Protein AF-0000000075645658 (afdb_homodimer)

Secondary structure (DSSP, 8-state):
-----------------------S--SEE-HHHHHHHHHHHTT--HHHHHHHHHTTS-S-HHHHHHHHHHHHHTT-EETTTEE-HHHHGGGEE--TT-TTHHHHHHHHHHHHTTTS-TT-HHHHHHHHHHHHHHHT-EEP---EEPPPPHHHHHHHHHHHHHHTT--HHHHHHHHTT--TTSTTHHHHHHHHHHHTTSEETTTEE-HHHHHHHH--GGGGSHHHHHHHHHHHHH--SHHHHHHHHIIIIITTTS--HHHHHHHHHHHHHHS----------------------------S--------BTTB--/--------------------------SEE-HHHHHHHHHHHTT--HHHHHHHHHTTS-S-HHHHHHHHHHHHHTT-EETTTEE-HHHHGGGEE--TT-TTHHHHHHHHHHHHTTTS-TT-HHHHHHHHHHHHHHHT-EEP---EEPPPPHHHHHHHHHHHHHHTT--HHHHHHHHTT--TTSTTHHHHHHHHHHHTTSEETTTEE-HHHHHHHH--GGGGSHHHHHHHHHHHHH--SHHHHHHHHIIIIITTTS--HHHHHHHHHHHHHHS--------------------------TTS--------BTTB--

Organism: Culex quinquefasciatus (NCBI:txid7176)

Radius of gyration: 29.57 Å; Cα contacts (8 Å, |Δi|>4): 732; chains: 2; bounding box: 82×88×100 Å

Nearest PDB structures (foldseek):
  8by4-assembly1_A  TM=7.109E-01  e=4.201E-02  Aedes albopictus
  6opb-assembly3_B  TM=7.121E-01  e=6.069E-02  Aedes aegypti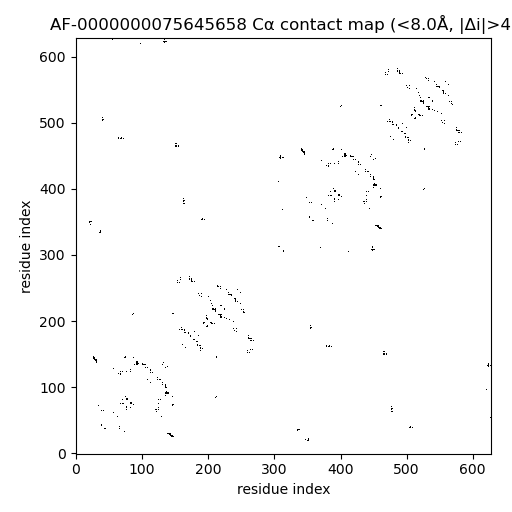
  6oii-assembly1_A  TM=6.880E-01  e=4.606E-02  Aedes aegypti
  6qq4-assembly2_B  TM=6.105E-01  e=4.805E-01  Drosophila melanogaster
  6jpm-assembly2_B  TM=6.062E-01  e=2.757E+00  Chrysopa pallens

Solvent-accessible surface area (backbone atoms only — not comparable to full-atom values): 35623 Å² total; per-residue (Å²): 134,84,78,77,77,76,77,75,76,75,74,75,74,70,75,75,75,70,72,69,70,77,50,69,73,45,57,61,47,25,61,66,54,35,47,50,44,34,30,59,58,67,69,53,51,70,68,57,50,50,51,33,61,75,62,67,56,52,100,42,72,70,46,17,43,45,44,33,25,28,32,52,71,50,59,18,55,36,82,83,79,38,70,38,58,69,49,51,54,75,47,40,46,48,55,91,84,51,85,52,21,67,59,51,23,52,52,41,36,55,72,68,30,66,78,53,59,68,88,45,51,40,60,42,37,33,48,45,48,47,26,41,47,59,40,38,18,26,74,46,85,57,73,39,82,37,53,71,53,70,69,56,49,27,50,45,45,45,50,22,37,56,50,63,62,61,48,71,70,54,34,51,36,21,45,73,66,55,44,84,85,40,87,62,35,26,55,30,50,36,29,33,33,44,61,58,52,38,34,38,93,90,75,40,66,37,43,68,57,48,25,43,58,61,62,37,69,70,48,70,33,69,66,31,50,51,44,42,53,52,40,55,73,71,33,83,55,59,34,57,27,49,41,47,32,36,67,74,53,35,51,93,67,46,86,50,62,67,43,51,23,51,31,27,44,53,53,58,70,66,48,79,69,71,73,72,85,67,82,76,69,77,72,69,76,75,63,76,67,70,54,67,66,69,68,76,58,81,57,64,70,60,75,62,75,70,68,61,19,75,91,40,74,126,134,85,79,77,78,77,77,76,75,75,75,76,74,69,75,75,75,69,71,67,71,76,51,71,74,40,58,62,48,26,62,66,54,36,47,49,43,34,31,59,60,68,68,53,51,70,67,57,50,52,51,35,59,75,61,67,56,53,99,40,73,70,46,16,44,46,46,32,24,27,33,51,71,50,59,17,55,36,82,84,80,36,69,37,59,69,50,51,53,75,47,40,46,48,55,89,85,54,86,51,22,65,59,52,24,51,51,39,34,56,73,69,30,64,78,53,59,67,87,45,50,39,59,42,38,34,49,45,48,49,27,40,46,59,39,39,19,25,75,45,84,57,72,39,82,38,54,71,52,69,69,55,48,29,49,46,45,44,50,23,38,57,49,63,61,61,48,70,70,56,34,52,37,20,46,72,64,56,44,85,84,40,85,61,35,26,55,31,50,35,29,33,33,45,62,58,52,39,33,39,95,90,75,40,67,38,43,69,56,48,24,42,58,62,61,37,70,70,48,70,32,70,66,32,50,51,44,43,52,50,38,55,74,72,33,82,54,61,34,58,26,49,41,48,32,36,67,74,52,34,51,92,66,46,86,51,64,66,43,51,22,50,32,27,44,52,53,58,70,67,47,79,69,72,74,70,85,65,82,78,70,76,72,69,74,76,65,75,65,70,54,66,68,68,73,71,58,83,64,57,74,59,75,62,74,71,67,62,18,76,93,38,75,125

Sequence (628 aa):
MKVLSTSMVVALVLPALTLAVHWEDPFIKSFADAQKECVGYLRLTDETLERYIKSGYPDEHSTRKLIHCILVNLHAWDQVNGITDYVFSQFFDPAPSDSCNKNRTEECLYENVARIPLHEQLKRAHRSFLCYYRNFGNINEGNHFIPYSNATQKQHYKESFEIQDVTRTVLQQWADGDIVDTPQFSEVFFTFVTRTGFYNPDWGFDLDRVYVQTGNSAIITEETRSCEASVRKQYCEEPKRVAQTFKQCLKDNVPSLPLIQEAAKEILESIPVPPCPSSAPSSPPCYSCGAPSPCKSCNQRFNADRPCYNGQCFMKVLSTSMVVALVLPALTLAVHWEDPFIKSFADAQKECVGYLRLTDETLERYIKSGYPDEHSTRKLIHCILVNLHAWDQVNGITDYVFSQFFDPAPSDSCNKNRTEECLYENVARIPLHEQLKRAHRSFLCYYRNFGNINEGNHFIPYSNATQKQHYKESFEIQDVTRTVLQQWADGDIVDTPQFSEVFFTFVTRTGFYNPDWGFDLDRVYVQTGNSAIITEETRSCEASVRKQYCEEPKRVAQTFKQCLKDNVPSLPLIQEAAKEILESIPVPPCPSSAPSSPPCYSCGAPSPCKSCNQRFNADRPCYNGQCF

InterPro domains:
  IPR006170 Pheromone/general odorant binding protein [PF01395] (22-135)
  IPR036728 Pheromone/general odorant binding protein superfamily [G3DSA:1.10.238.20] (30-158)
  IPR036728 Pheromone/general odorant binding protein superfamily [G3DSA:1.10.238.20] (159-270)
  IPR036728 Pheromone/general odorant binding protein superfamily [SSF47565] (29-140)
  IPR036728 Pheromone/general odorant binding protein superfamily [SSF47565] (164-254)

Foldseek 3Di:
DPPPPPPPPPPPPPPPPPPPPPQPDFPKDALVRQLVVLCVVLVHDPVVVVVCVVVVQDPDPVSLSSLLSSCVSLVQQDLAPGGNCLRPLVQFDADPVDPCLVVQLVVQCVVLQVPDDSVPSSRNRSSNVSSCCPRNHDGDGDMDHRADDLVVLLVLLLVLCVVLVPDLVLLVCLLVQNALPDPCNLSSQLSSCSNNVQADPVPGGPLSNQCSRQVFPLSVDPVLVVLLVVLCVVDDDRSVSSSVSCVPRNVVRHPCSVSNNVSSVVVSVVPPPPPDPDPPPPDPPVPPCVVVPPPPPVVPVPCVQPDDDPPGGD/DPPPPPPPPPPPPPPPPPPPPPQPDAPKDALVRQLVVLCVVLVHDPVVVVVCVVVVQDPDPVSLSSLLSSCVSLVQQDLAPGGNCLRPLVQFDADPVDPCLVVQLVVQCVVLQVPDDSVPSSRNRSSSVSSCCPRNHDGDGDMDHRADDLVVLLVLLLVLCVVLVPDLVLLVCLLVQNALPDPCNLSSQLSSCSNNVQADPVPGGPLSNQCNRQVFPLSVDPVLVVLLVVLCVVDDDRSVSSSVSCVPRNVVRHPVSVSNNVSSVVVSVPPPPPPDPDDPPDDPPPPPCVVVPPPDPVVPVCCPQPDADPPGGD

Structure (mmCIF, N/CA/C/O backbone):
data_AF-0000000075645658-model_v1
#
loop_
_entity.id
_entity.type
_entity.pdbx_description
1 polymer 'Uncharacterized protein'
#
loop_
_atom_site.group_PDB
_atom_site.id
_atom_site.type_symbol
_atom_site.label_atom_id
_atom_site.label_alt_id
_atom_site.label_comp_id
_atom_site.label_asym_id
_atom_site.label_entity_id
_atom_site.label_seq_id
_atom_site.pdbx_PDB_ins_code
_atom_site.Cartn_x
_atom_site.Cartn_y
_atom_site.Cartn_z
_atom_site.occupancy
_atom_site.B_iso_or_equiv
_atom_site.auth_seq_id
_atom_site.auth_comp_id
_atom_site.auth_asym_id
_atom_site.auth_atom_id
_atom_site.pdbx_PDB_model_num
ATOM 1 N N . MET A 1 1 ? -35.156 -43.719 47.312 1 25.94 1 MET A N 1
ATOM 2 C CA . MET A 1 1 ? -34.438 -42.469 47.031 1 25.94 1 MET A CA 1
ATOM 3 C C . MET A 1 1 ? -33.438 -42.656 45.906 1 25.94 1 MET A C 1
ATOM 5 O O . MET A 1 1 ? -32.375 -43.219 46.094 1 25.94 1 MET A O 1
ATOM 9 N N . LYS A 1 2 ? -33.938 -43.031 44.688 1 35.75 2 LYS A N 1
ATOM 10 C CA . LYS A 1 2 ? -33.219 -43.25 43.438 1 35.75 2 LYS A CA 1
ATOM 11 C C . LYS A 1 2 ? -32.438 -42 43.031 1 35.75 2 LYS A C 1
ATOM 13 O O . LYS A 1 2 ? -33 -40.906 42.938 1 35.75 2 LYS A O 1
ATOM 18 N N . VAL A 1 3 ? -31.125 -41.938 43.375 1 34.22 3 VAL A N 1
ATOM 19 C CA . VAL A 1 3 ? -30.109 -40.938 43.031 1 34.22 3 VAL A CA 1
ATOM 20 C C . VAL A 1 3 ? -30 -40.812 41.5 1 34.22 3 VAL A C 1
ATOM 22 O O . VAL A 1 3 ? -29.672 -41.781 40.812 1 34.22 3 VAL A O 1
ATOM 25 N N . LEU A 1 4 ? -30.922 -40.094 40.906 1 36.72 4 LEU A N 1
ATOM 26 C CA . LEU A 1 4 ? -30.766 -39.656 39.5 1 36.72 4 LEU A CA 1
ATOM 27 C C . LEU A 1 4 ? -29.422 -38.938 39.312 1 36.72 4 LEU A C 1
ATOM 29 O O . LEU A 1 4 ? -29.156 -37.938 39.969 1 36.72 4 LEU A O 1
ATOM 33 N N . SER A 1 5 ? -28.344 -39.719 39.125 1 36.62 5 SER A N 1
ATOM 34 C CA . SER A 1 5 ? -27.047 -39.188 38.688 1 36.62 5 SER A CA 1
ATOM 35 C C . SER A 1 5 ? -27.219 -38.281 37.438 1 36.62 5 SER A C 1
ATOM 37 O O . SER A 1 5 ? -27.641 -38.75 36.406 1 36.62 5 SER A O 1
ATOM 39 N N . THR A 1 6 ? -27.609 -37.062 37.625 1 37.88 6 THR A N 1
ATOM 40 C CA . THR A 1 6 ? -27.578 -36.031 36.562 1 37.88 6 THR A CA 1
ATOM 41 C C . THR A 1 6 ? -26.172 -35.906 36 1 37.88 6 THR A C 1
ATOM 43 O O . THR A 1 6 ? -25.234 -35.562 36.719 1 37.88 6 THR A O 1
ATOM 46 N N . SER A 1 7 ? -25.781 -36.781 35.094 1 36.59 7 SER A N 1
ATOM 47 C CA . SER A 1 7 ? -24.578 -36.594 34.281 1 36.59 7 SER A CA 1
ATOM 48 C C . SER A 1 7 ? -24.531 -35.188 33.656 1 36.59 7 SER A C 1
ATOM 50 O O . SER A 1 7 ? -25.406 -34.812 32.875 1 36.59 7 SER A O 1
ATOM 52 N N . MET A 1 8 ? -23.984 -34.25 34.375 1 33.5 8 MET A N 1
ATOM 53 C CA . MET A 1 8 ? -23.625 -32.938 33.844 1 33.5 8 MET A CA 1
ATOM 54 C C . MET A 1 8 ? -22.75 -33.062 32.594 1 33.5 8 MET A C 1
ATOM 56 O O . MET A 1 8 ? -21.625 -33.531 32.656 1 33.5 8 MET A O 1
ATOM 60 N N . VAL A 1 9 ? -23.344 -33.344 31.438 1 35.09 9 VAL A N 1
ATOM 61 C CA . VAL A 1 9 ? -22.609 -33.188 30.188 1 35.09 9 VAL A CA 1
ATOM 62 C C . VAL A 1 9 ? -22.078 -31.781 30.062 1 35.09 9 VAL A C 1
ATOM 64 O O . VAL A 1 9 ? -22.844 -30.812 29.984 1 35.09 9 VAL A O 1
ATOM 67 N N . VAL A 1 10 ? -20.938 -31.5 30.688 1 34.28 10 VAL A N 1
ATOM 68 C CA . VAL A 1 10 ? -20.188 -30.281 30.391 1 34.28 10 VAL A CA 1
ATOM 69 C C . VAL A 1 10 ? -19.875 -30.219 28.891 1 34.28 10 VAL A C 1
ATOM 71 O O . VAL A 1 10 ? -19.125 -31.031 28.375 1 34.28 10 VAL A O 1
ATOM 74 N N . ALA A 1 11 ? -20.828 -29.781 28.094 1 33.41 11 ALA A N 1
ATOM 75 C CA . ALA A 1 11 ? -20.516 -29.406 26.719 1 33.41 11 ALA A CA 1
ATOM 76 C C . ALA A 1 11 ? -19.344 -28.422 26.672 1 33.41 11 ALA A C 1
ATOM 78 O O . ALA A 1 11 ? -19.438 -27.297 27.156 1 33.41 11 ALA A O 1
ATOM 79 N N . LEU A 1 12 ? -18.109 -28.953 26.703 1 32.25 12 LEU A N 1
ATOM 80 C CA . LEU A 1 12 ? -16.953 -28.156 26.344 1 32.25 12 LEU A CA 1
ATOM 81 C C . LEU A 1 12 ? -17.219 -27.359 25.062 1 32.25 12 LEU A C 1
ATOM 83 O O . LEU A 1 12 ? -17.312 -27.922 23.984 1 32.25 12 LEU A O 1
ATOM 87 N N . VAL A 1 13 ? -17.969 -26.266 25.172 1 32.59 13 VAL A N 1
ATOM 88 C CA . VAL A 1 13 ? -18 -25.297 24.078 1 32.59 13 VAL A CA 1
ATOM 89 C C . VAL A 1 13 ? -16.578 -24.953 23.656 1 32.59 13 VAL A C 1
ATOM 91 O O . VAL A 1 13 ? -15.812 -24.375 24.438 1 32.59 13 VAL A O 1
ATOM 94 N N . LEU A 1 14 ? -15.883 -25.828 22.859 1 31.23 14 LEU A N 1
ATOM 95 C CA . LEU A 1 14 ? -14.656 -25.391 22.203 1 31.23 14 LEU A CA 1
ATOM 96 C C . LEU A 1 14 ? -14.828 -24 21.609 1 31.23 14 LEU A C 1
ATOM 98 O O . LEU A 1 14 ? -15.766 -23.75 20.844 1 31.23 14 LEU A O 1
ATOM 102 N N . PRO A 1 15 ? -14.359 -22.922 22.266 1 33.47 15 PRO A N 1
ATOM 103 C CA . PRO A 1 15 ? -14.344 -21.656 21.547 1 33.47 15 PRO A CA 1
ATOM 104 C C . PRO A 1 15 ? -13.852 -21.812 20.109 1 33.47 15 PRO A C 1
ATOM 106 O O . PRO A 1 15 ? -12.812 -22.438 19.859 1 33.47 15 PRO A O 1
ATOM 109 N N . ALA A 1 16 ? -14.734 -21.906 19.188 1 32.81 16 ALA A N 1
ATOM 110 C CA . ALA A 1 16 ? -14.32 -21.672 17.797 1 32.81 16 ALA A CA 1
ATOM 111 C C . ALA A 1 16 ? -13.32 -20.516 17.719 1 32.81 16 ALA A C 1
ATOM 113 O O . ALA A 1 16 ? -13.664 -19.359 18 1 32.81 16 ALA A O 1
ATOM 114 N N . LEU A 1 17 ? -12.039 -20.734 18.078 1 31.55 17 LEU A N 1
ATOM 115 C CA . LEU A 1 17 ? -11.023 -19.797 17.625 1 31.55 17 LEU A CA 1
ATOM 116 C C . LEU A 1 17 ? -11.336 -19.297 16.219 1 31.55 17 LEU A C 1
ATOM 118 O O . LEU A 1 17 ? -11.133 -20.016 15.242 1 31.55 17 LEU A O 1
ATOM 122 N N . THR A 1 18 ? -12.391 -18.516 16.047 1 34.25 18 THR A N 1
ATOM 123 C CA . THR A 1 18 ? -12.445 -17.766 14.797 1 34.25 18 THR A CA 1
ATOM 124 C C . THR A 1 18 ? -11.07 -17.203 14.438 1 34.25 18 THR A C 1
ATOM 126 O O . THR A 1 18 ? -10.531 -16.359 15.148 1 34.25 18 THR A O 1
ATOM 129 N N . LEU A 1 19 ? -10.203 -18.047 13.93 1 33.34 19 LEU A N 1
ATOM 130 C CA . LEU A 1 19 ? -9.07 -17.484 13.211 1 33.34 19 LEU A CA 1
ATOM 131 C C . LEU A 1 19 ? -9.484 -16.219 12.453 1 33.34 19 LEU A C 1
ATOM 133 O O . LEU A 1 19 ? -10.258 -16.297 11.492 1 33.34 19 LEU A O 1
ATOM 137 N N . ALA A 1 20 ? -9.672 -15.195 13.195 1 35.22 20 ALA A N 1
ATOM 138 C CA . ALA A 1 20 ? -9.766 -13.898 12.531 1 35.22 20 ALA A CA 1
ATOM 139 C C . ALA A 1 20 ? -8.766 -13.805 11.383 1 35.22 20 ALA A C 1
ATOM 141 O O . ALA A 1 20 ? -7.555 -13.922 11.586 1 35.22 20 ALA A O 1
ATOM 142 N N . VAL A 1 21 ? -9.109 -14.336 10.273 1 37.25 21 VAL A N 1
ATOM 143 C CA . VAL A 1 21 ? -8.375 -14.031 9.055 1 37.25 21 VAL A CA 1
ATOM 144 C C . VAL A 1 21 ? -7.887 -12.586 9.086 1 37.25 21 VAL A C 1
ATOM 146 O O . VAL A 1 21 ? -8.688 -11.656 9.156 1 37.25 21 VAL A O 1
ATOM 149 N N . HIS A 1 22 ? -6.766 -12.359 9.75 1 36.25 22 HIS A N 1
ATOM 150 C CA . HIS A 1 22 ? -6.094 -11.062 9.672 1 36.25 22 HIS A CA 1
ATOM 151 C C . HIS A 1 22 ? -5.918 -10.625 8.219 1 36.25 22 HIS A C 1
ATOM 153 O O . HIS A 1 22 ? -5.051 -11.141 7.512 1 36.25 22 HIS A O 1
ATOM 159 N N . TRP A 1 23 ? -7.035 -10.344 7.547 1 39.16 23 TRP A N 1
ATOM 160 C CA . TRP A 1 23 ? -7 -9.641 6.27 1 39.16 23 TRP A CA 1
ATOM 161 C C . TRP A 1 23 ? -5.871 -8.609 6.25 1 39.16 23 TRP A C 1
ATOM 163 O O . TRP A 1 23 ? -5.398 -8.18 7.301 1 39.16 23 TRP A O 1
ATOM 173 N N . GLU A 1 24 ? -5.129 -8.578 5.176 1 48 24 GLU A N 1
ATOM 174 C CA . GLU A 1 24 ? -4.152 -7.508 5.016 1 48 24 GLU A CA 1
ATOM 175 C C . GLU A 1 24 ? -4.602 -6.234 5.727 1 48 24 GLU A C 1
ATOM 177 O O . GLU A 1 24 ? -5.75 -5.805 5.574 1 48 24 GLU A O 1
ATOM 182 N N . ASP A 1 25 ? -4.008 -5.938 6.75 1 59.09 25 ASP A N 1
ATOM 183 C CA . ASP A 1 25 ? -4.434 -4.805 7.566 1 59.09 25 ASP A CA 1
ATOM 184 C C . ASP A 1 25 ? -4.508 -3.527 6.734 1 59.09 25 ASP A C 1
ATOM 186 O O . ASP A 1 25 ? -3.605 -3.24 5.945 1 59.09 25 ASP A O 1
ATOM 190 N N . PRO A 1 26 ? -5.77 -3.029 6.426 1 66.06 26 PRO A N 1
ATOM 191 C CA . PRO A 1 26 ? -5.887 -1.643 5.965 1 66.06 26 PRO A CA 1
ATOM 192 C C . PRO A 1 26 ? -4.746 -0.757 6.465 1 66.06 26 PRO A C 1
ATOM 194 O O . PRO A 1 26 ? -3.975 -1.169 7.336 1 66.06 26 PRO A O 1
ATOM 197 N N . PHE A 1 27 ? -4.523 0.089 5.59 1 81.44 27 PHE A N 1
ATOM 198 C CA . PHE A 1 27 ? -3.537 1.089 5.98 1 81.44 27 PHE A CA 1
ATOM 199 C C . PHE A 1 27 ? -3.959 1.796 7.262 1 81.44 27 PHE A C 1
ATOM 201 O O . PHE A 1 27 ? -4.898 2.596 7.258 1 81.44 27 PHE A O 1
ATOM 208 N N . ILE A 1 28 ? -3.486 1.342 8.461 1 90.81 28 ILE A N 1
ATOM 209 C CA . ILE A 1 28 ? -3.814 1.854 9.789 1 90.81 28 ILE A CA 1
ATOM 210 C C . ILE A 1 28 ? -2.547 2.357 10.477 1 90.81 28 ILE A C 1
ATOM 212 O O . ILE A 1 28 ? -1.487 1.736 10.367 1 90.81 28 ILE A O 1
ATOM 216 N N . LYS A 1 29 ? -2.717 3.492 11.117 1 92.75 29 LYS A N 1
ATOM 217 C CA . LYS A 1 29 ? -1.575 4.117 11.781 1 92.75 29 LYS A CA 1
ATOM 218 C C . LYS A 1 29 ? -2.027 4.992 12.945 1 92.75 29 LYS A C 1
ATOM 220 O O . LYS A 1 29 ? -3.111 5.578 12.906 1 92.75 29 LYS A O 1
ATOM 225 N N . SER A 1 30 ? -1.201 5.07 13.969 1 96.25 30 SER A N 1
ATOM 226 C CA . SER A 1 30 ? -1.394 6.074 15.008 1 96.25 30 SER A CA 1
ATOM 227 C C . SER A 1 30 ? -0.603 7.344 14.703 1 96.25 30 SER A C 1
ATOM 229 O O . SER A 1 30 ? 0.283 7.34 13.844 1 96.25 30 SER A O 1
ATOM 231 N N . PHE A 1 31 ? -0.958 8.367 15.43 1 97.44 31 PHE A N 1
ATOM 232 C CA . PHE A 1 31 ? -0.18 9.594 15.305 1 97.44 31 PHE A CA 1
ATOM 233 C C . PHE A 1 31 ? 1.266 9.359 15.727 1 97.44 31 PHE A C 1
ATOM 235 O O . PHE A 1 31 ? 2.195 9.828 15.062 1 97.44 31 PHE A O 1
ATOM 242 N N . ALA A 1 32 ? 1.44 8.648 16.781 1 95.81 32 ALA A N 1
ATOM 243 C CA . ALA A 1 32 ? 2.77 8.352 17.297 1 95.81 32 ALA A CA 1
ATOM 244 C C . ALA A 1 32 ? 3.602 7.566 16.297 1 95.81 32 ALA A C 1
ATOM 246 O O . ALA A 1 32 ? 4.801 7.809 16.141 1 95.81 32 ALA A O 1
ATOM 247 N N . ASP A 1 33 ? 2.984 6.645 15.617 1 93.69 33 ASP A N 1
ATOM 248 C CA . ASP A 1 33 ? 3.678 5.883 14.578 1 93.69 33 ASP A CA 1
ATOM 249 C C . ASP A 1 33 ? 4.18 6.797 13.469 1 93.69 33 ASP A C 1
ATOM 251 O O . ASP A 1 33 ? 5.328 6.688 13.031 1 93.69 33 ASP A O 1
ATOM 255 N N . ALA A 1 34 ? 3.271 7.645 13.008 1 95.56 34 ALA A N 1
ATOM 256 C CA . ALA A 1 34 ? 3.631 8.57 11.938 1 95.56 34 ALA A CA 1
ATOM 257 C C . ALA A 1 34 ? 4.777 9.484 12.359 1 95.56 34 ALA A C 1
ATOM 259 O O . ALA A 1 34 ? 5.691 9.75 11.57 1 95.56 34 ALA A O 1
ATOM 260 N N . GLN A 1 35 ? 4.699 9.945 13.562 1 96.69 35 GLN A N 1
ATOM 261 C CA . GLN A 1 35 ? 5.754 10.789 14.117 1 96.69 35 GLN A CA 1
ATOM 262 C C . GLN A 1 35 ? 7.09 10.055 14.148 1 96.69 35 GLN A C 1
ATOM 264 O O . GLN A 1 35 ? 8.117 10.602 13.734 1 96.69 35 GLN A O 1
ATOM 269 N N . LYS A 1 36 ? 7.078 8.914 14.594 1 94.38 36 LYS A N 1
ATOM 270 C CA . LYS A 1 36 ? 8.297 8.117 14.688 1 94.38 36 LYS A CA 1
ATOM 271 C C . LYS A 1 36 ? 8.898 7.867 13.312 1 94.38 36 LYS A C 1
ATOM 273 O O . LYS A 1 36 ? 10.117 7.961 13.133 1 94.38 36 LYS A O 1
ATOM 278 N N . GLU A 1 37 ? 8.102 7.523 12.406 1 93.88 37 GLU A N 1
ATOM 279 C CA . GLU A 1 37 ? 8.57 7.312 11.039 1 93.88 37 GLU A CA 1
ATOM 280 C C . GLU A 1 37 ? 9.219 8.57 10.477 1 93.88 37 GLU A C 1
ATOM 282 O O . GLU A 1 37 ? 10.305 8.508 9.891 1 93.88 37 GLU A O 1
ATOM 287 N N . CYS A 1 38 ? 8.57 9.648 10.703 1 96.94 38 CYS A N 1
ATOM 288 C CA . CYS A 1 38 ? 9.07 10.906 10.156 1 96.94 38 CYS A CA 1
ATOM 289 C C . CYS A 1 38 ? 10.375 11.312 10.828 1 96.94 38 CYS A C 1
ATOM 291 O O . CYS A 1 38 ? 11.242 11.922 10.203 1 96.94 38 CYS A O 1
ATOM 293 N N . VAL A 1 39 ? 10.508 10.961 12.094 1 96.44 39 VAL A N 1
ATOM 294 C CA . VAL A 1 39 ? 11.781 11.172 12.773 1 96.44 39 VAL A CA 1
ATOM 295 C C . VAL A 1 39 ? 12.898 10.445 12.016 1 96.44 39 VAL A C 1
ATOM 297 O O . VAL A 1 39 ? 13.984 10.992 11.82 1 96.44 39 VAL A O 1
ATOM 300 N N . GLY A 1 40 ? 12.609 9.281 11.57 1 93.44 40 GLY A N 1
ATOM 301 C CA . GLY A 1 40 ? 13.562 8.508 10.781 1 93.44 40 GLY A CA 1
ATOM 302 C C . GLY A 1 40 ? 13.836 9.117 9.422 1 93.44 40 GLY A C 1
ATOM 303 O O . GLY A 1 40 ? 15 9.281 9.031 1 93.44 40 GLY A O 1
ATOM 304 N N . TYR A 1 41 ? 12.789 9.508 8.734 1 94.5 41 TYR A N 1
ATOM 305 C CA . TYR A 1 41 ? 12.93 10.07 7.395 1 94.5 41 TYR A CA 1
ATOM 306 C C . TYR A 1 41 ? 13.758 11.344 7.422 1 94.5 41 TYR A C 1
ATOM 308 O O . TYR A 1 41 ? 14.531 11.617 6.496 1 94.5 41 TYR A O 1
ATOM 316 N N . LEU A 1 42 ? 13.539 12.086 8.469 1 95.88 42 LEU A N 1
ATOM 317 C CA . LEU A 1 42 ? 14.148 13.406 8.547 1 95.88 42 LEU A CA 1
ATOM 318 C C . LEU A 1 42 ? 15.43 13.359 9.375 1 95.88 42 LEU A C 1
ATOM 320 O O . LEU A 1 42 ? 16.062 14.391 9.594 1 95.88 42 LEU A O 1
ATOM 324 N N . ARG A 1 43 ? 15.805 12.18 9.891 1 92.56 43 ARG A N 1
ATOM 325 C CA . ARG A 1 43 ? 17.031 11.945 10.648 1 92.56 43 ARG A CA 1
ATOM 326 C C . ARG A 1 43 ? 17.078 12.805 11.898 1 92.56 43 ARG A C 1
ATOM 328 O O . ARG A 1 43 ? 18.094 13.445 12.188 1 92.56 43 ARG A O 1
ATOM 335 N N . LEU A 1 44 ? 15.953 12.898 12.492 1 95.44 44 LEU A N 1
ATOM 336 C CA . LEU A 1 44 ? 15.883 13.516 13.812 1 95.44 44 LEU A CA 1
ATOM 337 C C . LEU A 1 44 ? 16.203 12.508 14.906 1 95.44 44 LEU A C 1
ATOM 339 O O . LEU A 1 44 ? 16.219 11.297 14.648 1 95.44 44 LEU A O 1
ATOM 343 N N . THR A 1 45 ? 16.484 13.008 16.094 1 94.38 45 THR A N 1
ATOM 344 C CA . THR A 1 45 ? 16.719 12.117 17.234 1 94.38 45 THR A CA 1
ATOM 345 C C . THR A 1 45 ? 15.477 12.039 18.109 1 94.38 45 THR A C 1
ATOM 347 O O . THR A 1 45 ? 14.625 12.93 18.094 1 94.38 45 THR A O 1
ATOM 350 N N . ASP A 1 46 ? 15.5 11.055 18.891 1 93.56 46 ASP A N 1
ATOM 351 C CA . ASP A 1 46 ? 14.406 10.914 19.844 1 93.56 46 ASP A CA 1
ATOM 352 C C . ASP A 1 46 ? 14.398 12.07 20.844 1 93.56 46 ASP A C 1
ATOM 354 O O . ASP A 1 46 ? 13.336 12.508 21.281 1 93.56 46 ASP A O 1
ATOM 358 N N . GLU A 1 47 ? 15.523 12.5 21.172 1 94.88 47 GLU A N 1
ATOM 359 C CA . GLU A 1 47 ? 15.633 13.625 22.094 1 94.88 47 GLU A CA 1
ATOM 360 C C . GLU A 1 47 ? 15.016 14.891 21.5 1 94.88 47 GLU A C 1
ATOM 362 O O . GLU A 1 47 ? 14.336 15.641 22.203 1 94.88 47 GLU A O 1
ATOM 367 N N . THR A 1 48 ? 15.273 15.078 20.25 1 96.38 48 THR A N 1
ATOM 368 C CA . THR A 1 48 ? 14.711 16.234 19.562 1 96.38 48 THR A CA 1
ATOM 369 C C . THR A 1 48 ? 13.188 16.156 19.531 1 96.38 48 THR A C 1
ATOM 371 O O . THR A 1 48 ? 12.5 17.156 19.766 1 96.38 48 THR A O 1
ATOM 374 N N . LEU A 1 49 ? 12.695 15.031 19.25 1 96.75 49 LEU A N 1
ATOM 375 C CA . LEU A 1 49 ? 11.25 14.836 19.219 1 96.75 49 LEU A CA 1
ATOM 376 C C . LEU A 1 49 ? 10.625 15.125 20.594 1 96.75 49 LEU A C 1
ATOM 378 O O . LEU A 1 49 ? 9.602 15.805 20.672 1 96.75 49 LEU A O 1
ATOM 382 N N . GLU A 1 50 ? 11.25 14.578 21.609 1 95.94 50 GLU A N 1
ATOM 383 C CA . GLU A 1 50 ? 10.758 14.805 22.969 1 95.94 50 GLU A CA 1
ATOM 384 C C . GLU A 1 50 ? 10.703 16.297 23.297 1 95.94 50 GLU A C 1
ATOM 386 O O . GLU A 1 50 ? 9.758 16.75 23.938 1 95.94 50 GLU A O 1
ATOM 391 N N . ARG A 1 51 ? 11.68 16.969 22.906 1 96.31 51 ARG A N 1
ATOM 392 C CA . ARG A 1 51 ? 11.703 18.406 23.125 1 96.31 51 ARG A CA 1
ATOM 393 C C . ARG A 1 51 ? 10.539 19.094 22.406 1 96.31 51 ARG A C 1
ATOM 395 O O . ARG A 1 51 ? 9.883 19.969 22.969 1 96.31 51 ARG A O 1
ATOM 402 N N . TYR A 1 52 ? 10.328 18.719 21.094 1 96.5 52 TYR A N 1
ATOM 403 C CA . TYR A 1 52 ? 9.234 19.297 20.328 1 96.5 52 TYR A CA 1
ATOM 404 C C . TYR A 1 52 ? 7.898 19.047 21.016 1 96.5 52 TYR A C 1
ATOM 406 O O . TYR A 1 52 ? 7.078 19.969 21.125 1 96.5 52 TYR A O 1
ATOM 414 N N . ILE A 1 53 ? 7.688 17.828 21.531 1 95.06 53 ILE A N 1
ATOM 415 C CA . ILE A 1 53 ? 6.438 17.453 22.172 1 95.06 53 ILE A CA 1
ATOM 416 C C . ILE A 1 53 ? 6.254 18.266 23.453 1 95.06 53 ILE A C 1
ATOM 418 O O . ILE A 1 53 ? 5.195 18.844 23.688 1 95.06 53 ILE A O 1
ATOM 422 N N . LYS A 1 54 ? 7.234 18.344 24.266 1 93.5 54 LYS A N 1
ATOM 423 C CA . LYS A 1 54 ? 7.176 19.031 25.547 1 93.5 54 LYS A CA 1
ATOM 424 C C . LYS A 1 54 ? 6.91 20.516 25.375 1 93.5 54 LYS A C 1
ATOM 426 O O . LYS A 1 54 ? 6.246 21.141 26.203 1 93.5 54 LYS A O 1
ATOM 431 N N . SER A 1 55 ? 7.43 21.062 24.297 1 94 55 SER A N 1
ATOM 432 C CA . SER A 1 55 ? 7.301 22.5 24.062 1 94 55 SER A CA 1
ATOM 433 C C . SER A 1 55 ? 6.062 22.812 23.234 1 94 55 SER A C 1
ATOM 435 O O . SER A 1 55 ? 5.848 23.969 22.828 1 94 55 SER A O 1
ATOM 437 N N . GLY A 1 56 ? 5.32 21.859 22.938 1 94.88 56 GLY A N 1
ATOM 438 C CA . GLY A 1 56 ? 4.102 22.062 22.172 1 94.88 56 GLY A CA 1
ATOM 439 C C . GLY A 1 56 ? 4.355 22.359 20.703 1 94.88 56 GLY A C 1
ATOM 440 O O . GLY A 1 56 ? 3.693 23.219 20.109 1 94.88 56 GLY A O 1
ATOM 441 N N . TYR A 1 57 ? 5.387 21.812 20.125 1 97.19 57 TYR A N 1
ATOM 442 C CA . TYR A 1 57 ? 5.754 21.906 18.719 1 97.19 57 TYR A CA 1
ATOM 443 C C . TYR A 1 57 ? 6.035 23.359 18.312 1 97.19 57 TYR A C 1
ATOM 445 O O . TYR A 1 57 ? 5.234 23.984 17.625 1 97.19 57 TYR A O 1
ATOM 453 N N . PRO A 1 58 ? 7.184 23.875 18.656 1 96.81 58 PRO A N 1
ATOM 454 C CA . PRO A 1 58 ? 7.531 25.266 18.422 1 96.81 58 PRO A CA 1
ATOM 455 C C . PRO A 1 58 ? 7.66 25.609 16.938 1 96.81 58 PRO A C 1
ATOM 457 O O . PRO A 1 58 ? 7.836 24.703 16.109 1 96.81 58 PRO A O 1
ATOM 460 N N . ASP A 1 59 ? 7.586 26.859 16.641 1 96.31 59 ASP A N 1
ATOM 461 C CA . ASP A 1 59 ? 7.66 27.328 15.266 1 96.31 59 ASP A CA 1
ATOM 462 C C . ASP A 1 59 ? 9.109 27.438 14.797 1 96.31 59 ASP A C 1
ATOM 464 O O . ASP A 1 59 ? 9.633 28.531 14.594 1 96.31 59 ASP A O 1
ATOM 468 N N . GLU A 1 60 ? 9.656 26.344 14.516 1 96.06 60 GLU A N 1
ATOM 469 C CA . GLU A 1 60 ? 10.992 26.219 13.953 1 96.06 60 GLU A CA 1
ATOM 470 C C . GLU A 1 60 ? 10.977 25.391 12.672 1 96.06 60 GLU A C 1
ATOM 472 O O . GLU A 1 60 ? 10.062 24.578 12.461 1 96.06 60 GLU A O 1
ATOM 477 N N . HIS A 1 61 ? 11.984 25.641 11.906 1 96.5 61 HIS A N 1
ATOM 478 C CA . HIS A 1 61 ? 12.031 25.016 10.594 1 96.5 61 HIS A CA 1
ATOM 479 C C . HIS A 1 61 ? 11.953 23.484 10.711 1 96.5 61 HIS A C 1
ATOM 481 O O . HIS A 1 61 ? 11.18 22.844 10.008 1 96.5 61 HIS A O 1
ATOM 487 N N . SER A 1 62 ? 12.719 22.906 11.609 1 96.19 62 SER A N 1
ATOM 488 C CA . SER A 1 62 ? 12.75 21.453 11.766 1 96.19 62 SER A CA 1
ATOM 489 C C . SER A 1 62 ? 11.414 20.922 12.266 1 96.19 62 SER A C 1
ATOM 491 O O . SER A 1 62 ? 10.984 19.828 11.867 1 96.19 62 SER A O 1
ATOM 493 N N . THR A 1 63 ? 10.758 21.641 13.141 1 98.25 63 THR A N 1
ATOM 494 C CA . THR A 1 63 ? 9.438 21.234 13.609 1 98.25 63 THR A CA 1
ATOM 495 C C . THR A 1 63 ? 8.414 21.312 12.484 1 98.25 63 THR A C 1
ATOM 497 O O . THR A 1 63 ? 7.562 20.422 12.359 1 98.25 63 THR A O 1
ATOM 500 N N . ARG A 1 64 ? 8.531 22.406 11.711 1 98.5 64 ARG A N 1
ATOM 501 C CA . ARG A 1 64 ? 7.629 22.531 10.57 1 98.5 64 ARG A CA 1
ATOM 502 C C . ARG A 1 64 ? 7.773 21.344 9.625 1 98.5 64 ARG A C 1
ATOM 504 O O . ARG A 1 64 ? 6.777 20.797 9.148 1 98.5 64 ARG A O 1
ATOM 511 N N . LYS A 1 65 ? 8.977 20.953 9.375 1 98.06 65 LYS A N 1
ATOM 512 C CA . LYS A 1 65 ? 9.25 19.812 8.508 1 98.06 65 LYS A CA 1
ATOM 513 C C . LYS A 1 65 ? 8.672 18.531 9.086 1 98.06 65 LYS A C 1
ATOM 515 O O . LYS A 1 65 ? 8.094 17.719 8.359 1 98.06 65 LYS A O 1
ATOM 520 N N . LEU A 1 66 ? 8.836 18.359 10.328 1 98.62 66 LEU A N 1
ATOM 521 C CA . LEU A 1 66 ? 8.312 17.172 10.992 1 98.62 66 LEU A CA 1
ATOM 522 C C . LEU A 1 66 ? 6.789 17.109 10.867 1 98.62 66 LEU A C 1
ATOM 524 O O . LEU A 1 66 ? 6.242 16.078 10.477 1 98.62 66 LEU A O 1
ATOM 528 N N . ILE A 1 67 ? 6.145 18.203 11.164 1 98.81 67 ILE A N 1
ATOM 529 C CA . ILE A 1 67 ? 4.688 18.234 11.141 1 98.81 67 ILE A CA 1
ATOM 530 C C . ILE A 1 67 ? 4.188 18 9.719 1 98.81 67 ILE A C 1
ATOM 532 O O . ILE A 1 67 ? 3.244 17.234 9.5 1 98.81 67 ILE A O 1
ATOM 536 N N . HIS A 1 68 ? 4.844 18.688 8.789 1 98.75 68 HIS A N 1
ATOM 537 C CA . HIS A 1 68 ? 4.477 18.469 7.398 1 98.75 68 HIS A CA 1
ATOM 538 C C . HIS A 1 68 ? 4.625 17 7.008 1 98.75 68 HIS A C 1
ATOM 540 O O . HIS A 1 68 ? 3.734 16.438 6.371 1 98.75 68 HIS A O 1
ATOM 546 N N . CYS A 1 69 ? 5.719 16.391 7.379 1 98.5 69 CYS A N 1
ATOM 547 C CA . CYS A 1 69 ? 5.961 14.977 7.133 1 98.5 69 CYS A CA 1
ATOM 548 C C . CYS A 1 69 ? 4.848 14.117 7.727 1 98.5 69 CYS A C 1
ATOM 550 O O . CYS A 1 69 ? 4.34 13.211 7.066 1 98.5 69 CYS A O 1
ATOM 552 N N . ILE A 1 70 ? 4.465 14.391 8.938 1 98.44 70 ILE A N 1
ATOM 553 C CA . ILE A 1 70 ? 3.434 13.617 9.625 1 98.44 70 ILE A CA 1
ATOM 554 C C . ILE A 1 70 ? 2.115 13.727 8.859 1 98.44 70 ILE A C 1
ATOM 556 O O . ILE A 1 70 ? 1.451 12.711 8.617 1 98.44 70 ILE A O 1
ATOM 560 N N . LEU A 1 71 ? 1.762 14.914 8.484 1 98.62 71 LEU A N 1
ATOM 561 C CA . LEU A 1 71 ? 0.497 15.141 7.793 1 98.62 71 LEU A CA 1
ATOM 562 C C . LEU A 1 71 ? 0.481 14.43 6.445 1 98.62 71 LEU A C 1
ATOM 564 O O . LEU A 1 71 ? -0.54 13.859 6.051 1 98.62 71 LEU A O 1
ATOM 568 N N . VAL A 1 72 ? 1.59 14.438 5.746 1 97.06 72 VAL A N 1
ATOM 569 C CA . VAL A 1 72 ? 1.7 13.734 4.473 1 97.06 72 VAL A CA 1
ATOM 570 C C . VAL A 1 72 ? 1.615 12.227 4.707 1 97.06 72 VAL A C 1
ATOM 572 O O . VAL A 1 72 ? 0.891 11.523 3.998 1 97.06 72 VAL A O 1
ATOM 575 N N . ASN A 1 73 ? 2.303 11.758 5.723 1 95.69 73 ASN A N 1
ATOM 576 C CA . ASN A 1 73 ? 2.359 10.336 6.047 1 95.69 73 ASN A CA 1
ATOM 577 C C . ASN A 1 73 ? 0.99 9.797 6.449 1 95.69 73 ASN A C 1
ATOM 579 O O . ASN A 1 73 ? 0.699 8.617 6.246 1 95.69 73 ASN A O 1
ATOM 583 N N . LEU A 1 74 ? 0.177 10.633 6.969 1 97.06 74 LEU A N 1
ATOM 584 C CA . LEU A 1 74 ? -1.166 10.242 7.387 1 97.06 74 LEU A CA 1
ATOM 585 C C . LEU A 1 74 ? -2.176 10.492 6.27 1 97.06 74 LEU A C 1
ATOM 587 O O . LEU A 1 74 ? -3.377 10.297 6.461 1 97.06 74 LEU A O 1
ATOM 591 N N . HIS A 1 75 ? -1.746 10.977 5.215 1 96.56 75 HIS A N 1
ATOM 592 C CA . HIS A 1 75 ? -2.582 11.359 4.082 1 96.56 75 HIS A CA 1
ATOM 593 C C . HIS A 1 75 ? -3.621 12.398 4.488 1 96.56 75 HIS A C 1
ATOM 595 O O . HIS A 1 75 ? -4.777 12.32 4.059 1 96.56 75 HIS A O 1
ATOM 601 N N . ALA A 1 76 ? -3.182 13.344 5.309 1 98.19 76 ALA A N 1
ATOM 602 C CA . ALA A 1 76 ? -4.078 14.367 5.836 1 98.19 76 ALA A CA 1
ATOM 603 C C . ALA A 1 76 ? -3.725 15.742 5.273 1 98.19 76 ALA A C 1
ATOM 605 O O . ALA A 1 76 ? -4.223 16.766 5.75 1 98.19 76 ALA A O 1
ATOM 606 N N . TRP A 1 77 ? -2.859 15.742 4.25 1 97.44 77 TRP A N 1
ATOM 607 C CA . TRP A 1 77 ? -2.393 17.016 3.719 1 97.44 77 TRP A CA 1
ATOM 608 C C . TRP A 1 77 ? -2.658 17.125 2.221 1 97.44 77 TRP A C 1
ATOM 610 O O . TRP A 1 77 ? -2.404 16.172 1.476 1 97.44 77 TRP A O 1
ATOM 620 N N . ASP A 1 78 ? -3.156 18.219 1.875 1 92.75 78 ASP A N 1
ATOM 621 C CA . ASP A 1 78 ? -3.324 18.609 0.48 1 92.75 78 ASP A CA 1
ATOM 622 C C . ASP A 1 78 ? -2.621 19.938 0.198 1 92.75 78 ASP A C 1
ATOM 624 O O . ASP A 1 78 ? -2.854 20.938 0.894 1 92.75 78 ASP A O 1
ATOM 628 N N . GLN A 1 79 ? -1.82 20 -0.778 1 89.38 79 GLN A N 1
ATOM 629 C CA . GLN A 1 79 ? -0.959 21.156 -1.042 1 89.38 79 GLN A CA 1
ATOM 630 C C . GLN A 1 79 ? -1.783 22.406 -1.304 1 89.38 79 GLN A C 1
ATOM 632 O O . GLN A 1 79 ? -1.324 23.531 -1.045 1 89.38 79 GLN A O 1
ATOM 637 N N . VAL A 1 80 ? -2.953 22.188 -1.772 1 88.12 80 VAL A N 1
ATOM 638 C CA . VAL A 1 80 ? -3.773 23.344 -2.127 1 88.12 80 VAL A CA 1
ATOM 639 C C . VAL A 1 80 ? -4.754 23.641 -0.998 1 88.12 80 VAL A C 1
ATOM 641 O O . VAL A 1 80 ? -4.789 24.766 -0.485 1 88.12 80 VAL A O 1
ATOM 644 N N . ASN A 1 81 ? -5.391 22.656 -0.49 1 91.44 81 ASN A N 1
ATOM 645 C CA . ASN A 1 81 ? -6.5 22.859 0.437 1 91.44 81 ASN A CA 1
ATOM 646 C C . ASN A 1 81 ? -6.043 22.766 1.889 1 91.44 81 ASN A C 1
ATOM 648 O O . ASN A 1 81 ? -6.766 23.172 2.801 1 91.44 81 ASN A O 1
ATOM 652 N N . GLY A 1 82 ? -4.812 22.297 2.09 1 95.12 82 GLY A N 1
ATOM 653 C CA . GLY A 1 82 ? -4.312 22.156 3.449 1 95.12 82 GLY A CA 1
ATOM 654 C C . GLY A 1 82 ? -4.773 20.875 4.129 1 95.12 82 GLY A C 1
ATOM 655 O O . GLY A 1 82 ? -4.852 19.828 3.492 1 95.12 82 GLY A O 1
ATOM 656 N N . ILE A 1 83 ? -5.008 20.922 5.398 1 97.38 83 ILE A N 1
ATOM 657 C CA . ILE A 1 83 ? -5.359 19.75 6.188 1 97.38 83 ILE A CA 1
ATOM 658 C C . ILE A 1 83 ? -6.742 19.234 5.777 1 97.38 83 ILE A C 1
ATOM 660 O O . ILE A 1 83 ? -7.676 20.031 5.625 1 97.38 83 ILE A O 1
ATOM 664 N N . THR A 1 84 ? -6.797 18 5.617 1 96.94 84 THR A N 1
ATOM 665 C CA . THR A 1 84 ? -8.07 17.312 5.398 1 96.94 84 THR A CA 1
ATOM 666 C C . THR A 1 84 ? -8.719 16.953 6.73 1 96.94 84 THR A C 1
ATOM 668 O O . THR A 1 84 ? -8.367 15.945 7.348 1 96.94 84 THR A O 1
ATOM 671 N N . ASP A 1 85 ? -9.75 17.625 7.051 1 96.88 85 ASP A N 1
ATOM 672 C CA . ASP A 1 85 ? -10.336 17.547 8.383 1 96.88 85 ASP A CA 1
ATOM 673 C C . ASP A 1 85 ? -10.852 16.141 8.68 1 96.88 85 ASP A C 1
ATOM 675 O O . ASP A 1 85 ? -10.578 15.578 9.742 1 96.88 85 ASP A O 1
ATOM 679 N N . TYR A 1 86 ? -11.594 15.57 7.758 1 96.5 86 TYR A N 1
ATOM 680 C CA . TYR A 1 86 ? -12.25 14.289 8 1 96.5 86 TYR A CA 1
ATOM 681 C C . TYR A 1 86 ? -11.219 13.164 8.133 1 96.5 86 TYR A C 1
ATOM 683 O O . TYR A 1 86 ? -11.555 12.062 8.57 1 96.5 86 TYR A O 1
ATOM 691 N N . VAL A 1 87 ? -9.992 13.422 7.781 1 98 87 VAL A N 1
ATOM 692 C CA . VAL A 1 87 ? -8.914 12.461 7.984 1 98 87 VAL A CA 1
ATOM 693 C C . VAL A 1 87 ? -8.188 12.766 9.289 1 98 87 VAL A C 1
ATOM 695 O O . VAL A 1 87 ? -7.996 11.875 10.125 1 98 87 VAL A O 1
ATOM 698 N N . PHE A 1 88 ? -7.836 13.984 9.484 1 98.44 88 PHE A N 1
ATOM 699 C CA . PHE A 1 88 ? -6.918 14.367 10.555 1 98.44 88 PHE A CA 1
ATOM 700 C C . PHE A 1 88 ? -7.629 14.375 11.898 1 98.44 88 PHE A C 1
ATOM 702 O O . PHE A 1 88 ? -7.031 14.062 12.93 1 98.44 88 PHE A O 1
ATOM 709 N N . SER A 1 89 ? -8.875 14.695 11.945 1 96.88 89 SER A N 1
ATOM 710 C CA . SER A 1 89 ? -9.617 14.859 13.195 1 96.88 89 SER A CA 1
ATOM 711 C C . SER A 1 89 ? -9.734 13.531 13.945 1 96.88 89 SER A C 1
ATOM 713 O O . SER A 1 89 ? -9.922 13.523 15.164 1 96.88 89 SER A O 1
ATOM 715 N N . GLN A 1 90 ? -9.562 12.406 13.234 1 96.56 90 GLN A N 1
ATOM 716 C CA . GLN A 1 90 ? -9.688 11.102 13.883 1 96.56 90 GLN A CA 1
ATOM 717 C C . GLN A 1 90 ? -8.602 10.914 14.938 1 96.56 90 GLN A C 1
ATOM 719 O O . GLN A 1 90 ? -8.75 10.086 15.844 1 96.56 90 GLN A O 1
ATOM 724 N N . PHE A 1 91 ? -7.605 11.672 14.898 1 98.19 91 PHE A N 1
ATOM 725 C CA . PHE A 1 91 ? -6.453 11.477 15.766 1 98.19 91 PHE A CA 1
ATOM 726 C C . PHE A 1 91 ? -6.586 12.305 17.047 1 98.19 91 PHE A C 1
ATOM 728 O O . PHE A 1 91 ? -5.672 12.336 17.875 1 98.19 91 PHE A O 1
ATOM 735 N N . PHE A 1 92 ? -7.766 12.93 17.25 1 97.81 92 PHE A N 1
ATOM 736 C CA . PHE A 1 92 ? -7.98 13.797 18.391 1 97.81 92 PHE A CA 1
ATOM 737 C C . PHE A 1 92 ? -9.227 13.375 19.172 1 97.81 92 PHE A C 1
ATOM 739 O O . PHE A 1 92 ? -10.211 12.938 18.578 1 97.81 92 PHE A O 1
ATOM 746 N N . ASP A 1 93 ? -9.141 13.578 20.484 1 96.62 93 ASP A N 1
ATOM 747 C CA . ASP A 1 93 ? -10.297 13.398 21.359 1 96.62 93 ASP A CA 1
ATOM 748 C C . ASP A 1 93 ? -10.688 14.719 22.031 1 96.62 93 ASP A C 1
ATOM 750 O O . ASP A 1 93 ? -10.016 15.172 22.953 1 96.62 93 ASP A O 1
ATOM 754 N N . PRO A 1 94 ? -11.672 15.219 21.516 1 94.88 94 PRO A N 1
ATOM 755 C CA . PRO A 1 94 ? -12.164 16.406 22.203 1 94.88 94 PRO A CA 1
ATOM 756 C C . PRO A 1 94 ? -12.766 16.094 23.578 1 94.88 94 PRO A C 1
ATOM 758 O O . PRO A 1 94 ? -13.281 14.992 23.781 1 94.88 94 PRO A O 1
ATOM 761 N N . ALA A 1 95 ? -12.664 17.078 24.422 1 91.69 95 ALA A N 1
ATOM 762 C CA . ALA A 1 95 ? -13.367 16.938 25.688 1 91.69 95 ALA A CA 1
ATOM 763 C C . ALA A 1 95 ? -14.875 16.844 25.469 1 91.69 95 ALA A C 1
ATOM 765 O O . ALA A 1 95 ? -15.438 17.594 24.672 1 91.69 95 ALA A O 1
ATOM 766 N N . PRO A 1 96 ? -15.523 15.969 26.188 1 90.19 96 PRO A N 1
ATOM 767 C CA . PRO A 1 96 ? -16.953 15.789 26 1 90.19 96 PRO A CA 1
ATOM 768 C C . PRO A 1 96 ? -17.75 17.078 26.203 1 90.19 96 PRO A C 1
ATOM 770 O O . PRO A 1 96 ? -18.797 17.281 25.562 1 90.19 96 PRO A O 1
ATOM 773 N N . SER A 1 97 ? -17.266 17.906 27 1 87.62 97 SER A N 1
ATOM 774 C CA . SER A 1 97 ? -17.984 19.125 27.328 1 87.62 97 SER A CA 1
ATOM 775 C C . SER A 1 97 ? -17.688 20.234 26.312 1 87.62 97 SER A C 1
ATOM 777 O O . SER A 1 97 ? -18.328 21.281 26.328 1 87.62 97 SER A O 1
ATOM 779 N N . ASP A 1 98 ? -16.781 19.969 25.438 1 90.62 98 ASP A N 1
ATOM 780 C CA . ASP A 1 98 ? -16.375 21.016 24.5 1 90.62 98 ASP A CA 1
ATOM 781 C C . ASP A 1 98 ? -17.141 20.906 23.188 1 90.62 98 ASP A C 1
ATOM 783 O O . ASP A 1 98 ? -16.688 20.25 22.25 1 90.62 98 ASP A O 1
ATOM 787 N N . SER A 1 99 ? -18.109 21.641 23.016 1 88.12 99 SER A N 1
ATOM 788 C CA . SER A 1 99 ? -18.953 21.578 21.812 1 88.12 99 SER A CA 1
ATOM 789 C C . SER A 1 99 ? -18.484 22.594 20.766 1 88.12 99 SER A C 1
ATOM 791 O O . SER A 1 99 ? -19.031 22.641 19.656 1 88.12 99 SER A O 1
ATOM 793 N N . CYS A 1 100 ? -17.5 23.375 21.109 1 91.62 100 CYS A N 1
ATOM 794 C CA . CYS A 1 100 ? -17.094 24.453 20.219 1 91.62 100 CYS A CA 1
ATOM 795 C C . CYS A 1 100 ? -15.75 24.172 19.562 1 91.62 100 CYS A C 1
ATOM 797 O O . CYS A 1 100 ? -15.195 25.016 18.875 1 91.62 100 CYS A O 1
ATOM 799 N N . ASN A 1 101 ? -15.234 23.016 19.828 1 93.44 101 ASN A N 1
ATOM 800 C CA . ASN A 1 101 ? -13.898 22.703 19.359 1 93.44 101 ASN A CA 1
ATOM 801 C C . ASN A 1 101 ? -13.789 22.875 17.844 1 93.44 101 ASN A C 1
ATOM 803 O O . ASN A 1 101 ? -12.82 23.453 17.344 1 93.44 101 ASN A O 1
ATOM 807 N N . LYS A 1 102 ? -14.766 22.422 17.062 1 93.38 102 LYS A N 1
ATOM 808 C CA . LYS A 1 102 ? -14.727 22.484 15.609 1 93.38 102 LYS A CA 1
ATOM 809 C C . LYS A 1 102 ? -14.75 23.922 15.125 1 93.38 102 LYS A C 1
ATOM 811 O O . LYS A 1 102 ? -13.945 24.312 14.273 1 93.38 102 LYS A O 1
ATOM 816 N N . ASN A 1 103 ? -15.641 24.703 15.719 1 93.38 103 ASN A N 1
ATOM 817 C CA . ASN A 1 103 ? -15.75 26.094 15.328 1 93.38 103 ASN A CA 1
ATOM 818 C C . ASN A 1 103 ? -14.484 26.875 15.664 1 93.38 103 ASN A C 1
ATOM 820 O O . ASN A 1 103 ? -14.008 27.672 14.859 1 93.38 103 ASN A O 1
ATOM 824 N N . ARG A 1 104 ? -13.977 26.641 16.828 1 94.25 104 ARG A N 1
ATOM 825 C CA . ARG A 1 104 ? -12.75 27.312 17.25 1 94.25 104 ARG A CA 1
ATOM 826 C C . ARG A 1 104 ? -11.594 26.953 16.312 1 94.25 104 ARG A C 1
ATOM 828 O O . ARG A 1 104 ? -10.773 27.812 15.977 1 94.25 104 ARG A O 1
ATOM 835 N N . THR A 1 105 ? -11.531 25.719 15.922 1 96 105 THR A N 1
ATOM 836 C CA . THR A 1 105 ? -10.484 25.266 15.016 1 96 105 THR A CA 1
ATOM 837 C C . THR A 1 105 ? -10.641 25.922 13.648 1 96 105 THR A C 1
ATOM 839 O O . THR A 1 105 ? -9.664 26.391 13.055 1 96 105 THR A O 1
ATOM 842 N N . GLU A 1 106 ? -11.844 26.016 13.164 1 95.12 106 GLU A N 1
ATOM 843 C CA . GLU A 1 106 ? -12.109 26.641 11.875 1 95.12 106 GLU A CA 1
ATOM 844 C C . GLU A 1 106 ? -11.727 28.125 11.898 1 95.12 106 GLU A C 1
ATOM 846 O O . GLU A 1 106 ? -11.148 28.641 10.938 1 95.12 106 GLU A O 1
ATOM 851 N N . GLU A 1 107 ? -12.086 28.766 12.953 1 94.94 107 GLU A N 1
ATOM 852 C CA . GLU A 1 107 ? -11.719 30.172 13.117 1 94.94 107 GLU A CA 1
ATOM 853 C C . GLU A 1 107 ? -10.203 30.344 13.156 1 94.94 107 GLU A C 1
ATOM 855 O O . GLU A 1 107 ? -9.656 31.266 12.531 1 94.94 107 GLU A O 1
ATOM 860 N N . CYS A 1 108 ? -9.602 29.469 13.906 1 96.38 108 CYS A N 1
ATOM 861 C CA . CYS A 1 108 ? -8.141 29.484 14 1 96.38 108 CYS A CA 1
ATOM 862 C C . CYS A 1 108 ? -7.508 29.328 12.625 1 96.38 108 CYS A C 1
ATOM 864 O O . CYS A 1 108 ? -6.559 30.047 12.289 1 96.38 108 CYS A O 1
ATOM 866 N N . LEU A 1 109 ? -7.992 28.422 11.836 1 97.12 109 LEU A N 1
ATOM 867 C CA . LEU A 1 109 ? -7.477 28.188 10.492 1 97.12 109 LEU A CA 1
ATOM 868 C C . LEU A 1 109 ? -7.676 29.406 9.609 1 97.12 109 LEU A C 1
ATOM 870 O O . LEU A 1 109 ? -6.77 29.797 8.867 1 97.12 109 LEU A O 1
ATOM 874 N N . TYR A 1 110 ? -8.789 30 9.656 1 95.5 110 TYR A N 1
ATOM 875 C CA . TYR A 1 110 ? -9.086 31.203 8.875 1 95.5 110 TYR A CA 1
ATOM 876 C C . TYR A 1 110 ? -8.148 32.344 9.242 1 95.5 110 TYR A C 1
ATOM 878 O O . TYR A 1 110 ? -7.617 33.031 8.367 1 95.5 110 TYR A O 1
ATOM 886 N N . GLU A 1 111 ? -7.898 32.469 10.484 1 96.31 111 GLU A N 1
ATOM 887 C CA . GLU A 1 111 ? -7.125 33.625 10.984 1 96.31 111 GLU A CA 1
ATOM 888 C C . GLU A 1 111 ? -5.633 33.406 10.758 1 96.31 111 GLU A C 1
ATOM 890 O O . GLU A 1 111 ? -4.906 34.375 10.453 1 96.31 111 GLU A O 1
ATOM 895 N N . ASN A 1 112 ? -5.176 32.188 10.906 1 96.12 112 ASN A N 1
ATOM 896 C CA . ASN A 1 112 ? -3.738 31.984 11.031 1 96.12 112 ASN A CA 1
ATOM 897 C C . ASN A 1 112 ? -3.158 31.312 9.789 1 96.12 112 ASN A C 1
ATOM 899 O O . ASN A 1 112 ? -1.945 31.344 9.57 1 96.12 112 ASN A O 1
ATOM 903 N N . VAL A 1 113 ? -3.996 30.688 8.977 1 96.88 113 VAL A N 1
ATOM 904 C CA . VAL A 1 113 ? -3.457 29.859 7.891 1 96.88 113 VAL A CA 1
ATOM 905 C C . VAL A 1 113 ? -3.902 30.438 6.547 1 96.88 113 VAL A C 1
ATOM 907 O O . VAL A 1 113 ? -3.139 30.422 5.578 1 96.88 113 VAL A O 1
ATOM 910 N N . ALA A 1 114 ? -5.082 30.984 6.465 1 93.06 114 ALA A N 1
ATOM 911 C CA . ALA A 1 114 ? -5.738 31.344 5.211 1 93.06 114 ALA A CA 1
ATOM 912 C C . ALA A 1 114 ? -4.906 32.344 4.43 1 93.06 114 ALA A C 1
ATOM 914 O O . ALA A 1 114 ? -4.926 32.375 3.195 1 93.06 114 ALA A O 1
ATOM 915 N N . ARG A 1 115 ? -4.098 33.156 5.066 1 94.31 115 ARG A N 1
ATOM 916 C CA . ARG A 1 115 ? -3.375 34.219 4.398 1 94.31 115 ARG A CA 1
ATOM 917 C C . ARG A 1 115 ? -1.964 33.781 4.023 1 94.31 115 ARG A C 1
ATOM 919 O O . ARG A 1 115 ? -1.244 34.5 3.334 1 94.31 115 ARG A O 1
ATOM 926 N N . ILE A 1 116 ? -1.581 32.656 4.508 1 95.94 116 ILE A N 1
ATOM 927 C CA . ILE A 1 116 ? -0.249 32.156 4.172 1 95.94 116 ILE A CA 1
ATOM 928 C C . ILE A 1 116 ? -0.214 31.734 2.709 1 95.94 116 ILE A C 1
ATOM 930 O O . ILE A 1 116 ? -1.085 30.984 2.258 1 95.94 116 ILE A O 1
ATOM 934 N N . PRO A 1 117 ? 0.773 32.156 1.973 1 93.12 117 PRO A N 1
ATOM 935 C CA . PRO A 1 117 ? 0.87 31.781 0.565 1 93.12 117 PRO A CA 1
ATOM 936 C C . PRO A 1 117 ? 0.958 30.266 0.381 1 93.12 117 PRO A C 1
ATOM 938 O O . PRO A 1 117 ? 1.559 29.562 1.206 1 93.12 117 PRO A O 1
ATOM 941 N N . LEU A 1 118 ? 0.484 29.766 -0.754 1 88.75 118 LEU A N 1
ATOM 942 C CA . LEU A 1 118 ? 0.374 28.344 -1.026 1 88.75 118 LEU A CA 1
ATOM 943 C C . LEU A 1 118 ? 1.754 27.703 -1.135 1 88.75 118 LEU A C 1
ATOM 945 O O . LEU A 1 118 ? 1.918 26.516 -0.831 1 88.75 118 LEU A O 1
ATOM 949 N N . HIS A 1 119 ? 2.746 28.453 -1.555 1 88 119 HIS A N 1
ATOM 950 C CA . HIS A 1 119 ? 4.066 27.859 -1.759 1 88 119 HIS A CA 1
ATOM 951 C C . HIS A 1 119 ? 4.785 27.656 -0.431 1 88 119 HIS A C 1
ATOM 953 O O . HIS A 1 119 ? 5.801 26.953 -0.375 1 88 119 HIS A O 1
ATOM 959 N N . GLU A 1 120 ? 4.254 28.234 0.655 1 94.38 120 GLU A N 1
ATOM 960 C CA . GLU A 1 120 ? 4.824 28.031 1.983 1 94.38 120 GLU A CA 1
ATOM 961 C C . GLU A 1 120 ? 4.184 26.828 2.682 1 94.38 120 GLU A C 1
ATOM 963 O O . GLU A 1 120 ? 3.57 26.984 3.74 1 94.38 120 GLU A O 1
ATOM 968 N N . GLN A 1 121 ? 4.453 25.688 2.201 1 94.62 121 GLN A N 1
ATOM 969 C CA . GLN A 1 121 ? 3.803 24.453 2.613 1 94.62 121 GLN A CA 1
ATOM 970 C C . GLN A 1 121 ? 4.125 24.109 4.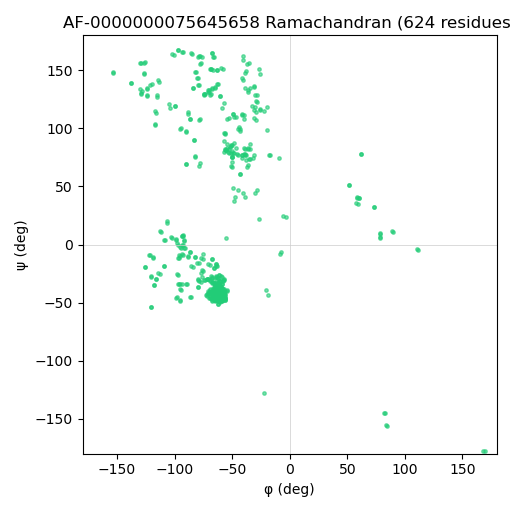066 1 94.62 121 GLN A C 1
ATOM 972 O O . GLN A 1 121 ? 3.234 23.766 4.84 1 94.62 121 GLN A O 1
ATOM 977 N N . LEU A 1 122 ? 5.375 24.281 4.449 1 97.88 122 LEU A N 1
ATOM 978 C CA . LEU A 1 122 ? 5.805 23.891 5.789 1 97.88 122 LEU A CA 1
ATOM 979 C C . LEU A 1 122 ? 5.133 24.766 6.844 1 97.88 122 LEU A C 1
ATOM 981 O O . LEU A 1 122 ? 4.664 24.266 7.867 1 97.88 122 LEU A O 1
ATOM 985 N N . LYS A 1 123 ? 5.082 26 6.551 1 97.88 123 LYS A N 1
ATOM 986 C CA . LYS A 1 123 ? 4.441 26.938 7.477 1 97.88 123 LYS A CA 1
ATOM 987 C C . LYS A 1 123 ? 2.943 26.672 7.574 1 97.88 123 LYS A C 1
ATOM 989 O O . LYS A 1 123 ? 2.379 26.672 8.672 1 97.88 123 LYS A O 1
ATOM 994 N N . ARG A 1 124 ? 2.293 26.5 6.438 1 97.88 124 ARG A N 1
ATOM 995 C CA . ARG A 1 124 ? 0.864 26.203 6.406 1 97.88 124 ARG A CA 1
ATOM 996 C C . ARG A 1 124 ? 0.55 24.938 7.203 1 97.88 124 ARG A C 1
ATOM 998 O O . ARG A 1 124 ? -0.411 24.906 7.973 1 97.88 124 ARG A O 1
ATOM 1005 N N . ALA A 1 125 ? 1.377 23.922 7.004 1 98.56 125 ALA A N 1
ATOM 1006 C CA . ALA A 1 125 ? 1.172 22.656 7.695 1 98.56 125 ALA A CA 1
ATOM 1007 C C . ALA A 1 125 ? 1.308 22.828 9.203 1 98.56 125 ALA A C 1
ATOM 1009 O O . ALA A 1 125 ? 0.454 22.375 9.969 1 98.56 125 ALA A O 1
ATOM 1010 N N . HIS A 1 126 ? 2.344 23.484 9.586 1 98.69 126 HIS A N 1
ATOM 1011 C CA . HIS A 1 126 ? 2.629 23.672 11 1 98.69 126 HIS A CA 1
ATOM 1012 C C . HIS A 1 126 ? 1.523 24.469 11.688 1 98.69 126 HIS A C 1
ATOM 1014 O O . HIS A 1 126 ? 1.029 24.078 12.742 1 98.69 126 HIS A O 1
ATOM 1020 N N . ARG A 1 127 ? 1.114 25.562 11.102 1 98.5 127 ARG A N 1
ATOM 1021 C CA . ARG A 1 127 ? 0.082 26.406 11.695 1 98.5 127 ARG A CA 1
ATOM 1022 C C . ARG A 1 127 ? -1.257 25.672 11.75 1 98.5 127 ARG A C 1
ATOM 1024 O O . ARG A 1 127 ? -2.008 25.812 12.719 1 98.5 127 ARG A O 1
ATOM 1031 N N . SER A 1 128 ? -1.571 24.984 10.664 1 98.56 128 SER A N 1
ATOM 1032 C CA . SER A 1 128 ? -2.805 24.203 10.656 1 98.56 128 SER A CA 1
ATOM 1033 C C . SER A 1 128 ? -2.814 23.172 11.781 1 98.56 128 SER A C 1
ATOM 1035 O O . SER A 1 128 ? -3.818 23.031 12.477 1 98.56 128 SER A O 1
ATOM 1037 N N . PHE A 1 129 ? -1.725 22.5 11.93 1 98.75 129 PHE A N 1
ATOM 1038 C CA . PHE A 1 129 ? -1.6 21.5 12.992 1 98.75 129 PHE A CA 1
ATOM 1039 C C . PHE A 1 129 ? -1.839 22.125 14.359 1 98.75 129 PHE A C 1
ATOM 1041 O O . PHE A 1 129 ? -2.561 21.562 15.188 1 98.75 129 PHE A O 1
ATOM 1048 N N . LEU A 1 130 ? -1.235 23.234 14.594 1 97.94 130 LEU A N 1
ATOM 1049 C CA . LEU A 1 130 ? -1.37 23.891 15.891 1 97.94 130 LEU A CA 1
ATOM 1050 C C . LEU A 1 130 ? -2.826 24.25 16.172 1 97.94 130 LEU A C 1
ATOM 1052 O O . LEU A 1 130 ? -3.266 24.203 17.328 1 97.94 130 LEU A O 1
ATOM 1056 N N . CYS A 1 131 ? -3.562 24.609 15.125 1 97.69 131 CYS A N 1
ATOM 1057 C CA . CYS A 1 131 ? -4.98 24.906 15.312 1 97.69 131 CYS A CA 1
ATOM 1058 C C . CYS A 1 131 ? -5.719 23.688 15.844 1 97.69 131 CYS A C 1
ATOM 1060 O O . CYS A 1 131 ? -6.551 23.797 16.75 1 97.69 131 CYS A O 1
ATOM 1062 N N . TYR A 1 132 ? -5.43 22.531 15.336 1 98 132 TYR A N 1
ATOM 1063 C CA . TYR A 1 132 ? -6.055 21.312 15.836 1 98 132 TYR A CA 1
ATOM 1064 C C . TYR A 1 132 ? -5.516 20.938 17.203 1 98 132 TYR A C 1
ATOM 1066 O O . TYR A 1 132 ? -6.285 20.609 18.125 1 98 132 TYR A O 1
ATOM 1074 N N . TYR A 1 133 ? -4.227 21.047 17.328 1 97.44 133 TYR A N 1
ATOM 1075 C CA . TYR A 1 133 ? -3.508 20.672 18.547 1 97.44 133 TYR A CA 1
ATOM 1076 C C . TYR A 1 133 ? -4.012 21.469 19.75 1 97.44 133 TYR A C 1
ATOM 1078 O O . TYR A 1 133 ? -4.145 20.922 20.844 1 97.44 133 TYR A O 1
ATOM 1086 N N . ARG A 1 134 ? -4.398 22.672 19.562 1 95.19 134 ARG A N 1
ATOM 1087 C CA . ARG A 1 134 ? -4.742 23.578 20.656 1 95.19 134 ARG A CA 1
ATOM 1088 C C . ARG A 1 134 ? -6.25 23.625 20.875 1 95.19 134 ARG A C 1
ATOM 1090 O O . ARG A 1 134 ? -6.715 23.953 21.969 1 95.19 134 ARG A O 1
ATOM 1097 N N . ASN A 1 135 ? -6.973 23.328 19.844 1 94.62 135 ASN A N 1
ATOM 1098 C CA . ASN A 1 135 ? -8.391 23.672 19.938 1 94.62 135 ASN A CA 1
ATOM 1099 C C . ASN A 1 135 ? -9.273 22.438 19.797 1 94.62 135 ASN A C 1
ATOM 1101 O O . ASN A 1 135 ? -10.406 22.422 20.281 1 94.62 135 ASN A O 1
ATOM 1105 N N . PHE A 1 136 ? -8.852 21.469 19.125 1 95.44 136 PHE A N 1
ATOM 1106 C CA . PHE A 1 136 ? -9.781 20.422 18.719 1 95.44 136 PHE A CA 1
ATOM 1107 C C . PHE A 1 136 ? -9.906 19.359 19.812 1 95.44 136 PHE A C 1
ATOM 1109 O O . PHE A 1 136 ? -11.008 18.906 20.125 1 95.44 136 PHE A O 1
ATOM 1116 N N . GLY A 1 137 ? -8.727 18.953 20.344 1 95.31 137 GLY A N 1
ATOM 1117 C CA . GLY A 1 137 ? -8.727 17.906 21.359 1 95.31 137 GLY A CA 1
ATOM 1118 C C . GLY A 1 137 ? -7.336 17.375 21.672 1 95.31 137 GLY A C 1
ATOM 1119 O O . GLY A 1 137 ? -6.344 17.875 21.141 1 95.31 137 GLY A O 1
ATOM 1120 N N . ASN A 1 138 ? -7.332 16.375 22.562 1 96.5 138 ASN A N 1
ATOM 1121 C CA . ASN A 1 138 ? -6.078 15.688 22.859 1 96.5 138 ASN A CA 1
ATOM 1122 C C . ASN A 1 138 ? -5.738 14.664 21.781 1 96.5 138 ASN A C 1
ATOM 1124 O O . ASN A 1 138 ? -6.621 13.961 21.281 1 96.5 138 ASN A O 1
ATOM 1128 N N . ILE A 1 139 ? -4.484 14.633 21.406 1 97.44 139 ILE A N 1
ATOM 1129 C CA . ILE A 1 139 ? -4.047 13.57 20.516 1 97.44 139 ILE A CA 1
ATOM 1130 C C . ILE A 1 139 ? -4.273 12.211 21.172 1 97.44 139 ILE A C 1
ATOM 1132 O O . ILE A 1 139 ? -3.875 12 22.328 1 97.44 139 ILE A O 1
ATOM 1136 N N . ASN A 1 140 ? -4.926 11.352 20.484 1 96.88 140 ASN A N 1
ATOM 1137 C CA . ASN A 1 140 ? -5.184 10.039 21.062 1 96.88 140 ASN A CA 1
ATOM 1138 C C . ASN A 1 140 ? -4.156 9.008 20.578 1 96.88 140 ASN A C 1
ATOM 1140 O O . ASN A 1 140 ? -3.391 9.273 19.656 1 96.88 140 ASN A O 1
ATOM 1144 N N . GLU A 1 141 ? -4.121 7.848 21.234 1 94.06 141 GLU A N 1
ATOM 1145 C CA . GLU A 1 141 ? -3.1 6.836 20.984 1 94.06 141 GLU A CA 1
ATOM 1146 C C . GLU A 1 141 ? -3.625 5.75 20.047 1 94.06 141 GLU A C 1
ATOM 1148 O O . GLU A 1 141 ? -2.912 4.793 19.734 1 94.06 141 GLU A O 1
ATOM 1153 N N . GLY A 1 142 ? -4.773 5.914 19.594 1 93.94 142 GLY A N 1
ATOM 1154 C CA . GLY A 1 142 ? -5.395 4.863 18.797 1 93.94 142 GLY A CA 1
ATOM 1155 C C . GLY A 1 142 ? -4.871 4.797 17.375 1 93.94 142 GLY A C 1
ATOM 1156 O O . GLY A 1 142 ? -4.277 5.758 16.875 1 93.94 142 GLY A O 1
ATOM 1157 N N . ASN A 1 143 ? -5.016 3.602 16.797 1 94.38 143 ASN A N 1
ATOM 1158 C CA . ASN A 1 143 ? -4.758 3.398 15.383 1 94.38 143 ASN A CA 1
ATOM 1159 C C . ASN A 1 143 ? -5.977 3.762 14.531 1 94.38 143 ASN A C 1
ATOM 1161 O O . ASN A 1 143 ? -7.109 3.43 14.891 1 94.38 143 ASN A O 1
ATOM 1165 N N . HIS A 1 144 ? -5.691 4.473 13.484 1 95.44 144 HIS A N 1
ATOM 1166 C CA . HIS A 1 144 ? -6.785 4.926 12.633 1 95.44 144 HIS A CA 1
ATOM 1167 C C . HIS A 1 144 ? -6.508 4.602 11.164 1 95.44 144 HIS A C 1
ATOM 1169 O O . HIS A 1 144 ? -5.352 4.445 10.766 1 95.44 144 HIS A O 1
ATOM 1175 N N . PHE A 1 145 ? -7.574 4.516 10.414 1 95.44 145 PHE A N 1
ATOM 1176 C CA . PHE A 1 145 ? -7.516 4.23 8.984 1 95.44 145 PHE A CA 1
ATOM 1177 C C . PHE A 1 145 ? -6.898 5.395 8.227 1 95.44 145 PHE A C 1
ATOM 1179 O O . PHE A 1 145 ? -7.258 6.551 8.453 1 95.44 145 PHE A O 1
ATOM 1186 N N . ILE A 1 146 ? -5.902 5.078 7.395 1 95.75 146 ILE A N 1
ATOM 1187 C CA . ILE A 1 146 ? -5.301 6.047 6.488 1 95.75 146 ILE A CA 1
ATOM 1188 C C . ILE A 1 146 ? -5.875 5.867 5.082 1 95.75 146 ILE A C 1
ATOM 1190 O O . ILE A 1 146 ? -5.754 4.793 4.488 1 95.75 146 ILE A O 1
ATOM 1194 N N . PRO A 1 147 ? -6.492 6.859 4.59 1 95.81 147 PRO A N 1
ATOM 1195 C CA . PRO A 1 147 ? -7.148 6.688 3.289 1 95.81 147 PRO A CA 1
ATOM 1196 C C . PRO A 1 147 ? -6.156 6.383 2.168 1 95.81 147 PRO A C 1
ATOM 1198 O O . PRO A 1 147 ? -5.016 6.852 2.205 1 95.81 147 PRO A O 1
ATOM 1201 N N . TYR A 1 148 ? -6.641 5.656 1.218 1 93.5 148 TYR A N 1
ATOM 1202 C CA . TYR A 1 148 ? -5.855 5.328 0.035 1 93.5 148 TYR A CA 1
ATOM 1203 C C . TYR A 1 148 ? -5.848 6.488 -0.955 1 93.5 148 TYR A C 1
ATOM 1205 O O . TYR A 1 148 ? -6.852 7.184 -1.114 1 93.5 148 TYR A O 1
ATOM 1213 N N . SER A 1 149 ? -4.66 6.629 -1.592 1 90.56 149 SER A N 1
ATOM 1214 C CA . SER A 1 149 ? -4.66 7.508 -2.758 1 90.56 149 SER A CA 1
ATOM 1215 C C . SER A 1 149 ? -5.484 6.914 -3.896 1 90.56 149 SER A C 1
ATOM 1217 O O . SER A 1 149 ? -5.781 5.719 -3.898 1 90.56 149 SER A O 1
ATOM 1219 N N . ASN A 1 150 ? -5.805 7.699 -4.852 1 90.75 150 ASN A N 1
ATOM 1220 C CA . ASN A 1 150 ? -6.504 7.207 -6.035 1 90.75 150 ASN A CA 1
ATOM 1221 C C . ASN A 1 150 ? -5.695 6.133 -6.758 1 90.75 150 ASN A C 1
ATOM 1223 O O . ASN A 1 150 ? -6.258 5.137 -7.219 1 90.75 150 ASN A O 1
ATOM 1227 N N . ALA A 1 151 ? -4.426 6.383 -6.84 1 90.38 151 ALA A N 1
ATOM 1228 C CA . ALA A 1 151 ? -3.551 5.426 -7.512 1 90.38 151 ALA A CA 1
ATOM 1229 C C . ALA A 1 151 ? -3.576 4.07 -6.809 1 90.38 151 ALA A C 1
ATOM 1231 O O . ALA A 1 151 ? -3.643 3.025 -7.461 1 90.38 151 ALA A O 1
ATOM 1232 N N . THR A 1 152 ? -3.559 4.133 -5.512 1 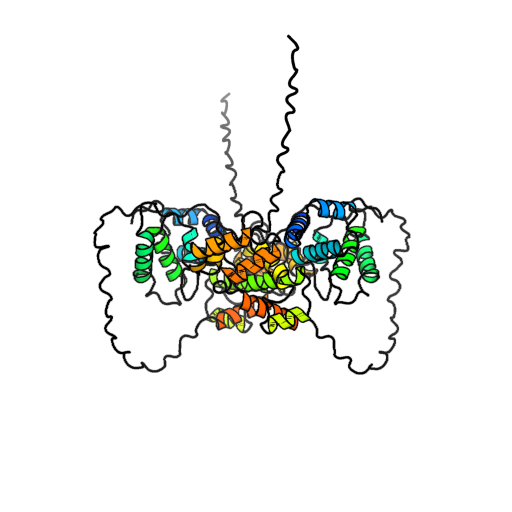91.88 152 THR A N 1
ATOM 1233 C CA . THR A 1 152 ? -3.568 2.9 -4.734 1 91.88 152 THR A CA 1
ATOM 1234 C C . THR A 1 152 ? -4.906 2.182 -4.879 1 91.88 152 THR A C 1
ATOM 1236 O O . THR A 1 152 ? -4.949 0.956 -5 1 91.88 152 THR A O 1
ATOM 1239 N N . GLN A 1 153 ? -5.988 2.877 -4.859 1 94.12 153 GLN A N 1
ATOM 1240 C CA . GLN A 1 153 ? -7.301 2.271 -5.055 1 94.12 153 GLN A CA 1
ATOM 1241 C C . GLN A 1 153 ? -7.402 1.607 -6.426 1 94.12 153 GLN A C 1
ATOM 1243 O O . GLN A 1 153 ? -7.914 0.492 -6.543 1 94.12 153 GLN A O 1
ATOM 1248 N N . LYS A 1 154 ? -6.941 2.344 -7.383 1 94.75 154 LYS A N 1
ATOM 1249 C CA . LYS A 1 154 ? -6.969 1.799 -8.734 1 94.75 154 LYS A CA 1
ATOM 1250 C C . LYS A 1 154 ? -6.184 0.491 -8.82 1 94.75 154 LYS A C 1
ATOM 1252 O O . LYS A 1 154 ? -6.617 -0.458 -9.477 1 94.75 154 LYS A O 1
ATOM 1257 N N . GLN A 1 155 ? -5.043 0.489 -8.164 1 93 155 GLN A N 1
ATOM 1258 C CA . GLN A 1 155 ? -4.25 -0.734 -8.133 1 93 155 GLN A CA 1
ATOM 1259 C C . GLN A 1 155 ? -5.016 -1.871 -7.465 1 93 155 GLN A C 1
ATOM 1261 O O . GLN A 1 155 ? -4.965 -3.014 -7.922 1 93 155 GLN A O 1
ATOM 1266 N N . HIS A 1 156 ? -5.691 -1.614 -6.422 1 94.38 156 HIS A N 1
ATOM 1267 C CA . HIS A 1 156 ? -6.504 -2.621 -5.75 1 94.38 156 HIS A CA 1
ATOM 1268 C C . HIS A 1 156 ? -7.621 -3.123 -6.656 1 94.38 156 HIS A C 1
ATOM 1270 O O . HIS A 1 156 ? -7.977 -4.305 -6.613 1 94.38 156 HIS A O 1
ATOM 1276 N N . TYR A 1 157 ? -8.203 -2.242 -7.465 1 96.56 157 TYR A N 1
ATOM 1277 C CA . TYR A 1 157 ? -9.203 -2.68 -8.43 1 96.56 157 TYR A CA 1
ATOM 1278 C C . TYR A 1 157 ? -8.578 -3.611 -9.469 1 96.56 157 TYR A C 1
ATOM 1280 O O . TYR A 1 157 ? -9.125 -4.68 -9.758 1 96.56 157 TYR A O 1
ATOM 1288 N N . LYS A 1 158 ? -7.48 -3.219 -9.992 1 95.94 158 LYS A N 1
ATOM 1289 C CA . LYS A 1 158 ? -6.824 -4.051 -11 1 95.94 158 LYS A CA 1
ATOM 1290 C C . LYS A 1 158 ? -6.543 -5.449 -10.461 1 95.94 158 LYS A C 1
ATOM 1292 O O . LYS A 1 158 ? -6.789 -6.445 -11.141 1 95.94 158 LYS A O 1
ATOM 1297 N N . GLU A 1 159 ? -6.074 -5.473 -9.297 1 95 159 GLU A N 1
ATOM 1298 C CA . GLU A 1 159 ? -5.793 -6.762 -8.672 1 95 159 GLU A CA 1
ATOM 1299 C C . GLU A 1 159 ? -7.074 -7.551 -8.43 1 95 159 GLU A C 1
ATOM 1301 O O . GLU A 1 159 ? -7.098 -8.773 -8.602 1 95 159 GLU A O 1
ATOM 1306 N N . SER A 1 160 ? -8.07 -6.848 -8.062 1 97.12 160 SER A N 1
ATOM 1307 C CA . SER A 1 160 ? -9.359 -7.512 -7.867 1 97.12 160 SER A CA 1
ATOM 1308 C C . SER A 1 160 ? -9.883 -8.094 -9.18 1 97.12 160 SER A C 1
ATOM 1310 O O . SER A 1 160 ? -10.492 -9.164 -9.195 1 97.12 160 SER A O 1
ATOM 1312 N N . PHE A 1 161 ? -9.641 -7.336 -10.297 1 97.19 161 PHE A N 1
ATOM 1313 C CA . PHE A 1 161 ? -10.016 -7.852 -11.609 1 97.19 161 PHE A CA 1
ATOM 1314 C C . PHE A 1 161 ? -9.297 -9.164 -11.898 1 97.19 161 PHE A C 1
ATOM 1316 O O . PHE A 1 161 ? -9.906 -10.125 -12.375 1 97.19 161 PHE A O 1
ATOM 1323 N N . GLU A 1 162 ? -8.086 -9.141 -11.57 1 95 162 GLU A N 1
ATOM 1324 C CA . GLU A 1 162 ? -7.262 -10.32 -11.844 1 95 162 GLU A CA 1
ATOM 1325 C C . GLU A 1 162 ? -7.672 -11.492 -10.961 1 95 162 GLU A C 1
ATOM 1327 O O . GLU A 1 162 ? -7.82 -12.617 -11.438 1 95 162 GLU A O 1
ATOM 1332 N N . ILE A 1 163 ? -7.883 -11.227 -9.734 1 96.25 163 ILE A N 1
ATOM 1333 C CA . ILE A 1 163 ? -8.266 -12.266 -8.781 1 96.25 163 ILE A CA 1
ATOM 1334 C C . ILE A 1 163 ? -9.562 -12.93 -9.227 1 96.25 163 ILE A C 1
ATOM 1336 O O . ILE A 1 163 ? -9.703 -14.156 -9.125 1 96.25 163 ILE A O 1
ATOM 1340 N N . GLN A 1 164 ? -10.43 -12.141 -9.758 1 96.44 164 GLN A N 1
ATOM 1341 C CA . GLN A 1 164 ? -11.734 -12.664 -10.148 1 96.44 164 GLN A CA 1
ATOM 1342 C C . GLN A 1 164 ? -11.742 -13.078 -11.617 1 96.44 164 GLN A C 1
ATOM 1344 O O . GLN A 1 164 ? -12.797 -13.398 -12.172 1 96.44 164 GLN A O 1
ATOM 1349 N N . ASP A 1 165 ? -10.602 -13.047 -12.219 1 94.25 165 ASP A N 1
ATOM 1350 C CA . ASP A 1 165 ? -10.438 -13.492 -13.594 1 94.25 165 ASP A CA 1
ATOM 1351 C C . ASP A 1 165 ? -11.461 -12.836 -14.516 1 94.25 165 ASP A C 1
ATOM 1353 O O . ASP A 1 165 ? -12.211 -13.516 -15.219 1 94.25 165 ASP A O 1
ATOM 1357 N N . VAL A 1 166 ? -11.516 -11.523 -14.406 1 95.38 166 VAL A N 1
ATOM 1358 C CA . VAL A 1 166 ? -12.453 -10.766 -15.227 1 95.38 166 VAL A CA 1
ATOM 1359 C C . VAL A 1 166 ? -12.07 -10.898 -16.703 1 95.38 166 VAL A C 1
ATOM 1361 O O . VAL A 1 166 ? -10.906 -10.734 -17.062 1 95.38 166 VAL A O 1
ATOM 1364 N N . THR A 1 167 ? -13.062 -11.133 -17.5 1 92 167 THR A N 1
ATOM 1365 C CA . THR A 1 167 ? -12.805 -11.383 -18.906 1 92 167 THR A CA 1
ATOM 1366 C C . THR A 1 167 ? -12.555 -10.07 -19.656 1 92 167 THR A C 1
ATOM 1368 O O . THR A 1 167 ? -12.945 -9 -19.188 1 92 167 THR A O 1
ATOM 1371 N N . ARG A 1 168 ? -11.961 -10.227 -20.812 1 91.5 168 ARG A N 1
ATOM 1372 C CA . ARG A 1 168 ? -11.68 -9.055 -21.641 1 91.5 168 ARG A CA 1
ATOM 1373 C C . ARG A 1 168 ? -12.969 -8.359 -22.062 1 91.5 168 ARG A C 1
ATOM 1375 O O . ARG A 1 168 ? -13.023 -7.129 -22.141 1 91.5 168 ARG A O 1
ATOM 1382 N N . THR A 1 169 ? -13.969 -9.141 -22.344 1 93.31 169 THR A N 1
ATOM 1383 C CA . THR A 1 169 ? -15.266 -8.602 -22.75 1 93.31 169 THR A CA 1
ATOM 1384 C C . THR A 1 169 ? -15.844 -7.711 -21.656 1 93.31 169 THR A C 1
ATOM 1386 O O . THR A 1 169 ? -16.328 -6.609 -21.922 1 93.31 169 THR A O 1
ATOM 1389 N N . VAL A 1 170 ? -15.75 -8.156 -20.469 1 96.19 170 VAL A N 1
ATOM 1390 C CA . VAL A 1 170 ? -16.281 -7.398 -19.344 1 96.19 170 VAL A CA 1
ATOM 1391 C C . VAL A 1 170 ? -15.43 -6.156 -19.109 1 96.19 170 VAL A C 1
ATOM 1393 O O . VAL A 1 170 ? -15.953 -5.078 -18.828 1 96.19 170 VAL A O 1
ATOM 1396 N N . LEU A 1 171 ? -14.133 -6.273 -19.219 1 95.75 171 LEU A N 1
ATOM 1397 C CA . LEU A 1 171 ? -13.242 -5.129 -19.078 1 95.75 171 LEU A CA 1
ATOM 1398 C C . LEU A 1 171 ? -13.594 -4.043 -20.094 1 95.75 171 LEU A C 1
ATOM 1400 O O . LEU A 1 171 ? -13.57 -2.852 -19.766 1 95.75 171 LEU A O 1
ATOM 1404 N N . GLN A 1 172 ? -13.961 -4.473 -21.297 1 95.81 172 GLN A N 1
ATOM 1405 C CA . GLN A 1 172 ? -14.367 -3.516 -22.328 1 95.81 172 GLN A CA 1
ATOM 1406 C C . GLN A 1 172 ? -15.656 -2.807 -21.938 1 95.81 172 GLN A C 1
ATOM 1408 O O . GLN A 1 172 ? -15.781 -1.593 -22.109 1 95.81 172 GLN A O 1
ATOM 1413 N N . GLN A 1 173 ? -16.547 -3.539 -21.438 1 96.94 173 GLN A N 1
ATOM 1414 C CA . GLN A 1 173 ? -17.797 -2.941 -20.969 1 96.94 173 GLN A CA 1
ATOM 1415 C C . GLN A 1 173 ? -17.547 -1.909 -19.875 1 96.94 173 GLN A C 1
ATOM 1417 O O . GLN A 1 173 ? -18.125 -0.821 -19.891 1 96.94 173 GLN A O 1
ATOM 1422 N N . TRP A 1 174 ? -16.688 -2.277 -18.922 1 97.44 174 TRP A N 1
ATOM 1423 C CA . TRP A 1 174 ? -16.359 -1.384 -17.828 1 97.44 174 TRP A CA 1
ATOM 1424 C C . TRP A 1 174 ? -15.625 -0.148 -18.312 1 97.44 174 TRP A C 1
ATOM 1426 O O . TRP A 1 174 ? -15.875 0.964 -17.844 1 97.44 174 TRP A O 1
ATOM 1436 N N . ALA A 1 175 ? -14.766 -0.306 -19.281 1 96.81 175 ALA A N 1
ATOM 1437 C CA . ALA A 1 175 ? -14.047 0.816 -19.891 1 96.81 175 ALA A CA 1
ATOM 1438 C C . ALA A 1 175 ? -15.016 1.781 -20.562 1 96.81 175 ALA A C 1
ATOM 1440 O O . ALA A 1 175 ? -14.766 2.986 -20.625 1 96.81 175 ALA A O 1
ATOM 1441 N N . ASP A 1 176 ? -16.125 1.254 -21.016 1 96.19 176 ASP A N 1
ATOM 1442 C CA . ASP A 1 176 ? -17.125 2.057 -21.719 1 96.19 176 ASP A CA 1
ATOM 1443 C C . ASP A 1 176 ? -18.125 2.67 -20.734 1 96.19 176 ASP A C 1
ATOM 1445 O O . ASP A 1 176 ? -18.969 3.469 -21.125 1 96.19 176 ASP A O 1
ATOM 1449 N N . GLY A 1 177 ? -18.062 2.225 -19.5 1 95 177 GLY A N 1
ATOM 1450 C CA . GLY A 1 177 ? -18.891 2.869 -18.5 1 95 177 GLY A CA 1
ATOM 1451 C C . GLY A 1 177 ? -20.031 1.992 -18 1 95 177 GLY A C 1
ATOM 1452 O O . GLY A 1 177 ? -20.75 2.363 -17.062 1 95 177 GLY A O 1
ATOM 1453 N N . ASP A 1 178 ? -20.156 0.833 -18.594 1 95.62 178 ASP A N 1
ATOM 1454 C CA . ASP A 1 178 ? -21.156 -0.128 -18.141 1 95.62 178 ASP A CA 1
ATOM 1455 C C . ASP A 1 178 ? -20.594 -1.059 -17.078 1 95.62 178 ASP A C 1
ATOM 1457 O O . ASP A 1 178 ? -20.047 -2.117 -17.391 1 95.62 178 ASP A O 1
ATOM 1461 N N . ILE A 1 179 ? -20.844 -0.74 -15.805 1 94.94 179 ILE A N 1
ATOM 1462 C CA . ILE A 1 179 ? -20.078 -1.416 -14.758 1 94.94 179 ILE A CA 1
ATOM 1463 C C . ILE A 1 179 ? -21.031 -2.162 -13.828 1 94.94 179 ILE A C 1
ATOM 1465 O O . ILE A 1 179 ? -21 -3.393 -13.75 1 94.94 179 ILE A O 1
ATOM 1469 N N . VAL A 1 180 ? -22.047 -1.549 -13.242 1 92.19 180 VAL A N 1
ATOM 1470 C CA . VAL A 1 180 ? -22.766 -2.018 -12.062 1 92.19 180 VAL A CA 1
ATOM 1471 C C . VAL A 1 180 ? -23.703 -3.156 -12.445 1 92.19 180 VAL A C 1
ATOM 1473 O O . VAL A 1 180 ? -24.016 -4.023 -11.625 1 92.19 180 VAL A O 1
ATOM 1476 N N . ASP A 1 181 ? -24.078 -3.264 -13.664 1 89.94 181 ASP A N 1
ATOM 1477 C CA . ASP A 1 181 ? -25.078 -4.262 -14.047 1 89.94 181 ASP A CA 1
ATOM 1478 C C . ASP A 1 181 ? -24.422 -5.465 -14.719 1 89.94 181 ASP A C 1
ATOM 1480 O O . ASP A 1 181 ? -25.109 -6.383 -15.164 1 89.94 181 ASP A O 1
ATOM 1484 N N . THR A 1 182 ? -23.141 -5.453 -14.711 1 92.44 182 THR A N 1
ATOM 1485 C CA . THR A 1 182 ? -22.438 -6.594 -15.281 1 92.44 182 THR A CA 1
ATOM 1486 C C . THR A 1 182 ? -22.344 -7.742 -14.281 1 92.44 182 THR A C 1
ATOM 1488 O O . THR A 1 182 ? -22.297 -7.512 -13.07 1 92.44 182 THR A O 1
ATOM 1491 N N . PRO A 1 183 ? -22.344 -8.945 -14.789 1 87.69 183 PRO A N 1
ATOM 1492 C CA . PRO A 1 183 ? -22.391 -10.117 -13.906 1 87.69 183 PRO A CA 1
ATOM 1493 C C . PRO A 1 183 ? -21.188 -10.203 -12.977 1 87.69 183 PRO A C 1
ATOM 1495 O O . PRO A 1 183 ? -21.312 -10.672 -11.844 1 87.69 183 PRO A O 1
ATOM 1498 N N . GLN A 1 184 ? -20.062 -9.773 -13.305 1 94.06 184 GLN A N 1
ATOM 1499 C CA . GLN A 1 184 ? -18.859 -9.977 -12.5 1 94.06 184 GLN A CA 1
ATOM 1500 C C . GLN A 1 184 ? -18.656 -8.828 -11.516 1 94.06 184 GLN A C 1
ATOM 1502 O O . GLN A 1 184 ? -17.781 -8.891 -10.648 1 94.06 184 GLN A O 1
ATOM 1507 N N . PHE A 1 185 ? -19.516 -7.832 -11.578 1 96.75 185 PHE A N 1
ATOM 1508 C CA . PHE A 1 185 ? -19.328 -6.652 -10.742 1 96.75 185 PHE A CA 1
ATOM 1509 C C . PHE A 1 185 ? -19.406 -7.02 -9.266 1 96.75 185 PHE A C 1
ATOM 1511 O O . PHE A 1 185 ? -18.562 -6.598 -8.469 1 96.75 185 PHE A O 1
ATOM 1518 N N . SER A 1 186 ? -20.391 -7.824 -8.914 1 96.62 186 SER A N 1
ATOM 1519 C CA . SER A 1 186 ? -20.609 -8.156 -7.508 1 96.62 186 SER A CA 1
ATOM 1520 C C . SER A 1 186 ? -19.391 -8.828 -6.895 1 96.62 186 SER A C 1
ATOM 1522 O O . SER A 1 186 ? -18.969 -8.469 -5.797 1 96.62 186 SER A O 1
ATOM 1524 N N . GLU A 1 187 ? -18.797 -9.773 -7.629 1 96.62 187 GLU A N 1
ATOM 1525 C CA . GLU A 1 187 ? -17.625 -10.5 -7.121 1 96.62 187 GLU A CA 1
ATOM 1526 C C . GLU A 1 187 ? -16.406 -9.586 -7.016 1 96.62 187 GLU A C 1
ATOM 1528 O O . GLU A 1 187 ? -15.672 -9.633 -6.027 1 96.62 187 GLU A O 1
ATOM 1533 N N . VAL A 1 188 ? -16.234 -8.758 -7.98 1 97.75 188 VAL A N 1
ATOM 1534 C CA . VAL A 1 188 ? -15.078 -7.863 -8.023 1 97.75 188 VAL A CA 1
ATOM 1535 C C . VAL A 1 188 ? -15.195 -6.812 -6.926 1 97.75 188 VAL A C 1
ATOM 1537 O O . VAL A 1 188 ? -14.227 -6.551 -6.207 1 97.75 188 VAL A O 1
ATOM 1540 N N . PHE A 1 189 ? -16.359 -6.277 -6.848 1 97.75 189 PHE A N 1
ATOM 1541 C CA . PHE A 1 189 ? -16.547 -5.234 -5.848 1 97.75 189 PHE A CA 1
ATOM 1542 C C . PHE A 1 189 ? -16.406 -5.797 -4.438 1 97.75 189 PHE A C 1
ATOM 1544 O O . PHE A 1 189 ? -15.82 -5.16 -3.564 1 97.75 189 PHE A O 1
ATOM 1551 N N . PHE A 1 190 ? -16.953 -6.941 -4.254 1 97.19 190 PHE A N 1
ATOM 1552 C CA . PHE A 1 190 ? -16.781 -7.621 -2.975 1 97.19 190 PHE A CA 1
ATOM 1553 C C . PHE A 1 190 ? -15.312 -7.805 -2.643 1 97.19 190 PHE A C 1
ATOM 1555 O O . PHE A 1 190 ? -14.883 -7.516 -1.525 1 97.19 190 PHE A O 1
ATOM 1562 N N . THR A 1 191 ? -14.523 -8.297 -3.6 1 96.75 191 THR A N 1
ATOM 1563 C CA . THR A 1 191 ? -13.094 -8.508 -3.406 1 96.75 191 THR A CA 1
ATOM 1564 C C . THR A 1 191 ? -12.398 -7.191 -3.061 1 96.75 191 THR A C 1
ATOM 1566 O O . THR A 1 191 ? -11.609 -7.129 -2.119 1 96.75 191 THR A O 1
ATOM 1569 N N . PHE A 1 192 ? -12.758 -6.137 -3.756 1 96.75 192 PHE A N 1
ATOM 1570 C CA . PHE A 1 192 ? -12.141 -4.836 -3.557 1 96.75 192 PHE A CA 1
ATOM 1571 C C . PHE A 1 192 ? -12.391 -4.324 -2.143 1 96.75 192 PHE A C 1
ATOM 1573 O O . PHE A 1 192 ? -11.453 -3.945 -1.438 1 96.75 192 PHE A O 1
ATOM 1580 N N . VAL A 1 193 ? -13.648 -4.332 -1.754 1 96.38 193 VAL A N 1
ATOM 1581 C CA . VAL A 1 193 ? -13.992 -3.705 -0.481 1 96.38 193 VAL A CA 1
ATOM 1582 C C . VAL A 1 193 ? -13.469 -4.562 0.671 1 96.38 193 VAL A C 1
ATOM 1584 O O . VAL A 1 193 ? -13.148 -4.043 1.743 1 96.38 193 VAL A O 1
ATOM 1587 N N . THR A 1 194 ? -13.383 -5.84 0.451 1 94.69 194 THR A N 1
ATOM 1588 C CA . THR A 1 194 ? -12.82 -6.715 1.471 1 94.69 194 THR A CA 1
ATOM 1589 C C . THR A 1 194 ? -11.312 -6.52 1.575 1 94.69 194 THR A C 1
ATOM 1591 O O . THR A 1 194 ? -10.773 -6.383 2.676 1 94.69 194 THR A O 1
ATOM 1594 N N . ARG A 1 195 ? -10.648 -6.414 0.474 1 92.88 195 ARG A N 1
ATOM 1595 C CA . ARG A 1 195 ? -9.203 -6.254 0.419 1 92.88 195 ARG A CA 1
ATOM 1596 C C . ARG A 1 195 ? -8.781 -4.918 1.021 1 92.88 195 ARG A C 1
ATOM 1598 O O . ARG A 1 195 ? -7.715 -4.816 1.633 1 92.88 195 ARG A O 1
ATOM 1605 N N . THR A 1 196 ? -9.594 -3.926 0.867 1 93.62 196 THR A N 1
ATOM 1606 C CA . THR A 1 196 ? -9.242 -2.578 1.3 1 93.62 196 THR A CA 1
ATOM 1607 C C . THR A 1 196 ? -9.727 -2.322 2.723 1 93.62 196 THR A C 1
ATOM 1609 O O . THR A 1 196 ? -9.445 -1.27 3.301 1 93.62 196 THR A O 1
ATOM 1612 N N . GLY A 1 197 ? -10.5 -3.193 3.252 1 93.38 197 GLY A N 1
ATOM 1613 C CA . GLY A 1 197 ? -10.93 -3.09 4.637 1 93.38 197 GLY A CA 1
ATOM 1614 C C . GLY A 1 197 ? -12.211 -2.293 4.805 1 93.38 197 GLY A C 1
ATOM 1615 O O . GLY A 1 197 ? -12.602 -1.955 5.926 1 93.38 197 GLY A O 1
ATOM 1616 N N . PHE A 1 198 ? -12.898 -1.977 3.699 1 95.62 198 PHE A N 1
ATOM 1617 C CA . PHE A 1 198 ? -14.141 -1.214 3.777 1 95.62 198 PHE A CA 1
ATOM 1618 C C . PHE A 1 198 ? -15.305 -2.111 4.18 1 95.62 198 PHE A C 1
ATOM 1620 O O . PHE A 1 198 ? -16.359 -1.622 4.562 1 95.62 198 PHE A O 1
ATOM 1627 N N . TYR A 1 199 ? -15.07 -3.439 4.062 1 94.88 199 TYR A N 1
ATOM 1628 C CA . TYR A 1 199 ? -16.109 -4.41 4.359 1 94.88 199 TYR A CA 1
ATOM 1629 C C . TYR A 1 199 ? -15.555 -5.59 5.148 1 94.88 199 TYR A C 1
ATOM 1631 O O . TYR A 1 199 ? -14.43 -6.031 4.906 1 94.88 199 TYR A O 1
ATOM 1639 N N . ASN A 1 200 ? -16.312 -5.965 6.055 1 89.38 200 ASN A N 1
ATOM 1640 C CA . ASN A 1 200 ? -16.078 -7.18 6.832 1 89.38 200 ASN A CA 1
ATOM 1641 C C . ASN A 1 200 ? -17.312 -8.062 6.879 1 89.38 200 ASN A C 1
ATOM 1643 O O . ASN A 1 200 ? -18.406 -7.602 7.238 1 89.38 200 ASN A O 1
ATOM 1647 N N . PRO A 1 201 ? -17.188 -9.258 6.602 1 84.56 201 PRO A N 1
ATOM 1648 C CA . PRO A 1 201 ? -18.359 -10.141 6.551 1 84.56 201 PRO A CA 1
ATOM 1649 C C . PRO A 1 201 ? -19.125 -10.18 7.867 1 84.56 201 PRO A C 1
ATOM 1651 O O . PRO A 1 201 ? -20.344 -10.344 7.871 1 84.56 201 PRO A O 1
ATOM 1654 N N . ASP A 1 202 ? -18.438 -10.023 8.969 1 84.06 202 ASP A N 1
ATOM 1655 C CA . ASP A 1 202 ? -19.078 -10.133 10.273 1 84.06 202 ASP A CA 1
ATOM 1656 C C . ASP A 1 202 ? -19.812 -8.844 10.625 1 84.06 202 ASP A C 1
ATOM 1658 O O . ASP A 1 202 ? -20.875 -8.883 11.258 1 84.06 202 ASP A O 1
ATOM 1662 N N . TRP A 1 203 ? -19.328 -7.719 10.125 1 88.69 203 TRP A N 1
ATOM 1663 C CA . TRP A 1 203 ? -19.859 -6.461 10.641 1 88.69 203 TRP A CA 1
ATOM 1664 C C . TRP A 1 203 ? -20.453 -5.617 9.516 1 88.69 203 TRP A C 1
ATOM 1666 O O . TRP A 1 203 ? -21.172 -4.648 9.781 1 88.69 203 TRP A O 1
ATOM 1676 N N . GLY A 1 204 ? -20.25 -6.031 8.32 1 92 204 GLY A N 1
ATOM 1677 C CA . GLY A 1 204 ? -20.734 -5.25 7.191 1 92 204 GLY A CA 1
ATOM 1678 C C . GLY A 1 204 ? -19.781 -4.137 6.789 1 92 204 GLY A C 1
ATOM 1679 O O . GLY A 1 204 ? -18.562 -4.25 6.969 1 92 204 GLY A O 1
ATOM 1680 N N . PHE A 1 205 ? -20.344 -3.133 6.168 1 95.62 205 PHE A N 1
ATOM 1681 C CA . PHE A 1 205 ? -19.531 -2.006 5.723 1 95.62 205 PHE A CA 1
ATOM 1682 C C . PHE A 1 205 ? -19.062 -1.174 6.906 1 95.62 205 PHE A C 1
ATOM 1684 O O . PHE A 1 205 ? -19.828 -0.88 7.816 1 95.62 205 PHE A O 1
ATOM 1691 N N . ASP A 1 206 ? -17.844 -0.879 6.895 1 95.12 206 ASP A N 1
ATOM 1692 C CA . ASP A 1 206 ? -17.328 0.132 7.809 1 95.12 206 ASP A CA 1
ATOM 1693 C C . ASP A 1 206 ? -17.547 1.538 7.254 1 95.12 206 ASP A C 1
ATOM 1695 O O . ASP A 1 206 ? -16.672 2.09 6.582 1 95.12 206 ASP A O 1
ATOM 1699 N N . LEU A 1 207 ? -18.641 2.109 7.57 1 96.69 207 LEU A N 1
ATOM 1700 C CA . LEU A 1 207 ? -19.047 3.381 6.98 1 96.69 207 LEU A CA 1
ATOM 1701 C C . LEU A 1 207 ? -18.125 4.508 7.445 1 96.69 207 LEU A C 1
ATOM 1703 O O . LEU A 1 207 ? -17.922 5.488 6.723 1 96.69 207 LEU A O 1
ATOM 1707 N N . ASP A 1 208 ? -17.531 4.402 8.609 1 95.5 208 ASP A N 1
ATOM 1708 C CA . ASP A 1 208 ? -16.578 5.41 9.07 1 95.5 208 ASP A CA 1
ATOM 1709 C C . ASP A 1 208 ? -15.336 5.441 8.188 1 95.5 208 ASP A C 1
ATOM 1711 O O . ASP A 1 208 ? -14.852 6.516 7.824 1 95.5 208 ASP A O 1
ATOM 1715 N N . ARG A 1 209 ? -14.883 4.266 7.812 1 95.5 209 ARG A N 1
ATOM 1716 C CA . ARG A 1 209 ? -13.734 4.207 6.906 1 95.5 209 ARG A CA 1
ATOM 1717 C C . ARG A 1 209 ? -14.094 4.762 5.535 1 95.5 209 ARG A C 1
ATOM 1719 O O . ARG A 1 209 ? -13.297 5.469 4.914 1 95.5 209 ARG A O 1
ATOM 1726 N N . VAL A 1 210 ? -15.297 4.418 5.113 1 96.88 210 VAL A N 1
ATOM 1727 C CA . VAL A 1 210 ? -15.734 4.934 3.82 1 96.88 210 VAL A CA 1
ATOM 1728 C C . VAL A 1 210 ? -15.812 6.457 3.869 1 96.88 210 VAL A C 1
ATOM 1730 O O . VAL A 1 210 ? -15.43 7.133 2.914 1 96.88 210 VAL A O 1
ATOM 1733 N N . TYR A 1 211 ? -16.297 7.008 4.965 1 97.31 211 TYR A N 1
ATOM 1734 C CA . TYR A 1 211 ? -16.359 8.453 5.145 1 97.31 211 TYR A CA 1
ATOM 1735 C C . TYR A 1 211 ? -14.953 9.055 5.105 1 97.31 211 TYR A C 1
ATOM 1737 O O . TYR A 1 211 ? -14.719 10.047 4.41 1 97.31 211 TYR A O 1
ATOM 1745 N N . VAL A 1 212 ? -14.008 8.453 5.781 1 97.19 212 VAL A N 1
ATOM 1746 C CA . VAL A 1 212 ? -12.641 8.953 5.828 1 97.19 212 VAL A CA 1
ATOM 1747 C C . VAL A 1 212 ? -12.023 8.898 4.43 1 97.19 212 VAL A C 1
ATOM 1749 O O . VAL A 1 212 ? -11.25 9.781 4.051 1 97.19 212 VAL A O 1
ATOM 1752 N N . GLN A 1 213 ? -12.383 7.883 3.65 1 96.19 213 GLN A N 1
ATOM 1753 C CA . GLN A 1 213 ? -11.867 7.707 2.297 1 96.19 213 GLN A CA 1
ATOM 1754 C C . GLN A 1 213 ? -12.414 8.781 1.357 1 96.19 213 GLN A C 1
ATOM 1756 O O . GLN A 1 213 ? -11.719 9.234 0.451 1 96.19 213 GLN A O 1
ATOM 1761 N N . THR A 1 214 ? -13.672 9.258 1.633 1 95.5 214 THR A N 1
ATOM 1762 C CA . THR A 1 214 ? -14.344 10.047 0.606 1 95.5 214 THR A CA 1
ATOM 1763 C C . THR A 1 214 ? -14.57 11.477 1.087 1 95.5 214 THR A C 1
ATOM 1765 O O . THR A 1 214 ? -14.742 12.383 0.276 1 95.5 214 THR A O 1
ATOM 1768 N N . GLY A 1 215 ? -14.719 11.609 2.363 1 95.25 215 GLY A N 1
ATOM 1769 C CA . GLY A 1 215 ? -15.023 12.914 2.932 1 95.25 215 GLY A CA 1
ATOM 1770 C C . GLY A 1 215 ? -16.484 13.305 2.781 1 95.25 215 GLY A C 1
ATOM 1771 O O . GLY A 1 215 ? -16.859 14.438 3.09 1 95.25 215 GLY A O 1
ATOM 1772 N N . ASN A 1 216 ? -17.281 12.422 2.293 1 95.88 216 ASN A N 1
ATOM 1773 C CA . ASN A 1 216 ? -18.703 12.711 2.092 1 95.88 216 ASN A CA 1
ATOM 1774 C C . ASN A 1 216 ? -19.516 12.391 3.338 1 95.88 216 ASN A C 1
ATOM 1776 O O . ASN A 1 216 ? -19.766 11.227 3.641 1 95.88 216 ASN A O 1
ATOM 1780 N N . SER A 1 217 ? -20.031 13.383 3.938 1 94.88 217 SER A N 1
ATOM 1781 C CA . SER A 1 217 ? -20.719 13.234 5.215 1 94.88 217 SER A CA 1
ATOM 1782 C C . SER A 1 217 ? -22.031 12.477 5.055 1 94.88 217 SER A C 1
ATOM 1784 O O . SER A 1 217 ? -22.594 11.961 6.031 1 94.88 217 SER A O 1
ATOM 1786 N N . ALA A 1 218 ? -22.547 12.367 3.861 1 95.19 218 ALA A N 1
ATOM 1787 C CA . ALA A 1 218 ? -23.781 11.633 3.611 1 95.19 218 ALA A CA 1
ATOM 1788 C C . ALA A 1 218 ? -23.625 10.156 3.951 1 95.19 218 ALA A C 1
ATOM 1790 O O . ALA A 1 218 ? -24.609 9.453 4.199 1 95.19 218 ALA A O 1
ATOM 1791 N N . ILE A 1 219 ? -22.406 9.703 4.035 1 95.88 219 ILE A N 1
ATOM 1792 C CA . ILE A 1 219 ? -22.094 8.297 4.242 1 95.88 219 ILE A CA 1
ATOM 1793 C C . ILE A 1 219 ? -22.391 7.906 5.688 1 95.88 219 ILE A C 1
ATOM 1795 O O . ILE A 1 219 ? -22.797 6.77 5.957 1 95.88 219 ILE A O 1
ATOM 1799 N N . ILE A 1 220 ? -22.25 8.836 6.574 1 95.62 220 ILE A N 1
ATOM 1800 C CA . ILE A 1 220 ? -22.328 8.461 7.98 1 95.62 220 ILE A CA 1
ATOM 1801 C C . ILE A 1 220 ? -23.656 8.953 8.562 1 95.62 220 ILE A C 1
ATOM 1803 O O . ILE A 1 220 ? -23.781 9.125 9.773 1 95.62 220 ILE A O 1
ATOM 1807 N N . THR A 1 221 ? -24.578 9.234 7.77 1 96.38 221 THR A N 1
ATOM 1808 C CA . THR A 1 221 ? -25.906 9.617 8.234 1 96.38 221 THR A CA 1
ATOM 1809 C C . THR A 1 221 ? -26.688 8.398 8.711 1 96.38 221 THR A C 1
ATOM 1811 O O . THR A 1 221 ? -26.359 7.262 8.367 1 96.38 221 THR A O 1
ATOM 1814 N N . GLU A 1 222 ? -27.719 8.688 9.492 1 96.75 222 GLU A N 1
ATOM 1815 C CA . GLU A 1 222 ? -28.609 7.625 9.938 1 96.75 222 GLU A CA 1
ATOM 1816 C C . GLU A 1 222 ? -29.344 6.984 8.766 1 96.75 222 GLU A C 1
ATOM 1818 O O . GLU A 1 222 ? -29.625 5.781 8.781 1 96.75 222 GLU A O 1
ATOM 1823 N N . GLU A 1 223 ? -29.625 7.742 7.824 1 96.19 223 GLU A N 1
ATOM 1824 C CA . GLU A 1 223 ? -30.297 7.23 6.633 1 96.19 223 GLU A CA 1
ATOM 1825 C C . GLU A 1 223 ? -29.453 6.168 5.941 1 96.19 223 GLU A C 1
ATOM 1827 O O . GLU A 1 223 ? -29.953 5.09 5.605 1 96.19 223 GLU A O 1
ATOM 1832 N N . THR A 1 224 ? -28.203 6.445 5.754 1 96.88 224 THR A N 1
ATOM 1833 C CA . THR A 1 224 ? -27.297 5.496 5.109 1 96.88 224 THR A CA 1
ATOM 1834 C C . THR A 1 224 ? -27.125 4.25 5.969 1 96.88 224 THR A C 1
ATOM 1836 O O . THR A 1 224 ? -27.125 3.129 5.449 1 96.88 224 THR A O 1
ATOM 1839 N N . ARG A 1 225 ? -26.984 4.438 7.23 1 96.5 225 ARG A N 1
ATOM 1840 C CA . ARG A 1 225 ? -26.844 3.312 8.148 1 96.5 225 ARG A CA 1
ATOM 1841 C C . ARG A 1 225 ? -28.062 2.402 8.109 1 96.5 225 ARG A C 1
ATOM 1843 O O . ARG A 1 225 ? -27.938 1.178 8.102 1 96.5 225 ARG A O 1
ATOM 1850 N N . SER A 1 226 ? -29.219 3.006 8.094 1 96.88 226 SER A N 1
ATOM 1851 C CA . SER A 1 226 ? -30.469 2.244 8.023 1 96.88 226 SER A CA 1
ATOM 1852 C C . SER A 1 226 ? -30.578 1.519 6.688 1 96.88 226 SER A C 1
ATOM 1854 O O . SER A 1 226 ? -31.062 0.383 6.633 1 96.88 226 SER A O 1
ATOM 1856 N N . CYS A 1 227 ? -30.203 2.195 5.648 1 97.5 227 CYS A N 1
ATOM 1857 C CA . CYS A 1 227 ? -30.219 1.579 4.328 1 97.5 227 CYS A CA 1
ATOM 1858 C C . CYS A 1 227 ? -29.328 0.345 4.293 1 97.5 227 CYS A C 1
ATOM 1860 O O . CYS A 1 227 ? -29.75 -0.719 3.834 1 97.5 227 CYS A O 1
ATOM 1862 N N . GLU A 1 228 ? -28.125 0.441 4.773 1 96.62 228 GLU A N 1
ATOM 1863 C CA . GLU A 1 228 ? -27.172 -0.665 4.82 1 96.62 228 GLU A CA 1
ATOM 1864 C C . GLU A 1 228 ? -27.719 -1.822 5.656 1 96.62 228 GLU A C 1
ATOM 1866 O O . GLU A 1 228 ? -27.625 -2.982 5.254 1 96.62 228 GLU A O 1
ATOM 1871 N N . ALA A 1 229 ? -28.281 -1.466 6.785 1 94.38 229 ALA A N 1
ATOM 1872 C CA . ALA A 1 229 ? -28.859 -2.488 7.66 1 94.38 229 ALA A CA 1
ATOM 1873 C C . ALA A 1 229 ? -30 -3.221 6.965 1 94.38 229 ALA A C 1
ATOM 1875 O O . ALA A 1 229 ? -30.141 -4.438 7.109 1 94.38 229 ALA A O 1
ATOM 1876 N N . SER A 1 230 ? -30.766 -2.494 6.281 1 96.44 230 SER A N 1
ATOM 1877 C CA . SER A 1 230 ? -31.891 -3.08 5.566 1 96.44 230 SER A CA 1
ATOM 1878 C C . SER A 1 230 ? -31.422 -4.047 4.484 1 96.44 230 SER A C 1
ATOM 1880 O O . SER A 1 230 ? -31.953 -5.148 4.352 1 96.44 230 SER A O 1
ATOM 1882 N N . VAL A 1 231 ? -30.438 -3.652 3.729 1 96.31 231 VAL A N 1
ATOM 1883 C CA . VAL A 1 231 ? -29.906 -4.508 2.672 1 96.31 231 VAL A CA 1
ATOM 1884 C C . VAL A 1 231 ? -29.297 -5.766 3.283 1 96.31 231 VAL A C 1
ATOM 1886 O O . VAL A 1 231 ? -29.438 -6.863 2.744 1 96.31 231 VAL A O 1
ATOM 1889 N N . ARG A 1 232 ? -28.609 -5.625 4.344 1 92.75 232 ARG A N 1
ATOM 1890 C CA . ARG A 1 232 ? -27.953 -6.75 5.008 1 92.75 232 ARG A CA 1
ATOM 1891 C C . ARG A 1 232 ? -28.984 -7.793 5.441 1 92.75 232 ARG A C 1
ATOM 1893 O O . ARG A 1 232 ? -28.688 -8.992 5.426 1 92.75 232 ARG A O 1
ATOM 1900 N N . LYS A 1 233 ? -30.188 -7.359 5.781 1 91.94 233 LYS A N 1
ATOM 1901 C CA . LYS A 1 233 ? -31.25 -8.266 6.188 1 91.94 233 LYS A CA 1
ATOM 1902 C C . LYS A 1 233 ? -31.875 -8.961 4.98 1 91.94 233 LYS A C 1
ATOM 1904 O O . LYS A 1 233 ? -32.375 -10.086 5.09 1 91.94 233 LYS A O 1
ATOM 1909 N N . GLN A 1 234 ? -31.766 -8.344 3.895 1 92.62 234 GLN A N 1
ATOM 1910 C CA . GLN A 1 234 ? -32.469 -8.812 2.705 1 92.62 234 GLN A CA 1
ATOM 1911 C C . GLN A 1 234 ? -31.609 -9.797 1.913 1 92.62 234 GLN A C 1
ATOM 1913 O O . GLN A 1 234 ? -32.125 -10.664 1.215 1 92.62 234 GLN A O 1
ATOM 1918 N N . TYR A 1 235 ? -30.328 -9.594 1.912 1 89.75 235 TYR A N 1
ATOM 1919 C CA . TYR A 1 235 ? -29.438 -10.391 1.065 1 89.75 235 TYR A CA 1
ATOM 1920 C C . TYR A 1 235 ? -28.5 -11.234 1.908 1 89.75 235 TYR A C 1
ATOM 1922 O O . TYR A 1 235 ? -27.734 -10.711 2.715 1 89.75 235 TYR A O 1
ATOM 1930 N N . CYS A 1 236 ? -28.5 -12.477 1.573 1 86.75 236 CYS A N 1
ATOM 1931 C CA . CYS A 1 236 ? -27.688 -13.398 2.354 1 86.75 236 CYS A CA 1
ATOM 1932 C C . CYS A 1 236 ? -26.328 -13.617 1.696 1 86.75 236 CYS A C 1
ATOM 1934 O O . CYS A 1 236 ? -25.312 -13.719 2.385 1 86.75 236 CYS A O 1
ATOM 1936 N N . GLU A 1 237 ? -26.344 -13.68 0.4 1 91.38 237 GLU A N 1
ATOM 1937 C CA . GLU A 1 237 ? -25.078 -13.891 -0.307 1 91.38 237 GLU A CA 1
ATOM 1938 C C . GLU A 1 237 ? -24.234 -12.625 -0.302 1 91.38 237 GLU A C 1
ATOM 1940 O O . GLU A 1 237 ? -24.672 -11.578 -0.786 1 91.38 237 GLU A O 1
ATOM 1945 N N . GLU A 1 238 ? -23 -12.727 0.106 1 92.81 238 GLU A N 1
ATOM 1946 C CA . GLU A 1 238 ? -22.188 -11.562 0.446 1 92.81 238 GLU A CA 1
ATOM 1947 C C . GLU A 1 238 ? -21.891 -10.719 -0.79 1 92.81 238 GLU A C 1
ATOM 1949 O O . GLU A 1 238 ? -22.109 -9.5 -0.783 1 92.81 238 GLU A O 1
ATOM 1954 N N . PRO A 1 239 ? -21.438 -11.336 -1.927 1 95.06 239 PRO A N 1
ATOM 1955 C CA . PRO A 1 239 ? -21.156 -10.477 -3.074 1 95.06 239 PRO A CA 1
ATOM 1956 C C . PRO A 1 239 ? -22.375 -9.703 -3.562 1 95.06 239 PRO A C 1
ATOM 1958 O O . PRO A 1 239 ? -22.266 -8.523 -3.912 1 95.06 239 PRO A O 1
ATOM 1961 N N . LYS A 1 240 ? -23.484 -10.32 -3.527 1 94.5 240 LYS A N 1
ATOM 1962 C CA . LYS A 1 240 ? -24.719 -9.641 -3.926 1 94.5 240 LYS A CA 1
ATOM 1963 C C . LYS A 1 240 ? -25.109 -8.578 -2.908 1 94.5 240 LYS A C 1
ATOM 1965 O O . LYS A 1 240 ? -25.531 -7.48 -3.281 1 94.5 240 LYS A O 1
ATOM 1970 N N . ARG A 1 241 ? -24.969 -8.914 -1.652 1 95.62 241 ARG A N 1
ATOM 1971 C CA . ARG A 1 241 ? -25.266 -7.965 -0.583 1 95.62 241 ARG A CA 1
ATOM 1972 C C . ARG A 1 241 ? -24.422 -6.707 -0.71 1 95.62 241 ARG A C 1
ATOM 1974 O O . ARG A 1 241 ? -24.922 -5.59 -0.621 1 95.62 241 ARG A O 1
ATOM 1981 N N . VAL A 1 242 ? -23.141 -6.895 -0.919 1 96.69 242 VAL A N 1
ATOM 1982 C CA . VAL A 1 242 ? -22.203 -5.789 -1.029 1 96.69 242 VAL A CA 1
ATOM 1983 C C . VAL A 1 242 ? -22.531 -4.941 -2.254 1 96.69 242 VAL A C 1
ATOM 1985 O O . VAL A 1 242 ? -22.578 -3.713 -2.172 1 96.69 242 VAL A O 1
ATOM 1988 N N . ALA A 1 243 ? -22.812 -5.602 -3.354 1 96.06 243 ALA A N 1
ATOM 1989 C CA . ALA A 1 243 ? -23.156 -4.895 -4.582 1 96.06 243 ALA A CA 1
ATOM 1990 C C . ALA A 1 243 ? -24.453 -4.102 -4.414 1 96.06 243 ALA A C 1
ATOM 1992 O O . ALA A 1 243 ? -24.547 -2.957 -4.859 1 96.06 243 ALA A O 1
ATOM 1993 N N . GLN A 1 244 ? -25.391 -4.688 -3.783 1 95.75 244 GLN A N 1
ATOM 1994 C CA . GLN A 1 244 ? -26.672 -4.02 -3.58 1 95.75 244 GLN A CA 1
ATOM 1995 C C . GLN A 1 244 ? -26.531 -2.852 -2.607 1 95.75 244 GLN A C 1
ATOM 1997 O O . GLN A 1 244 ? -27.188 -1.816 -2.779 1 95.75 244 GLN A O 1
ATOM 2002 N N . THR A 1 245 ? -25.734 -3.037 -1.587 1 96.88 245 THR A N 1
ATOM 2003 C CA . THR A 1 245 ? -25.469 -1.926 -0.682 1 96.88 245 THR A CA 1
ATOM 2004 C C . THR A 1 245 ? -24.859 -0.745 -1.438 1 96.88 245 THR A C 1
ATOM 2006 O O . THR A 1 245 ? -25.266 0.403 -1.228 1 96.88 245 THR A O 1
ATOM 2009 N N . PHE A 1 246 ? -23.922 -1.044 -2.266 1 97.12 246 PHE A N 1
ATOM 2010 C CA . PHE A 1 246 ? -23.328 0.01 -3.078 1 97.12 246 PHE A CA 1
ATOM 2011 C C . PHE A 1 246 ? -24.375 0.686 -3.947 1 97.12 246 PHE A C 1
ATOM 2013 O O . PHE A 1 246 ? -24.484 1.914 -3.965 1 97.12 246 PHE A O 1
ATOM 2020 N N . LYS A 1 247 ? -25.172 -0.048 -4.617 1 95.25 247 LYS A N 1
ATOM 2021 C CA . LYS A 1 247 ? -26.156 0.46 -5.578 1 95.25 247 LYS A CA 1
ATOM 2022 C C . LYS A 1 247 ? -27.234 1.288 -4.883 1 95.25 247 LYS A C 1
ATOM 2024 O O . LYS A 1 247 ? -27.625 2.35 -5.375 1 95.25 247 LYS A O 1
ATOM 2029 N N . GLN A 1 248 ? -27.609 0.874 -3.762 1 95.25 248 GLN A N 1
ATOM 2030 C CA . GLN A 1 248 ? -28.781 1.465 -3.127 1 95.25 248 GLN A CA 1
ATOM 2031 C C . GLN A 1 248 ? -28.375 2.545 -2.125 1 95.25 248 GLN A C 1
ATOM 2033 O O . GLN A 1 248 ? -29.078 3.539 -1.961 1 95.25 248 GLN A O 1
ATOM 2038 N N . CYS A 1 249 ? -27.219 2.299 -1.474 1 96.75 249 CYS A N 1
ATOM 2039 C CA . CYS A 1 249 ? -26.953 3.121 -0.299 1 96.75 249 CYS A CA 1
ATOM 2040 C C . CYS A 1 249 ? -25.766 4.035 -0.531 1 96.75 249 CYS A C 1
ATOM 2042 O O . CYS A 1 249 ? -25.641 5.086 0.097 1 96.75 249 CYS A O 1
ATOM 2044 N N . LEU A 1 250 ? -24.812 3.65 -1.466 1 95.38 250 LEU A N 1
ATOM 2045 C CA . LEU A 1 250 ? -23.531 4.332 -1.44 1 95.38 250 LEU A CA 1
ATOM 2046 C C . LEU A 1 250 ? -23.203 4.922 -2.809 1 95.38 250 LEU A C 1
ATOM 2048 O O . LEU A 1 250 ? -22.328 5.789 -2.92 1 95.38 250 LEU A O 1
ATOM 2052 N N . LYS A 1 251 ? -23.766 4.52 -3.818 1 90.06 251 LYS A N 1
ATOM 2053 C CA . LYS A 1 251 ? -23.359 4.758 -5.199 1 90.06 251 LYS A CA 1
ATOM 2054 C C . LYS A 1 251 ? -23.203 6.25 -5.477 1 90.06 251 LYS A C 1
ATOM 2056 O O . LYS A 1 251 ? -22.25 6.672 -6.129 1 90.06 251 LYS A O 1
ATOM 2061 N N . ASP A 1 252 ? -24 7.051 -5.004 1 86.94 252 ASP A N 1
ATOM 2062 C CA . ASP A 1 252 ? -24.016 8.477 -5.309 1 86.94 252 ASP A CA 1
ATOM 2063 C C . ASP A 1 252 ? -22.984 9.227 -4.465 1 86.94 252 ASP A C 1
ATOM 2065 O O . ASP A 1 252 ? -22.625 10.367 -4.777 1 86.94 252 ASP A O 1
ATOM 2069 N N . ASN A 1 253 ? -22.469 8.523 -3.512 1 86.38 253 ASN A N 1
ATOM 2070 C CA . ASN A 1 253 ? -21.641 9.234 -2.551 1 86.38 253 ASN A CA 1
ATOM 2071 C C . ASN A 1 253 ? -20.203 8.695 -2.549 1 86.38 253 ASN A C 1
ATOM 2073 O O . ASN A 1 253 ? -19.328 9.281 -1.93 1 86.38 253 ASN A O 1
ATOM 2077 N N . VAL A 1 254 ? -20 7.613 -3.176 1 85.81 254 VAL A N 1
ATOM 2078 C CA . VAL A 1 254 ? -18.672 7.008 -3.244 1 85.81 254 VAL A CA 1
ATOM 2079 C C . VAL A 1 254 ? -18.188 6.988 -4.691 1 85.81 254 VAL A C 1
ATOM 2081 O O . VAL A 1 254 ? -18.766 6.309 -5.539 1 85.81 254 VAL A O 1
ATOM 2084 N N . PRO A 1 255 ? -17.156 7.746 -4.992 1 84.44 255 PRO A N 1
ATOM 2085 C CA . PRO A 1 255 ? -16.688 7.828 -6.379 1 84.44 255 PRO A CA 1
ATOM 2086 C C . P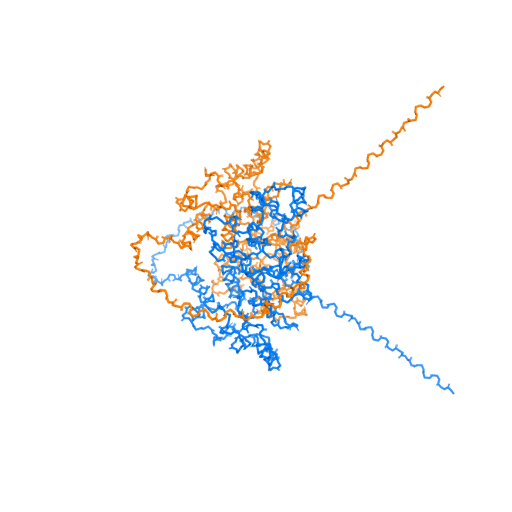RO A 1 255 ? -15.867 6.609 -6.797 1 84.44 255 PRO A C 1
ATOM 2088 O O . PRO A 1 255 ? -14.711 6.746 -7.199 1 84.44 255 PRO A O 1
ATOM 2091 N N . SER A 1 256 ? -16.469 5.531 -6.926 1 88.56 256 SER A N 1
ATOM 2092 C CA . SER A 1 256 ? -15.797 4.281 -7.246 1 88.56 256 SER A CA 1
ATOM 2093 C C . SER A 1 256 ? -15.828 4 -8.742 1 88.56 256 SER A C 1
ATOM 2095 O O . SER A 1 256 ? -14.875 3.451 -9.305 1 88.56 256 SER A O 1
ATOM 2097 N N . LEU A 1 257 ? -16.828 4.371 -9.398 1 93.75 257 LEU A N 1
ATOM 2098 C CA . LEU A 1 257 ? -17.078 3.953 -10.773 1 93.75 257 LEU A CA 1
ATOM 2099 C C . LEU A 1 257 ? -16.031 4.527 -11.711 1 93.75 257 LEU A C 1
ATOM 2101 O O . LEU A 1 257 ? -15.461 3.801 -12.539 1 93.75 257 LEU A O 1
ATOM 2105 N N . PRO A 1 258 ? -15.68 5.785 -11.555 1 94.88 258 PRO A N 1
ATOM 2106 C CA . PRO A 1 258 ? -14.609 6.293 -12.414 1 94.88 258 PRO A CA 1
ATOM 2107 C C . PRO A 1 258 ? -13.297 5.527 -12.234 1 94.88 258 PRO A C 1
ATOM 2109 O O . PRO A 1 258 ? -12.562 5.312 -13.203 1 94.88 258 PRO A O 1
ATOM 2112 N N . LEU A 1 259 ? -12.977 5.125 -11.055 1 95.38 259 LEU A N 1
ATOM 2113 C CA . LEU A 1 259 ? -11.75 4.383 -10.781 1 95.38 259 LEU A CA 1
ATOM 2114 C C . LEU A 1 259 ? -11.789 3.006 -11.438 1 95.38 259 LEU A C 1
ATOM 2116 O O . LEU A 1 259 ? -10.789 2.539 -11.977 1 95.38 259 LEU A O 1
ATOM 2120 N N . ILE A 1 260 ? -12.93 2.404 -11.359 1 97.12 260 ILE A N 1
ATOM 2121 C CA . ILE A 1 260 ? -13.109 1.103 -11.992 1 97.12 260 ILE A CA 1
ATOM 2122 C C . ILE A 1 260 ? -12.914 1.234 -13.5 1 97.12 260 ILE A C 1
ATOM 2124 O O . ILE A 1 260 ? -12.227 0.42 -14.125 1 97.12 260 ILE A O 1
ATOM 2128 N N . GLN A 1 261 ? -13.555 2.246 -14.039 1 97.31 261 GLN A N 1
ATOM 2129 C CA . GLN A 1 261 ? -13.453 2.5 -15.469 1 97.31 261 GLN A CA 1
ATOM 2130 C C . GLN A 1 261 ? -12 2.719 -15.883 1 97.31 261 GLN A C 1
ATOM 2132 O O . GLN A 1 261 ? -11.539 2.139 -16.875 1 97.31 261 GLN A O 1
ATOM 2137 N N . GLU A 1 262 ? -11.273 3.5 -15.172 1 96.56 262 GLU A N 1
ATOM 2138 C CA . GLU A 1 262 ? -9.867 3.781 -15.469 1 96.56 262 GLU A CA 1
ATOM 2139 C C . GLU A 1 262 ? -9.016 2.523 -15.344 1 96.56 262 GLU A C 1
ATOM 2141 O O . GLU A 1 262 ? -8.141 2.277 -16.172 1 96.56 262 GLU A O 1
ATOM 2146 N N . ALA A 1 263 ? -9.234 1.775 -14.281 1 96.69 263 ALA A N 1
ATOM 2147 C CA . ALA A 1 263 ? -8.5 0.528 -14.094 1 96.69 263 ALA A CA 1
ATOM 2148 C C . ALA A 1 263 ? -8.703 -0.417 -15.273 1 96.69 263 ALA A C 1
ATOM 2150 O O . ALA A 1 263 ? -7.75 -1.017 -15.773 1 96.69 263 ALA A O 1
ATOM 2151 N N . ALA A 1 264 ? -9.938 -0.515 -15.703 1 97 264 ALA A N 1
ATOM 2152 C CA . ALA A 1 264 ? -10.266 -1.382 -16.828 1 97 264 ALA A CA 1
ATOM 2153 C C . ALA A 1 264 ? -9.555 -0.917 -18.109 1 97 264 ALA A C 1
ATOM 2155 O O . ALA A 1 264 ? -8.977 -1.727 -18.828 1 97 264 ALA A O 1
ATOM 2156 N N . LYS A 1 265 ? -9.578 0.368 -18.375 1 96.31 265 LYS A N 1
ATOM 2157 C CA . LYS A 1 265 ? -8.906 0.933 -19.547 1 96.31 265 LYS A CA 1
ATOM 2158 C C . LYS A 1 265 ? -7.414 0.63 -19.516 1 96.31 265 LYS A C 1
ATOM 2160 O O . LYS A 1 265 ? -6.836 0.247 -20.547 1 96.31 265 LYS A O 1
ATOM 2165 N N . GLU A 1 266 ? -6.82 0.778 -18.406 1 93.81 266 GLU A N 1
ATOM 2166 C CA . GLU A 1 266 ? -5.379 0.567 -18.281 1 93.81 266 GLU A CA 1
ATOM 2167 C C . GLU A 1 266 ? -5.012 -0.893 -18.531 1 93.81 266 GLU A C 1
ATOM 2169 O O . GLU A 1 266 ? -4.004 -1.185 -19.172 1 93.81 266 GLU A O 1
ATOM 2174 N N . ILE A 1 267 ? -5.777 -1.792 -17.984 1 93 267 ILE A N 1
ATOM 2175 C CA . ILE A 1 267 ? -5.5 -3.211 -18.188 1 93 267 ILE A CA 1
ATOM 2176 C C . ILE A 1 267 ? -5.637 -3.562 -19.656 1 93 267 ILE A C 1
ATOM 2178 O O . ILE A 1 267 ? -4.809 -4.293 -20.219 1 93 267 ILE A O 1
ATOM 2182 N N . LEU A 1 268 ? -6.664 -3.053 -20.297 1 92.06 268 LEU A N 1
ATOM 2183 C CA . LEU A 1 268 ? -6.906 -3.338 -21.703 1 92.06 268 LEU A CA 1
ATOM 2184 C C . LEU A 1 268 ? -5.758 -2.824 -22.578 1 92.06 268 LEU A C 1
ATOM 2186 O O . LEU A 1 268 ? -5.402 -3.447 -23.578 1 92.06 268 LEU A O 1
ATOM 2190 N N . GLU A 1 269 ? -5.211 -1.762 -22.219 1 87.25 269 GLU A N 1
ATOM 2191 C CA . GLU A 1 269 ? -4.094 -1.186 -22.953 1 87.25 269 GLU A CA 1
ATOM 2192 C C . GLU A 1 269 ? -2.828 -2.021 -22.781 1 87.25 269 GLU A C 1
ATOM 2194 O O . GLU A 1 269 ? -1.954 -2.02 -23.656 1 87.25 269 GLU A O 1
ATOM 2199 N N . SER A 1 270 ? -2.682 -2.68 -21.688 1 78.69 270 SER A N 1
ATOM 2200 C CA . SER A 1 270 ? -1.471 -3.438 -21.391 1 78.69 270 SER A CA 1
ATOM 2201 C C . SER A 1 270 ? -1.532 -4.836 -21.984 1 78.69 270 SER A C 1
ATOM 2203 O O . SER A 1 270 ? -0.51 -5.52 -22.094 1 78.69 270 SER A O 1
ATOM 2205 N N . ILE A 1 271 ? -2.654 -5.348 -22.328 1 67.25 271 ILE A N 1
ATOM 2206 C CA . ILE A 1 271 ? -2.822 -6.684 -22.891 1 67.25 271 ILE A CA 1
ATOM 2207 C C . ILE A 1 271 ? -2.438 -6.676 -24.375 1 67.25 271 ILE A C 1
ATOM 2209 O O . ILE A 1 271 ? -2.984 -5.895 -25.156 1 67.25 271 ILE A O 1
ATOM 2213 N N . PRO A 1 272 ? -1.288 -7.277 -24.719 1 59.34 272 PRO A N 1
ATOM 2214 C CA . PRO A 1 272 ? -0.94 -7.34 -26.141 1 59.34 272 PRO A CA 1
ATOM 2215 C C . PRO A 1 272 ? -2.098 -7.824 -27.016 1 59.34 272 PRO A C 1
ATOM 2217 O O . PRO A 1 272 ? -2.812 -8.758 -26.641 1 59.34 272 PRO A O 1
ATOM 2220 N N . VAL A 1 273 ? -2.699 -6.828 -27.875 1 52.12 273 VAL A N 1
ATOM 2221 C CA . VAL A 1 273 ? -3.682 -7.246 -28.875 1 52.12 273 VAL A CA 1
ATOM 2222 C C . VAL A 1 273 ? -3.141 -8.43 -29.672 1 52.12 273 VAL A C 1
ATOM 2224 O O . VAL A 1 273 ? -1.986 -8.422 -30.109 1 52.12 273 VAL A O 1
ATOM 2227 N N . PRO A 1 274 ? -3.684 -9.484 -29.516 1 48.5 274 PRO A N 1
ATOM 2228 C CA . PRO A 1 274 ? -3.16 -10.531 -30.406 1 48.5 274 PRO A CA 1
ATOM 2229 C C . PRO A 1 274 ? -2.904 -10.031 -31.828 1 48.5 274 PRO A C 1
ATOM 2231 O O . PRO A 1 274 ? -3.643 -9.18 -32.312 1 48.5 274 PRO A O 1
ATOM 2234 N N . PRO A 1 275 ? -1.729 -9.922 -32.344 1 39.34 275 PRO A N 1
ATOM 2235 C CA . PRO A 1 275 ? -1.564 -9.555 -33.75 1 39.34 275 PRO A CA 1
ATOM 2236 C C . PRO A 1 275 ? -2.715 -10.039 -34.625 1 39.34 275 PRO A C 1
ATOM 2238 O O . PRO A 1 275 ? -3.314 -11.078 -34.344 1 39.34 275 PRO A O 1
ATOM 2241 N N . CYS A 1 276 ? -3.508 -9.133 -35.25 1 37.69 276 CYS A N 1
ATOM 2242 C CA . CYS A 1 276 ? -4.32 -9.594 -36.375 1 37.69 276 CYS A CA 1
ATOM 2243 C C . CYS A 1 276 ? -3.627 -10.727 -37.125 1 37.69 276 CYS A C 1
ATOM 2245 O O . CYS A 1 276 ? -2.398 -10.75 -37.219 1 37.69 276 CYS A O 1
ATOM 2247 N N . PRO A 1 277 ? -4.285 -11.789 -37.5 1 33.66 277 PRO A N 1
ATOM 2248 C CA . PRO A 1 277 ? -3.625 -12.82 -38.312 1 33.66 277 PRO A CA 1
ATOM 2249 C C . PRO A 1 277 ? -2.863 -12.242 -39.5 1 33.66 277 PRO A C 1
ATOM 2251 O O . PRO A 1 277 ? -3.479 -11.812 -40.469 1 33.66 277 PRO A O 1
ATOM 2254 N N . SER A 1 278 ? -2.162 -11.242 -39.562 1 31.36 278 SER A N 1
ATOM 2255 C CA . SER A 1 278 ? -1.493 -11.055 -40.844 1 31.36 278 SER A CA 1
ATOM 2256 C C . SER A 1 278 ? -1.078 -12.391 -41.469 1 31.36 278 SER A C 1
ATOM 2258 O O . SER A 1 278 ? -0.941 -13.391 -40.75 1 31.36 278 SER A O 1
ATOM 2260 N N . SER A 1 279 ? -0.9 -12.422 -43 1 31.72 279 SER A N 1
ATOM 2261 C CA . SER A 1 279 ? -0.426 -13.531 -43.844 1 31.72 279 SER A CA 1
ATOM 2262 C C . SER A 1 279 ? 0.742 -14.258 -43.188 1 31.72 279 SER A C 1
ATOM 2264 O O . SER A 1 279 ? 1.563 -13.633 -42.5 1 31.72 279 SER A O 1
ATOM 2266 N N . ALA A 1 280 ? 0.798 -15.578 -43.312 1 30.44 280 ALA A N 1
ATOM 2267 C CA . ALA A 1 280 ? 1.732 -16.641 -42.938 1 30.44 280 ALA A CA 1
ATOM 2268 C C . ALA A 1 280 ? 3.166 -16.25 -43.281 1 30.44 280 ALA A C 1
ATOM 2270 O O . ALA A 1 280 ? 3.537 -16.234 -44.469 1 30.44 280 ALA A O 1
ATOM 2271 N N . PRO A 1 281 ? 3.693 -15.094 -43 1 29.8 281 PRO A N 1
ATOM 2272 C CA . PRO A 1 281 ? 4.969 -15.117 -43.719 1 29.8 281 PRO A CA 1
ATOM 2273 C C . PRO A 1 281 ? 5.645 -16.484 -43.688 1 29.8 281 PRO A C 1
ATOM 2275 O O . PRO A 1 281 ? 5.336 -17.297 -42.812 1 29.8 281 PRO A O 1
ATOM 2278 N N . SER A 1 282 ? 6.484 -16.844 -44.875 1 27.09 282 SER A N 1
ATOM 2279 C CA . SER A 1 282 ? 7.191 -18.109 -45.062 1 27.09 282 SER A CA 1
ATOM 2280 C C . SER A 1 282 ? 7.832 -18.578 -43.75 1 27.09 282 SER A C 1
ATOM 2282 O O . SER A 1 282 ? 8.086 -17.766 -42.844 1 27.09 282 SER A O 1
ATOM 2284 N N . SER A 1 283 ? 8.172 -19.891 -43.75 1 24.69 283 SER A N 1
ATOM 2285 C CA . SER A 1 283 ? 8.773 -20.766 -42.75 1 24.69 283 SER A CA 1
ATOM 2286 C C . SER A 1 283 ? 10.031 -20.156 -42.156 1 24.69 283 SER A C 1
ATOM 2288 O O . SER A 1 283 ? 10.961 -19.797 -42.875 1 24.69 283 SER A O 1
ATOM 2290 N N . PRO A 1 284 ? 9.914 -19.234 -41.344 1 28.72 284 PRO A N 1
ATOM 2291 C CA . PRO A 1 284 ? 11.266 -18.766 -41 1 28.72 284 PRO A CA 1
ATOM 2292 C C . PRO A 1 284 ? 12.312 -19.875 -41.094 1 28.72 284 PRO A C 1
ATOM 2294 O O . PRO A 1 284 ? 12 -21.047 -40.875 1 28.72 284 PRO A O 1
ATOM 2297 N N . PRO A 1 285 ? 13.234 -19.734 -42.031 1 25.28 285 PRO A N 1
ATOM 2298 C CA . PRO A 1 285 ? 14.125 -20.875 -42.188 1 25.28 285 PRO A CA 1
ATOM 2299 C C . PRO A 1 285 ? 14.461 -21.547 -40.875 1 25.28 285 PRO A C 1
ATOM 2301 O O . PRO A 1 285 ? 14.383 -20.922 -39.812 1 25.28 285 PRO A O 1
ATOM 2304 N N . CYS A 1 286 ? 14.359 -22.875 -40.844 1 23.95 286 CYS A N 1
ATOM 2305 C CA . CYS A 1 286 ? 14.789 -23.859 -39.875 1 23.95 286 CYS A CA 1
ATOM 2306 C C . CYS A 1 286 ? 16.156 -23.516 -39.281 1 23.95 286 CYS A C 1
ATOM 2308 O O . CYS A 1 286 ? 17.188 -23.766 -39.906 1 23.95 286 CYS A O 1
ATOM 2310 N N . TYR A 1 287 ? 16.281 -22.297 -39.031 1 24.58 287 TYR A N 1
ATOM 2311 C CA . TYR A 1 287 ? 17.656 -22.203 -38.594 1 24.58 287 TYR A CA 1
ATOM 2312 C C . TYR A 1 287 ? 18.016 -23.391 -37.719 1 24.58 287 TYR A C 1
ATOM 2314 O O . TYR A 1 287 ? 17.219 -23.844 -36.875 1 24.58 287 TYR A O 1
ATOM 2322 N N . SER A 1 288 ? 18.875 -24.203 -38.281 1 21.19 288 SER A N 1
ATOM 2323 C CA . SER A 1 288 ? 19.438 -25.328 -37.562 1 21.19 288 SER A CA 1
ATOM 2324 C C . SER A 1 288 ? 19.688 -25 -36.094 1 21.19 288 SER A C 1
ATOM 2326 O O . SER A 1 288 ? 20.344 -24 -35.781 1 21.19 288 SER A O 1
ATOM 2328 N N . CYS A 1 289 ? 18.672 -25.125 -35.344 1 25.23 289 CYS A N 1
ATOM 2329 C CA . CYS A 1 289 ? 18.75 -25.141 -33.906 1 25.23 289 CYS A CA 1
ATOM 2330 C C . CYS A 1 289 ? 20.094 -25.672 -33.438 1 25.23 289 CYS A C 1
ATOM 2332 O O . CYS A 1 289 ? 20.344 -26.875 -33.5 1 25.23 289 CYS A O 1
ATOM 2334 N N . GLY A 1 290 ? 21.094 -25.109 -34.094 1 23.88 290 GLY A N 1
ATOM 2335 C CA . GLY A 1 290 ? 22.219 -25.719 -33.406 1 23.88 290 GLY A CA 1
ATOM 2336 C C . GLY A 1 290 ? 22 -25.859 -31.906 1 23.88 290 GLY A C 1
ATOM 2337 O O . GLY A 1 290 ? 21.797 -24.875 -31.203 1 23.88 290 GLY A O 1
ATOM 2338 N N . ALA A 1 291 ? 21.25 -26.844 -31.703 1 25.66 291 ALA A N 1
ATOM 2339 C CA . ALA A 1 291 ? 20.891 -27.391 -30.391 1 25.66 291 ALA A CA 1
ATOM 2340 C C . ALA A 1 291 ? 22.016 -27.188 -29.391 1 25.66 291 ALA A C 1
ATOM 2342 O O . ALA A 1 291 ? 23.172 -27.531 -29.656 1 25.66 291 ALA A O 1
ATOM 2343 N N . PRO A 1 292 ? 22.125 -25.938 -28.906 1 27.72 292 PRO A N 1
ATOM 2344 C CA . PRO A 1 292 ? 23.297 -26.25 -28.062 1 27.72 292 PRO A CA 1
ATOM 2345 C C . PRO A 1 292 ? 23.328 -27.703 -27.625 1 27.72 292 PRO A C 1
ATOM 2347 O O . PRO A 1 292 ? 22.297 -28.391 -27.625 1 27.72 292 PRO A O 1
ATOM 2350 N N . SER A 1 293 ? 24.453 -28.359 -27.844 1 26.22 293 SER A N 1
ATOM 2351 C CA . SER A 1 293 ? 24.641 -29.719 -27.344 1 26.22 293 SER A CA 1
ATOM 2352 C C . SER A 1 293 ? 23.781 -29.984 -26.125 1 26.22 293 SER A C 1
ATOM 2354 O O . SER A 1 293 ? 23.516 -29.078 -25.328 1 26.22 293 SER A O 1
ATOM 2356 N N . PRO A 1 294 ? 22.844 -30.953 -26.312 1 29.31 294 PRO A N 1
ATOM 2357 C CA . PRO A 1 294 ? 22.141 -31.469 -25.125 1 29.31 294 PRO A CA 1
ATOM 2358 C C . PRO A 1 294 ? 22.859 -31.141 -23.828 1 29.31 294 PRO A C 1
ATOM 2360 O O . PRO A 1 294 ? 24.078 -31.344 -23.719 1 29.31 294 PRO A O 1
ATOM 2363 N N . CYS A 1 295 ? 22.688 -29.859 -23.453 1 32.25 295 CYS A N 1
ATOM 2364 C CA . CYS A 1 295 ? 23.391 -29.844 -22.188 1 32.25 295 CYS A CA 1
ATOM 2365 C C . CYS A 1 295 ? 23.547 -31.266 -21.625 1 32.25 295 CYS A C 1
ATOM 2367 O O . CYS A 1 295 ? 22.672 -32.125 -21.828 1 32.25 295 CYS A O 1
ATOM 2369 N N . LYS A 1 296 ? 24.703 -31.719 -21.453 1 33.22 296 LYS A N 1
ATOM 2370 C CA . LYS A 1 296 ? 25.031 -32.938 -20.734 1 33.22 296 LYS A CA 1
ATOM 2371 C C . LYS A 1 296 ? 23.906 -33.375 -19.797 1 33.22 296 LYS A C 1
ATOM 2373 O O . LYS A 1 296 ? 23.344 -32.531 -19.078 1 33.22 296 LYS A O 1
ATOM 2378 N N . SER A 1 297 ? 23.031 -34.344 -20.203 1 31.23 297 SER A N 1
ATOM 2379 C CA . SER A 1 297 ? 22.234 -35.25 -19.375 1 31.23 297 SER A CA 1
ATOM 2380 C C . SER A 1 297 ? 22.641 -35.156 -17.906 1 31.23 297 SER A C 1
ATOM 2382 O O . SER A 1 297 ? 23.828 -35.281 -17.578 1 31.23 297 SER A O 1
ATOM 2384 N N . CYS A 1 298 ? 22.234 -34.031 -17.188 1 36.25 298 CYS A N 1
ATOM 2385 C CA . CYS A 1 298 ? 22.297 -34.656 -15.883 1 36.25 298 CYS A CA 1
ATOM 2386 C C . CYS A 1 298 ? 22.078 -36.156 -16 1 36.25 298 CYS A C 1
ATOM 2388 O O . CYS A 1 298 ? 20.953 -36.656 -15.883 1 36.25 298 CYS A O 1
ATOM 2390 N N . ASN A 1 299 ? 22.297 -36.812 -17.156 1 35 299 ASN A N 1
ATOM 2391 C CA . ASN A 1 299 ? 22.469 -38.25 -17.391 1 35 299 ASN A CA 1
ATOM 2392 C C . ASN A 1 299 ? 22.828 -39 -16.109 1 35 299 ASN A C 1
ATOM 2394 O O . ASN A 1 299 ? 23.125 -40.188 -16.156 1 35 299 ASN A O 1
ATOM 2398 N N . GLN A 1 300 ? 23.766 -38.281 -15.43 1 36.22 300 GLN A N 1
ATOM 2399 C CA . GLN A 1 300 ? 23.812 -39.156 -14.258 1 36.22 300 GLN A CA 1
ATOM 2400 C C . GLN A 1 300 ? 22.422 -39.438 -13.719 1 36.22 300 GLN A C 1
ATOM 2402 O O . GLN A 1 300 ? 21.703 -38.531 -13.328 1 36.22 300 GLN A O 1
ATOM 2407 N N . ARG A 1 301 ? 21.562 -40.219 -14.391 1 39.38 301 ARG A N 1
ATOM 2408 C CA . ARG A 1 301 ? 20.625 -41 -13.562 1 39.38 301 ARG A CA 1
ATOM 2409 C C . ARG A 1 301 ? 20.922 -40.781 -12.078 1 39.38 301 ARG A C 1
ATOM 2411 O O . ARG A 1 301 ? 21.625 -41.594 -11.469 1 39.38 301 ARG A O 1
ATOM 2418 N N . PHE A 1 302 ? 21.516 -39.719 -11.758 1 36.78 302 PHE A N 1
ATOM 2419 C CA . PHE A 1 302 ? 21.516 -39.75 -10.297 1 36.78 302 PHE A CA 1
ATOM 2420 C C . PHE A 1 302 ? 20.156 -40.188 -9.781 1 36.78 302 PHE A C 1
ATOM 2422 O O . PHE A 1 302 ? 19.172 -39.469 -9.922 1 36.78 302 PHE A O 1
ATOM 2429 N N . ASN A 1 303 ? 19.734 -41.25 -10.07 1 39.38 303 ASN A N 1
ATOM 2430 C CA . ASN A 1 303 ? 18.875 -42 -9.164 1 39.38 303 ASN A CA 1
ATOM 2431 C C . ASN A 1 303 ? 18.781 -41.312 -7.793 1 39.38 303 ASN A C 1
ATOM 2433 O O . ASN A 1 303 ? 18.609 -42 -6.777 1 39.38 303 ASN A O 1
ATOM 2437 N N . ALA A 1 304 ? 19.562 -40.281 -7.617 1 46.78 304 ALA A N 1
ATOM 2438 C CA . ALA A 1 304 ? 19.469 -39.781 -6.246 1 46.78 304 ALA A CA 1
ATOM 2439 C C . ALA A 1 304 ? 18.031 -39.375 -5.906 1 46.78 304 ALA A C 1
ATOM 2441 O O . ALA A 1 304 ? 17.312 -38.812 -6.746 1 46.78 304 ALA A O 1
ATOM 2442 N N . ASP A 1 305 ? 17.422 -39.875 -5.09 1 63.5 305 ASP A N 1
ATOM 2443 C CA . ASP A 1 305 ? 16.109 -39.906 -4.453 1 63.5 305 ASP A CA 1
ATOM 2444 C C . ASP A 1 305 ? 15.539 -38.5 -4.34 1 63.5 305 ASP A C 1
ATOM 2446 O O . ASP A 1 305 ? 16.109 -37.625 -3.664 1 63.5 305 ASP A O 1
ATOM 2450 N N . ARG A 1 306 ? 14.992 -37.938 -5.551 1 76.94 306 ARG A N 1
ATOM 2451 C CA . ARG A 1 306 ? 14.203 -36.719 -5.387 1 76.94 306 ARG A CA 1
ATOM 2452 C C . ARG A 1 306 ? 13.539 -36.688 -4.016 1 76.94 306 ARG A C 1
ATOM 2454 O O . ARG A 1 306 ? 12.82 -37.594 -3.641 1 76.94 306 ARG A O 1
ATOM 2461 N N . PRO A 1 307 ? 13.891 -35.625 -3.42 1 85.69 307 PRO A N 1
ATOM 2462 C CA . PRO A 1 307 ? 13.211 -35.562 -2.123 1 85.69 307 PRO A CA 1
ATOM 2463 C C . PRO A 1 307 ? 11.703 -35.344 -2.254 1 85.69 307 PRO A C 1
ATOM 2465 O O . PRO A 1 307 ? 11.227 -34.875 -3.295 1 85.69 307 PRO A O 1
ATOM 2468 N N . CYS A 1 308 ? 11.047 -35.875 -1.262 1 88.88 308 CYS A N 1
ATOM 2469 C CA . CYS A 1 308 ? 9.633 -35.531 -1.14 1 88.88 308 CYS A CA 1
ATOM 2470 C C . CYS A 1 308 ? 9.438 -34.125 -0.622 1 88.88 308 CYS A C 1
ATOM 2472 O O . CYS A 1 308 ? 10.156 -33.688 0.278 1 88.88 308 CYS A O 1
ATOM 2474 N N . TYR A 1 309 ? 8.641 -33.406 -1.311 1 90.62 309 TYR A N 1
ATOM 2475 C CA . TYR A 1 309 ? 8.328 -32.062 -0.855 1 90.62 309 TYR A CA 1
ATOM 2476 C C . TYR A 1 309 ? 6.863 -31.938 -0.461 1 90.62 309 TYR A C 1
ATOM 2478 O O . TYR A 1 309 ? 5.992 -32.5 -1.106 1 90.62 309 TYR A O 1
ATOM 2486 N N . ASN A 1 310 ? 6.629 -31.188 0.654 1 92.75 310 ASN A N 1
ATOM 2487 C CA . ASN A 1 310 ? 5.281 -30.828 1.093 1 92.75 310 ASN A CA 1
ATOM 2488 C C . ASN A 1 310 ? 4.438 -32.062 1.366 1 92.75 310 ASN A C 1
ATOM 2490 O O . ASN A 1 310 ? 3.266 -32.125 0.984 1 92.75 310 ASN A O 1
ATOM 2494 N N . GLY A 1 311 ? 5.125 -33.094 1.882 1 83.5 311 GLY A N 1
ATOM 2495 C CA . GLY A 1 311 ? 4.465 -34.312 2.303 1 83.5 311 GLY A CA 1
ATOM 2496 C C . GLY A 1 311 ? 4.117 -35.219 1.146 1 83.5 311 GLY A C 1
ATOM 2497 O O . GLY A 1 311 ? 3.391 -36.188 1.322 1 83.5 311 GLY A O 1
ATOM 2498 N N . GLN A 1 312 ? 4.625 -34.906 -0.05 1 82.69 312 GLN A N 1
ATOM 2499 C CA . GLN A 1 312 ? 4.289 -35.688 -1.226 1 82.69 312 GLN A CA 1
ATOM 2500 C C . GLN A 1 312 ? 5.547 -36.094 -1.999 1 82.69 312 GLN A C 1
ATOM 2502 O O . GLN A 1 312 ? 6.492 -35.312 -2.1 1 82.69 312 GLN A O 1
ATOM 2507 N N . CYS A 1 313 ? 5.59 -37.25 -2.336 1 83.81 313 CYS A N 1
ATOM 2508 C CA . CYS A 1 313 ? 6.691 -37.75 -3.15 1 83.81 313 CYS A CA 1
ATOM 2509 C C . CYS A 1 313 ? 6.25 -37.969 -4.59 1 83.81 313 CYS A C 1
ATOM 2511 O O . CYS A 1 313 ? 5.184 -38.531 -4.84 1 83.81 313 CYS A O 1
ATOM 2513 N N . PHE A 1 314 ? 6.914 -37.281 -5.527 1 74.75 314 PHE A N 1
ATOM 2514 C CA . PHE A 1 314 ? 6.52 -37.344 -6.93 1 74.75 314 PHE A CA 1
ATOM 2515 C C . PHE A 1 314 ? 7.613 -38 -7.773 1 74.75 314 PHE A C 1
ATOM 2517 O O . PHE A 1 314 ? 8.797 -37.875 -7.465 1 74.75 314 PHE A O 1
ATOM 2524 N N . MET B 1 1 ? 48.125 -5.008 55.906 1 26.17 1 MET B N 1
ATOM 2525 C CA . MET B 1 1 ? 47.5 -5.551 54.719 1 26.17 1 MET B CA 1
ATOM 2526 C C . MET B 1 1 ? 46.219 -4.797 54.375 1 26.17 1 MET B C 1
ATOM 2528 O O . MET B 1 1 ? 45.219 -4.895 55.125 1 26.17 1 MET B O 1
ATOM 2532 N N . LYS B 1 2 ? 46.344 -3.539 53.906 1 35.16 2 LYS B N 1
ATOM 2533 C CA . LYS B 1 2 ? 45.312 -2.58 53.5 1 35.16 2 LYS B CA 1
ATOM 2534 C C . LYS B 1 2 ? 44.438 -3.16 52.406 1 35.16 2 LYS B C 1
ATOM 2536 O O . LYS B 1 2 ? 44.938 -3.561 51.344 1 35.16 2 LYS B O 1
ATOM 2541 N N . VAL B 1 3 ? 43.344 -3.861 52.719 1 34.75 3 VAL B N 1
ATOM 2542 C CA . VAL B 1 3 ? 42.344 -4.414 51.844 1 34.75 3 VAL B CA 1
ATOM 2543 C C . VAL B 1 3 ? 41.781 -3.307 50.938 1 34.75 3 VAL B C 1
ATOM 2545 O O . VAL B 1 3 ? 41.25 -2.305 51.438 1 34.75 3 VAL B O 1
ATOM 2548 N N . LEU B 1 4 ? 42.406 -3.041 49.812 1 36.5 4 LEU B N 1
ATOM 2549 C CA . LEU B 1 4 ? 41.875 -2.301 48.656 1 36.5 4 LEU B CA 1
ATOM 2550 C C . LEU B 1 4 ? 40.469 -2.805 48.312 1 36.5 4 LEU B C 1
ATOM 2552 O O . LEU B 1 4 ? 40.312 -3.98 47.969 1 36.5 4 LEU B O 1
ATOM 2556 N N . SER B 1 5 ? 39.438 -2.316 49 1 36.09 5 SER B N 1
ATOM 2557 C CA . SER B 1 5 ? 38.031 -2.506 48.625 1 36.09 5 SER B CA 1
ATOM 2558 C C . SER B 1 5 ? 37.812 -2.139 47.156 1 36.09 5 SER B C 1
ATOM 2560 O O . SER B 1 5 ? 38.094 -1.004 46.75 1 36.09 5 SER B O 1
ATOM 2562 N N . THR B 1 6 ? 38.031 -3.055 46.25 1 36.94 6 THR B N 1
ATOM 2563 C CA . THR B 1 6 ? 37.625 -3.01 44.844 1 36.94 6 THR B CA 1
ATOM 2564 C C . THR B 1 6 ? 36.156 -2.688 44.688 1 36.94 6 THR B C 1
ATOM 2566 O O . THR B 1 6 ? 35.281 -3.465 45.125 1 36.94 6 THR B O 1
ATOM 2569 N N . SER B 1 7 ? 35.781 -1.436 44.812 1 36.09 7 SER B N 1
ATOM 2570 C CA . SER B 1 7 ? 34.438 -0.981 44.438 1 36.09 7 SER B CA 1
ATOM 2571 C C . SER B 1 7 ? 34.062 -1.432 43.031 1 36.09 7 SER B C 1
ATOM 2573 O O . SER B 1 7 ? 34.719 -1.042 42.062 1 36.09 7 SER B O 1
ATOM 2575 N N . MET B 1 8 ? 33.531 -2.639 42.906 1 33.16 8 MET B N 1
ATOM 2576 C CA . MET B 1 8 ? 32.906 -3.102 41.656 1 33.16 8 MET B CA 1
ATOM 2577 C C . MET B 1 8 ? 31.844 -2.125 41.188 1 33.16 8 MET B C 1
ATOM 2579 O O . MET B 1 8 ? 30.812 -1.956 41.844 1 33.16 8 MET B O 1
ATOM 2583 N N . VAL B 1 9 ? 32.219 -1.04 40.562 1 34.47 9 VAL B N 1
ATOM 2584 C CA . VAL B 1 9 ? 31.25 -0.224 39.812 1 34.47 9 VAL B CA 1
ATOM 2585 C C . VAL B 1 9 ? 30.516 -1.091 38.812 1 34.47 9 VAL B C 1
ATOM 2587 O O . VAL B 1 9 ? 31.109 -1.611 37.875 1 34.47 9 VAL B O 1
ATOM 2590 N N . VAL B 1 10 ? 29.469 -1.799 39.219 1 34.56 10 VAL B N 1
ATOM 2591 C CA . VAL B 1 10 ? 28.531 -2.402 38.312 1 34.56 10 VAL B CA 1
ATOM 2592 C C . VAL B 1 10 ? 27.969 -1.329 37.375 1 34.56 10 VAL B C 1
ATOM 2594 O O . VAL B 1 10 ? 27.234 -0.437 37.812 1 34.56 10 VAL B O 1
ATOM 2597 N N . ALA B 1 11 ? 28.672 -0.967 36.344 1 33.56 11 ALA B N 1
ATOM 2598 C CA . ALA B 1 11 ? 28.078 -0.189 35.25 1 33.56 11 ALA B CA 1
ATOM 2599 C C . ALA B 1 11 ? 26.797 -0.843 34.75 1 33.56 11 ALA B C 1
ATOM 2601 O O . ALA B 1 11 ? 26.828 -1.941 34.188 1 33.56 11 ALA B O 1
ATOM 2602 N N . LEU B 1 12 ? 25.656 -0.563 35.406 1 32.31 12 LEU B N 1
ATOM 2603 C CA . LEU B 1 12 ? 24.359 -0.853 34.844 1 32.31 12 LEU B CA 1
ATOM 2604 C C . LEU B 1 12 ? 24.297 -0.411 33.375 1 32.31 12 LEU B C 1
ATOM 2606 O O . LEU B 1 12 ? 24.281 0.788 33.094 1 32.31 12 LEU B O 1
ATOM 2610 N N . VAL B 1 13 ? 24.906 -1.183 32.438 1 32.53 13 VAL B N 1
ATOM 2611 C CA . VAL B 1 13 ? 24.609 -1.005 31.031 1 32.53 13 VAL B CA 1
ATOM 2612 C C . VAL B 1 13 ? 23.109 -0.955 30.828 1 32.53 13 VAL B C 1
ATOM 2614 O O . VAL B 1 13 ? 22.406 -1.942 31.062 1 32.53 13 VAL B O 1
ATOM 2617 N N . LEU B 1 14 ? 22.438 0.202 31.109 1 31.92 14 LEU B N 1
ATOM 2618 C CA . LEU B 1 14 ? 21.062 0.366 30.625 1 31.92 14 LEU B CA 1
ATOM 2619 C C . LEU B 1 14 ? 20.938 -0.097 29.172 1 31.92 14 LEU B C 1
ATOM 2621 O O . LEU B 1 14 ? 21.703 0.341 28.312 1 31.92 14 LEU B O 1
ATOM 2625 N N . PRO B 1 15 ? 20.406 -1.312 28.922 1 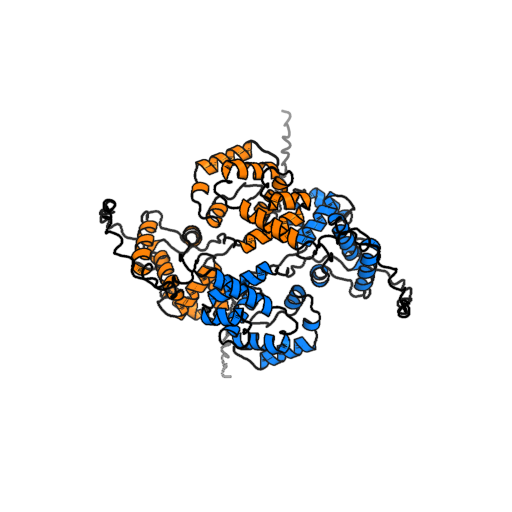33.47 15 PRO B N 1
ATOM 2626 C CA . PRO B 1 15 ? 20.109 -1.601 27.516 1 33.47 15 PRO B CA 1
ATOM 2627 C C . PRO B 1 15 ? 19.422 -0.431 26.812 1 33.47 15 PRO B C 1
ATOM 2629 O O . PRO B 1 15 ? 18.469 0.14 27.328 1 33.47 15 PRO B O 1
ATOM 2632 N N . ALA B 1 16 ? 20.156 0.344 26.078 1 33.56 16 ALA B N 1
ATOM 2633 C CA . ALA B 1 16 ? 19.516 1.217 25.109 1 33.56 16 ALA B CA 1
ATOM 2634 C C . ALA B 1 16 ? 18.359 0.508 24.422 1 33.56 16 ALA B C 1
ATOM 2636 O O . ALA B 1 16 ? 18.562 -0.461 23.672 1 33.56 16 ALA B O 1
ATOM 2637 N N . LEU B 1 17 ? 17.188 0.378 25.078 1 31.34 17 LEU B N 1
ATOM 2638 C CA . LEU B 1 17 ? 15.984 0.073 24.297 1 31.34 17 LEU B CA 1
ATOM 2639 C C . LEU B 1 17 ? 16 0.802 22.953 1 31.34 17 LEU B C 1
ATOM 2641 O O . LEU B 1 17 ? 15.742 2.008 22.906 1 31.34 17 LEU B O 1
ATOM 2645 N N . THR B 1 18 ? 16.922 0.466 22.047 1 34.25 18 THR B N 1
ATOM 2646 C CA . THR B 1 18 ? 16.688 0.901 20.672 1 34.25 18 THR B CA 1
ATOM 2647 C C . THR B 1 18 ? 15.227 0.722 20.297 1 34.25 18 THR B C 1
ATOM 2649 O O . THR B 1 18 ? 14.734 -0.405 20.203 1 34.25 18 THR B O 1
ATOM 2652 N N . LEU B 1 19 ? 14.383 1.604 20.766 1 32.78 19 LEU B N 1
ATOM 2653 C CA . LEU B 1 19 ? 13.094 1.71 20.094 1 32.78 19 LEU B CA 1
ATOM 2654 C C . LEU B 1 19 ? 13.242 1.47 18.594 1 32.78 19 LEU B C 1
ATOM 2656 O O . LEU B 1 19 ? 13.844 2.285 17.891 1 32.78 19 LEU B O 1
ATOM 2660 N N . ALA B 1 20 ? 13.438 0.238 18.281 1 34.97 20 ALA B N 1
ATOM 2661 C CA . ALA B 1 20 ? 13.273 -0.105 16.875 1 34.97 20 ALA B CA 1
ATOM 2662 C C . ALA B 1 20 ? 12.086 0.629 16.266 1 34.97 20 ALA B C 1
ATOM 2664 O O . ALA B 1 20 ? 10.953 0.476 16.719 1 34.97 20 ALA B O 1
ATOM 2665 N N . VAL B 1 21 ? 12.297 1.819 15.867 1 38.16 21 VAL B N 1
ATOM 2666 C CA . VAL B 1 21 ? 11.328 2.479 15 1 38.16 21 VAL B CA 1
ATOM 2667 C C . VAL B 1 21 ? 10.719 1.463 14.039 1 38.16 21 VAL B C 1
ATOM 2669 O O . VAL B 1 21 ? 11.438 0.86 13.234 1 38.16 21 VAL B O 1
ATOM 2672 N N . HIS B 1 22 ? 9.711 0.721 14.516 1 36.34 22 HIS B N 1
ATOM 2673 C CA . HIS B 1 22 ? 8.93 -0.116 13.609 1 36.34 22 HIS B CA 1
ATOM 2674 C C . HIS B 1 22 ? 8.445 0.677 12.406 1 36.34 22 HIS B C 1
ATOM 2676 O O . HIS B 1 22 ? 7.488 1.454 12.508 1 36.34 22 HIS B O 1
ATOM 2682 N N . TRP B 1 23 ? 9.391 1.088 11.57 1 39.5 23 TRP B N 1
ATOM 2683 C CA . TRP B 1 23 ? 9.031 1.589 10.242 1 39.5 23 TRP B CA 1
ATOM 2684 C C . TRP B 1 23 ? 7.844 0.818 9.672 1 39.5 23 TRP B C 1
ATOM 2686 O O . TRP B 1 23 ? 7.582 -0.318 10.078 1 39.5 23 TRP B O 1
ATOM 2696 N N . GLU B 1 24 ? 6.871 1.531 9.195 1 48.81 24 GLU B N 1
ATOM 2697 C CA . GLU B 1 24 ? 5.785 0.875 8.477 1 48.81 24 GLU B CA 1
ATOM 2698 C C . GLU B 1 24 ? 6.273 -0.376 7.754 1 48.81 24 GLU B C 1
ATOM 2700 O O . GLU B 1 24 ? 7.301 -0.342 7.07 1 48.81 24 GLU B O 1
ATOM 2705 N N . ASP B 1 25 ? 5.906 -1.458 8.219 1 59.56 25 ASP B N 1
ATOM 2706 C CA . ASP B 1 25 ? 6.379 -2.73 7.684 1 59.56 25 ASP B CA 1
ATOM 2707 C C . ASP B 1 25 ? 6.156 -2.809 6.176 1 59.56 25 ASP B C 1
ATOM 2709 O O . ASP B 1 25 ? 5.09 -2.438 5.68 1 59.56 25 ASP B O 1
ATOM 2713 N N . PRO B 1 26 ? 7.27 -2.744 5.359 1 66.94 26 PRO B N 1
ATOM 2714 C CA . PRO B 1 26 ? 7.156 -3.166 3.961 1 66.94 26 PRO B CA 1
ATOM 2715 C C . PRO B 1 26 ? 6.059 -4.203 3.746 1 66.94 26 PRO B C 1
ATOM 2717 O O . PRO B 1 26 ? 5.492 -4.719 4.715 1 66.94 26 PRO B O 1
ATOM 2720 N N . PHE B 1 27 ? 5.625 -4.086 2.609 1 82.25 27 PHE B N 1
ATOM 2721 C CA . PHE B 1 27 ? 4.648 -5.094 2.223 1 82.25 27 PHE B CA 1
ATOM 2722 C C . PHE B 1 27 ? 5.223 -6.496 2.396 1 82.25 27 PHE B C 1
ATOM 2724 O O . PHE B 1 27 ? 6.102 -6.914 1.639 1 82.25 27 PHE B O 1
ATOM 2731 N N . ILE B 1 28 ? 4.957 -7.188 3.541 1 91.19 28 ILE B N 1
ATOM 2732 C CA . ILE B 1 28 ? 5.457 -8.508 3.916 1 91.19 28 ILE B CA 1
ATOM 2733 C C . ILE B 1 28 ? 4.285 -9.453 4.148 1 91.19 28 ILE B C 1
ATOM 2735 O O . ILE B 1 28 ? 3.27 -9.07 4.734 1 91.19 28 ILE B O 1
ATOM 2739 N N . LYS B 1 29 ? 4.477 -10.656 3.635 1 92.94 29 LYS B N 1
ATOM 2740 C CA . LYS B 1 29 ? 3.414 -11.656 3.736 1 92.94 29 LYS B CA 1
ATOM 2741 C C . LYS B 1 29 ? 3.98 -13.07 3.707 1 92.94 29 LYS B C 1
ATOM 2743 O O . LYS B 1 29 ? 5 -13.32 3.066 1 92.94 29 LYS B O 1
ATOM 2748 N N . SER B 1 30 ? 3.32 -13.977 4.398 1 96.38 30 SER B N 1
ATOM 2749 C CA . SER B 1 30 ? 3.602 -15.398 4.234 1 96.38 30 SER B CA 1
ATOM 2750 C C . SER B 1 30 ? 2.676 -16.031 3.199 1 96.38 30 SER B C 1
ATOM 2752 O O . SER B 1 30 ? 1.667 -15.43 2.816 1 96.38 30 SER B O 1
ATOM 2754 N N . PHE B 1 31 ? 3.051 -17.203 2.783 1 97.5 31 PHE B N 1
ATOM 2755 C CA . PHE B 1 31 ? 2.172 -17.953 1.886 1 97.5 31 PHE B CA 1
ATOM 2756 C C . PHE B 1 31 ? 0.838 -18.25 2.559 1 97.5 31 PHE B C 1
ATOM 2758 O O . PHE B 1 31 ? -0.22 -18.094 1.944 1 97.5 31 PHE B O 1
ATOM 2765 N N . ALA B 1 32 ? 0.893 -18.609 3.791 1 95.81 32 ALA B N 1
ATOM 2766 C CA . ALA B 1 32 ? -0.307 -18.938 4.555 1 95.81 32 ALA B CA 1
ATOM 2767 C C . ALA B 1 32 ? -1.229 -17.734 4.676 1 95.81 32 ALA B C 1
ATOM 2769 O O . ALA B 1 32 ? -2.451 -17.859 4.594 1 95.81 32 ALA B O 1
ATOM 2770 N N . ASP B 1 33 ? -0.662 -16.594 4.871 1 93.75 33 ASP B N 1
ATOM 2771 C CA . ASP B 1 33 ? -1.456 -15.367 4.938 1 93.75 33 ASP B CA 1
ATOM 2772 C C . ASP B 1 33 ? -2.195 -15.117 3.623 1 93.75 33 ASP B C 1
ATOM 2774 O O . ASP B 1 33 ? -3.387 -14.805 3.625 1 93.75 33 ASP B O 1
ATOM 2778 N N . ALA B 1 34 ? -1.448 -15.219 2.535 1 95.69 34 ALA B N 1
ATOM 2779 C CA . ALA B 1 34 ? -2.043 -15.008 1.219 1 95.69 34 ALA B CA 1
ATOM 2780 C C . ALA B 1 34 ? -3.174 -16 0.959 1 95.69 34 ALA B C 1
ATOM 2782 O O . ALA B 1 34 ? -4.219 -15.625 0.418 1 95.69 34 ALA B O 1
ATOM 2783 N N . GLN B 1 35 ? -2.926 -17.203 1.331 1 96.69 35 GLN B N 1
ATOM 2784 C CA . GLN B 1 35 ? -3.939 -18.25 1.188 1 96.69 35 GLN B CA 1
ATOM 2785 C C . GLN B 1 35 ? -5.195 -17.906 1.983 1 96.69 35 GLN B C 1
ATOM 2787 O O . GLN B 1 35 ? -6.309 -18.016 1.471 1 96.69 35 GLN B O 1
ATOM 2792 N N . LYS B 1 36 ? -5.031 -17.531 3.146 1 94.38 36 LYS B N 1
ATOM 2793 C CA . LYS B 1 36 ? -6.156 -17.188 4.012 1 94.38 36 LYS B CA 1
ATOM 2794 C C . LYS B 1 36 ? -6.945 -16.016 3.453 1 94.38 36 LYS B C 1
ATOM 2796 O O . LYS B 1 36 ? -8.18 -16.016 3.461 1 94.38 36 LYS B O 1
ATOM 2801 N N . GLU B 1 37 ? -6.273 -15.039 3.023 1 93.88 37 GLU B N 1
ATOM 2802 C CA . GLU B 1 37 ? -6.934 -13.891 2.424 1 93.88 37 GLU B CA 1
ATOM 2803 C C . GLU B 1 37 ? -7.762 -14.297 1.207 1 93.88 37 GLU B C 1
ATOM 2805 O O . GLU B 1 37 ? -8.914 -13.883 1.068 1 93.88 37 GLU B O 1
ATOM 2810 N N . CYS B 1 38 ? -7.176 -15.102 0.416 1 97 38 CYS B N 1
ATOM 2811 C CA . CYS B 1 38 ? -7.848 -15.508 -0.811 1 97 38 CYS B CA 1
ATOM 2812 C C . CYS B 1 38 ? -9.062 -16.375 -0.503 1 97 38 CYS B C 1
ATOM 2814 O O . CYS B 1 38 ? -10.062 -16.328 -1.223 1 97 38 CYS B O 1
ATOM 2816 N N . VAL B 1 39 ? -8.961 -17.156 0.548 1 96.5 39 VAL B N 1
ATOM 2817 C CA . VAL B 1 39 ? -10.125 -17.891 1.004 1 96.5 39 VAL B CA 1
ATOM 2818 C C . VAL B 1 39 ? -11.281 -16.938 1.282 1 96.5 39 VAL B C 1
ATOM 2820 O O . VAL B 1 39 ? -12.422 -17.203 0.914 1 96.5 39 VAL B O 1
ATOM 2823 N N . GLY B 1 40 ? -10.984 -15.828 1.854 1 93.62 40 GLY B N 1
ATOM 2824 C CA . GLY B 1 40 ? -11.992 -14.812 2.117 1 93.62 40 GLY B CA 1
ATOM 2825 C C . GLY B 1 40 ? -12.523 -14.156 0.854 1 93.62 40 GLY B C 1
ATOM 2826 O O . GLY B 1 40 ? -13.734 -14.047 0.673 1 93.62 40 GLY B O 1
ATOM 2827 N N . TYR B 1 41 ? -11.617 -13.797 -0.024 1 94.62 41 TYR B N 1
ATOM 2828 C CA . TYR B 1 41 ? -12.008 -13.125 -1.257 1 94.62 41 TYR B CA 1
ATOM 2829 C C . TYR B 1 41 ? -12.922 -14.008 -2.1 1 94.62 41 TYR B C 1
ATOM 2831 O O . TYR B 1 41 ? -13.844 -13.523 -2.754 1 94.62 41 TYR B O 1
ATOM 2839 N N . LEU B 1 42 ? -12.594 -15.273 -2.055 1 95.94 42 LEU B N 1
ATOM 2840 C CA . LEU B 1 42 ? -13.281 -16.203 -2.934 1 95.94 42 LEU B CA 1
ATOM 2841 C C . LEU B 1 42 ? -14.414 -16.922 -2.191 1 95.94 42 LEU B C 1
ATOM 2843 O O . LEU B 1 42 ? -15.086 -17.781 -2.756 1 95.94 42 LEU B O 1
ATOM 2847 N N . ARG B 1 43 ? -14.617 -16.594 -0.904 1 92.62 43 ARG B N 1
ATOM 2848 C CA . ARG B 1 43 ? -15.695 -17.125 -0.07 1 92.62 43 ARG B CA 1
ATOM 2849 C C . ARG B 1 43 ? -15.602 -18.641 0.042 1 92.62 43 ARG B C 1
ATOM 2851 O O . ARG B 1 43 ? -16.594 -19.344 -0.124 1 92.62 43 ARG B O 1
ATOM 2858 N N . LEU B 1 44 ? -14.414 -19.078 0.169 1 95.31 44 LEU B N 1
ATOM 2859 C CA . LEU B 1 44 ? -14.18 -20.484 0.494 1 95.31 44 LEU B CA 1
ATOM 2860 C C . LEU B 1 44 ? -14.234 -20.703 2 1 95.31 44 LEU B C 1
ATOM 2862 O O . LEU B 1 44 ? -14.211 -19.75 2.777 1 95.31 44 LEU B O 1
ATOM 2866 N N . THR B 1 45 ? -14.344 -21.969 2.391 1 94.31 45 THR B N 1
ATOM 2867 C CA . THR B 1 45 ? -14.32 -22.297 3.812 1 94.31 45 THR B CA 1
ATOM 2868 C C . THR B 1 45 ? -12.961 -22.844 4.223 1 94.31 45 THR B C 1
ATOM 2870 O O . THR B 1 45 ? -12.195 -23.312 3.381 1 94.31 45 THR B O 1
ATOM 2873 N N . ASP B 1 46 ? -12.789 -22.828 5.461 1 93.62 46 ASP B N 1
ATOM 2874 C CA . ASP B 1 46 ? -11.555 -23.391 5.984 1 93.62 46 ASP B CA 1
ATOM 2875 C C . ASP B 1 46 ? -11.477 -24.891 5.707 1 93.62 46 ASP B C 1
ATOM 2877 O O . ASP B 1 46 ? -10.398 -25.422 5.461 1 93.62 46 ASP B O 1
ATOM 2881 N N . GLU B 1 47 ? -12.555 -25.484 5.754 1 94.88 47 GLU B N 1
ATOM 2882 C CA . GLU B 1 47 ? -12.609 -26.922 5.469 1 94.88 47 GLU B CA 1
ATOM 2883 C C . GLU B 1 47 ? -12.195 -27.219 4.031 1 94.88 47 GLU B C 1
ATOM 2885 O O . GLU B 1 47 ? -11.469 -28.172 3.77 1 94.88 47 GLU B O 1
ATOM 2890 N N . THR B 1 48 ? -12.672 -26.391 3.16 1 96.38 48 THR B N 1
ATOM 2891 C CA . THR B 1 48 ? -12.312 -26.547 1.755 1 96.38 48 THR B CA 1
ATOM 2892 C C . THR B 1 48 ? -10.812 -26.359 1.553 1 96.38 48 THR B C 1
ATOM 2894 O O . THR B 1 48 ? -10.18 -27.125 0.824 1 96.38 48 THR B O 1
ATOM 2897 N N . LEU B 1 49 ? -10.266 -25.422 2.166 1 96.81 49 LEU B N 1
ATOM 2898 C CA . LEU B 1 49 ? -8.836 -25.156 2.066 1 96.81 49 LEU B CA 1
ATOM 2899 C C . LEU B 1 49 ? -8.031 -26.344 2.58 1 96.81 49 LEU B C 1
ATOM 2901 O O . LEU B 1 49 ? -7.066 -26.766 1.943 1 96.81 49 LEU B O 1
ATOM 2905 N N . GLU B 1 50 ? -8.445 -26.844 3.721 1 95.94 50 GLU B N 1
ATOM 2906 C CA . GLU B 1 50 ? -7.754 -27.984 4.297 1 95.94 50 GLU B CA 1
ATOM 2907 C C . GLU B 1 50 ? -7.773 -29.172 3.344 1 95.94 50 GLU B C 1
ATOM 2909 O O . GLU B 1 50 ? -6.777 -29.891 3.213 1 95.94 50 GLU B O 1
ATOM 2914 N N . ARG B 1 51 ? -8.852 -29.375 2.734 1 96.38 51 ARG B N 1
ATOM 2915 C CA . ARG B 1 51 ? -8.961 -30.453 1.754 1 96.38 51 ARG B CA 1
ATOM 2916 C C . ARG B 1 51 ? -7.988 -30.234 0.601 1 96.38 51 ARG B C 1
ATOM 2918 O O . ARG B 1 51 ? -7.324 -31.172 0.159 1 96.38 51 ARG B O 1
ATOM 2925 N N . TYR B 1 52 ? -7.961 -28.969 0.071 1 96.56 52 TYR B N 1
ATOM 2926 C CA . TYR B 1 52 ? -7.051 -28.656 -1.025 1 96.56 52 TYR B CA 1
ATOM 2927 C C . TYR B 1 52 ? -5.605 -28.938 -0.635 1 96.56 52 TYR B C 1
ATOM 2929 O O . TYR B 1 52 ? -4.855 -29.547 -1.404 1 96.56 52 TYR B O 1
ATOM 2937 N N . ILE B 1 53 ? -5.215 -28.547 0.578 1 95.12 53 ILE B N 1
ATOM 2938 C CA . ILE B 1 53 ? -3.852 -28.734 1.064 1 95.12 53 ILE B CA 1
ATOM 2939 C C . ILE B 1 53 ? -3.537 -30.219 1.194 1 95.12 53 ILE B C 1
ATOM 2941 O O . ILE B 1 53 ? -2.506 -30.688 0.705 1 95.12 53 ILE B O 1
ATOM 2945 N N . LYS B 1 54 ? -4.371 -30.938 1.789 1 93.69 54 LYS B N 1
ATOM 2946 C CA . LYS B 1 54 ? -4.168 -32.375 2.037 1 93.69 54 LYS B CA 1
ATOM 2947 C C . LYS B 1 54 ? -4.055 -33.156 0.729 1 93.69 54 LYS B C 1
ATOM 2949 O O . LYS B 1 54 ? -3.318 -34.125 0.648 1 93.69 54 LYS B O 1
ATOM 2954 N N . SER B 1 55 ? -4.785 -32.688 -0.272 1 94.25 55 SER B N 1
ATOM 2955 C CA . SER B 1 55 ? -4.809 -33.406 -1.549 1 94.25 55 SER B CA 1
ATOM 2956 C C . SER B 1 55 ? -3.74 -32.875 -2.496 1 94.25 55 SER B C 1
ATOM 2958 O O . SER B 1 55 ? -3.682 -33.25 -3.66 1 94.25 55 SER B O 1
ATOM 2960 N N . GLY B 1 56 ? -2.975 -32 -2.039 1 94.88 56 GLY B N 1
ATOM 2961 C CA . GLY B 1 56 ? -1.907 -31.453 -2.857 1 94.88 56 GLY B CA 1
ATOM 2962 C C . GLY B 1 56 ? -2.41 -30.516 -3.947 1 94.88 56 GLY B C 1
ATOM 2963 O O . GLY B 1 56 ? -1.922 -30.562 -5.078 1 94.88 56 GLY B O 1
ATOM 2964 N N . TYR B 1 57 ? -3.484 -29.797 -3.715 1 97.19 57 TYR B N 1
ATOM 2965 C CA . TYR B 1 57 ? -4.074 -28.797 -4.598 1 97.19 57 TYR B CA 1
ATOM 2966 C C . TYR B 1 57 ? -4.527 -29.438 -5.91 1 97.19 57 TYR B C 1
ATOM 2968 O O . TYR B 1 57 ? -3.9 -29.219 -6.953 1 97.19 57 TYR B O 1
ATOM 2976 N N . PRO B 1 58 ? -5.629 -30.109 -5.922 1 96.81 58 PRO B N 1
ATOM 2977 C CA . PRO B 1 58 ? -6.121 -30.828 -7.094 1 96.81 58 PRO B CA 1
ATOM 2978 C C . PRO B 1 58 ? -6.5 -29.906 -8.242 1 96.81 58 PRO B C 1
ATOM 2980 O O . PRO B 1 58 ? -6.734 -28.719 -8.031 1 96.81 58 PRO B O 1
ATOM 2983 N N . ASP B 1 59 ? -6.578 -30.469 -9.398 1 96.38 59 ASP B N 1
ATOM 2984 C CA . ASP B 1 59 ? -6.895 -29.719 -10.602 1 96.38 59 ASP B CA 1
ATOM 2985 C C . ASP B 1 59 ? -8.406 -29.516 -10.742 1 96.38 59 ASP B C 1
ATOM 2987 O O . ASP B 1 59 ? -9.023 -30.094 -11.641 1 96.38 59 ASP B O 1
ATOM 2991 N N . GLU B 1 60 ? -8.906 -28.656 -9.992 1 96.12 60 GLU B N 1
ATOM 2992 C CA . GLU B 1 60 ? -10.305 -28.234 -10.039 1 96.12 60 GLU B CA 1
ATOM 2993 C C . GLU B 1 60 ? -10.43 -26.719 -10.18 1 96.12 60 GLU B C 1
ATOM 2995 O O . GLU B 1 60 ? -9.508 -25.984 -9.82 1 96.12 60 GLU B O 1
ATOM 3000 N N . HIS B 1 61 ? -11.555 -26.375 -10.695 1 96.5 61 HIS B N 1
ATOM 3001 C CA . HIS B 1 61 ? -11.766 -24.953 -11.008 1 96.5 61 HIS B CA 1
ATOM 3002 C C . HIS B 1 61 ? -11.555 -24.094 -9.773 1 96.5 61 HIS B C 1
ATOM 3004 O O . HIS B 1 61 ? -10.859 -23.078 -9.828 1 96.5 61 HIS B O 1
ATOM 3010 N N . SER B 1 62 ? -12.125 -24.469 -8.633 1 96.31 62 SER B N 1
ATOM 3011 C CA . SER B 1 62 ? -12.023 -23.688 -7.406 1 96.31 62 SER B CA 1
ATOM 3012 C C . SER B 1 62 ? -10.586 -23.625 -6.898 1 96.31 62 SER B C 1
ATOM 3014 O O . SER B 1 62 ? -10.141 -22.609 -6.379 1 96.31 62 SER B O 1
ATOM 3016 N N . THR B 1 63 ? -9.852 -24.703 -7.016 1 98.25 63 THR B N 1
ATOM 3017 C CA . THR B 1 63 ? -8.453 -24.719 -6.617 1 98.25 63 THR B CA 1
ATOM 3018 C C . THR B 1 63 ? -7.621 -23.812 -7.523 1 98.25 63 THR B C 1
ATOM 3020 O O . THR B 1 63 ? -6.738 -23.094 -7.055 1 98.25 63 THR B O 1
ATOM 3023 N N . ARG B 1 64 ? -7.945 -23.906 -8.828 1 98.5 64 ARG B N 1
ATOM 3024 C CA . ARG B 1 64 ? -7.25 -23.047 -9.766 1 98.5 64 ARG B CA 1
ATOM 3025 C C . ARG B 1 64 ? -7.453 -21.578 -9.414 1 98.5 64 ARG B C 1
ATOM 3027 O O . ARG B 1 64 ? -6.504 -20.797 -9.43 1 98.5 64 ARG B O 1
ATOM 3034 N N . LYS B 1 65 ? -8.641 -21.234 -9.078 1 98.06 65 LYS B N 1
ATOM 3035 C CA . LYS B 1 65 ? -8.961 -19.859 -8.688 1 98.06 65 LYS B CA 1
ATOM 3036 C C . LYS B 1 65 ? -8.203 -19.469 -7.43 1 98.06 65 LYS B C 1
ATOM 3038 O O . LYS B 1 65 ? -7.688 -18.344 -7.34 1 98.06 65 LYS B O 1
ATOM 3043 N N . LEU B 1 66 ? -8.148 -20.328 -6.504 1 98.62 66 LEU B N 1
ATOM 3044 C CA . LEU B 1 66 ? -7.438 -20.062 -5.262 1 98.62 66 LEU B CA 1
ATOM 3045 C C . LEU B 1 66 ? -5.961 -19.797 -5.523 1 98.62 66 LEU B C 1
ATOM 3047 O O . LEU B 1 66 ? -5.402 -18.812 -5.047 1 98.62 66 LEU B O 1
ATOM 3051 N N . ILE B 1 67 ? -5.363 -20.672 -6.277 1 98.81 67 ILE B N 1
ATOM 3052 C CA . ILE B 1 67 ? -3.934 -20.562 -6.551 1 98.81 67 ILE B CA 1
ATOM 3053 C C . ILE B 1 67 ? -3.648 -19.266 -7.316 1 98.81 67 ILE B C 1
ATOM 3055 O O . ILE B 1 67 ? -2.697 -18.547 -7.004 1 98.81 67 ILE B O 1
ATOM 3059 N N . HIS B 1 68 ? -4.492 -19.031 -8.328 1 98.75 68 HIS B N 1
ATOM 3060 C CA . HIS B 1 68 ? -4.332 -17.797 -9.078 1 98.75 68 HIS B CA 1
ATOM 3061 C C . HIS B 1 68 ? -4.426 -16.578 -8.156 1 98.75 68 HIS B C 1
ATOM 3063 O O . HIS B 1 68 ? -3.605 -15.664 -8.242 1 98.75 68 HIS B O 1
ATOM 3069 N N . CYS B 1 69 ? -5.398 -16.562 -7.289 1 98.5 69 CYS B N 1
ATOM 3070 C CA . CYS B 1 69 ? -5.57 -15.5 -6.301 1 98.5 69 CYS B CA 1
ATOM 3071 C C . CYS B 1 69 ? -4.312 -15.336 -5.453 1 98.5 69 CYS B C 1
ATOM 3073 O O . CYS B 1 69 ? -3.85 -14.211 -5.234 1 98.5 69 CYS B O 1
ATOM 3075 N N . ILE B 1 70 ? -3.764 -16.406 -4.984 1 98.44 70 ILE B N 1
ATOM 3076 C CA . ILE B 1 70 ? -2.582 -16.375 -4.129 1 98.44 70 ILE B CA 1
ATOM 3077 C C . ILE B 1 70 ? -1.412 -15.758 -4.887 1 98.44 70 ILE B C 1
ATOM 3079 O O . ILE B 1 70 ? -0.717 -14.883 -4.363 1 98.44 70 ILE B O 1
ATOM 3083 N N . LEU B 1 71 ? -1.216 -16.188 -6.086 1 98.62 71 LEU B N 1
ATOM 3084 C CA . LEU B 1 71 ? -0.098 -15.695 -6.887 1 98.62 71 LEU B CA 1
ATOM 3085 C C . LEU B 1 71 ? -0.24 -14.203 -7.164 1 98.62 71 LEU B C 1
ATOM 3087 O O . LEU B 1 71 ? 0.747 -13.469 -7.129 1 98.62 71 LEU B O 1
ATOM 3091 N N . VAL B 1 72 ? -1.445 -13.758 -7.445 1 97.19 72 VAL B N 1
ATOM 3092 C CA . VAL B 1 72 ? -1.701 -12.336 -7.668 1 97.19 72 VAL B CA 1
ATOM 3093 C C . VAL B 1 72 ? -1.467 -11.562 -6.375 1 97.19 72 VAL B C 1
ATOM 3095 O O . VAL B 1 72 ? -0.81 -10.516 -6.379 1 97.19 72 VAL B O 1
ATOM 3098 N N . ASN B 1 73 ? -1.943 -12.102 -5.281 1 95.75 73 ASN B N 1
ATOM 3099 C CA . ASN B 1 73 ? -1.84 -11.469 -3.973 1 95.75 73 ASN B CA 1
ATOM 3100 C C . ASN B 1 73 ? -0.387 -11.336 -3.525 1 95.75 73 ASN B C 1
ATOM 3102 O O . ASN B 1 73 ? -0.04 -10.414 -2.789 1 95.75 73 ASN B O 1
ATOM 3106 N N . LEU B 1 74 ? 0.432 -12.188 -3.982 1 97.12 74 LEU B N 1
ATOM 3107 C CA . LEU B 1 74 ? 1.85 -12.172 -3.641 1 97.12 74 LEU B CA 1
ATOM 3108 C C . LEU B 1 74 ? 2.65 -11.391 -4.68 1 97.12 74 LEU B C 1
ATOM 3110 O O . LEU B 1 74 ? 3.879 -11.32 -4.598 1 97.12 74 LEU B O 1
ATOM 3114 N N . HIS B 1 75 ? 2.018 -10.906 -5.629 1 96.62 75 HIS B N 1
ATOM 3115 C CA . HIS B 1 75 ? 2.637 -10.211 -6.75 1 96.62 75 HIS B CA 1
ATOM 3116 C C . HIS B 1 75 ? 3.643 -11.102 -7.469 1 96.62 75 HIS B C 1
ATOM 3118 O O . HIS B 1 75 ? 4.719 -10.641 -7.859 1 96.62 75 HIS B O 1
ATOM 3124 N N . ALA B 1 76 ? 3.273 -12.359 -7.617 1 98.25 76 ALA B N 1
ATOM 3125 C CA . ALA B 1 76 ? 4.156 -13.352 -8.227 1 98.25 76 ALA B CA 1
ATOM 3126 C C . ALA B 1 76 ? 3.615 -13.812 -9.578 1 98.25 76 ALA B C 1
ATOM 3128 O O . ALA B 1 76 ? 4.098 -14.797 -10.141 1 98.25 76 ALA B O 1
ATOM 3129 N N . TRP B 1 77 ? 2.602 -13.094 -10.07 1 97.5 77 TRP B N 1
ATOM 3130 C CA . TRP B 1 77 ? 1.961 -13.523 -11.312 1 97.5 77 TRP B CA 1
ATOM 3131 C C . TRP B 1 77 ? 1.982 -12.406 -12.352 1 97.5 77 TRP B C 1
ATOM 3133 O O . TRP B 1 77 ? 1.693 -11.25 -12.039 1 97.5 77 TRP B O 1
ATOM 3143 N N . ASP B 1 78 ? 2.328 -12.797 -13.508 1 92.75 78 ASP B N 1
ATOM 3144 C CA . ASP B 1 78 ? 2.242 -11.953 -14.695 1 92.75 78 ASP B CA 1
ATOM 3145 C C . ASP B 1 78 ? 1.407 -12.625 -15.781 1 92.75 78 ASP B C 1
ATOM 3147 O O . ASP B 1 78 ? 1.674 -13.766 -16.156 1 92.75 78 ASP B O 1
ATOM 3151 N N . GLN B 1 79 ? 0.456 -11.977 -16.297 1 89.5 79 GLN B N 1
ATOM 3152 C CA . GLN B 1 79 ? -0.521 -12.562 -17.203 1 89.5 79 GLN B CA 1
ATOM 3153 C C . GLN B 1 79 ? 0.155 -13.086 -18.469 1 89.5 79 GLN B C 1
ATOM 3155 O O . GLN B 1 79 ? -0.345 -14.016 -19.109 1 89.5 79 GLN B O 1
ATOM 3160 N N . VAL B 1 80 ? 1.25 -12.5 -18.781 1 88.12 80 VAL B N 1
ATOM 3161 C CA . VAL B 1 80 ? 1.915 -12.891 -20.016 1 88.12 80 VAL B CA 1
ATOM 3162 C C . VAL B 1 80 ? 3.033 -13.883 -19.719 1 88.12 80 VAL B C 1
ATOM 3164 O O . VAL B 1 80 ? 3.064 -14.984 -20.281 1 88.12 80 VAL B O 1
ATOM 3167 N N . ASN B 1 81 ? 3.814 -13.609 -18.719 1 91.38 81 ASN B N 1
ATOM 3168 C CA . ASN B 1 81 ? 5.035 -14.375 -18.484 1 91.38 81 ASN B CA 1
ATOM 3169 C C . ASN B 1 81 ? 4.82 -15.469 -17.453 1 91.38 81 ASN B C 1
ATOM 3171 O O . ASN B 1 81 ? 5.652 -16.359 -17.297 1 91.38 81 ASN B O 1
ATOM 3175 N N . GLY B 1 82 ? 3.68 -15.414 -16.766 1 95.12 82 GLY B N 1
ATOM 3176 C CA . GLY B 1 82 ? 3.41 -16.406 -15.75 1 95.12 82 GLY B CA 1
ATOM 3177 C C . GLY B 1 82 ? 4.062 -16.094 -14.414 1 95.12 82 GLY B C 1
ATOM 3178 O O . GLY B 1 82 ? 4.109 -14.938 -14 1 95.12 82 GLY B O 1
ATOM 3179 N N . ILE B 1 83 ? 4.496 -17.094 -13.703 1 97.38 83 ILE B N 1
ATOM 3180 C CA . ILE B 1 83 ? 5.055 -16.938 -12.359 1 97.38 83 ILE B CA 1
ATOM 3181 C C . ILE B 1 83 ? 6.387 -16.188 -12.445 1 97.38 83 ILE B C 1
ATOM 3183 O O . ILE B 1 83 ? 7.227 -16.5 -13.297 1 97.38 83 ILE B O 1
ATOM 3187 N N . THR B 1 84 ? 6.516 -15.273 -11.594 1 97.06 84 THR B N 1
ATOM 3188 C CA . THR B 1 84 ? 7.781 -14.578 -11.406 1 97.06 84 THR B CA 1
ATOM 3189 C C . THR B 1 84 ? 8.672 -15.328 -10.414 1 97.06 84 THR B C 1
ATOM 3191 O O . THR B 1 84 ? 8.5 -15.188 -9.203 1 97.06 84 THR B O 1
ATOM 3194 N N . ASP B 1 85 ? 9.664 -15.914 -10.898 1 96.88 85 ASP B N 1
ATOM 3195 C CA . ASP B 1 85 ? 10.461 -16.859 -10.109 1 96.88 85 ASP B CA 1
ATOM 3196 C C . ASP B 1 85 ? 11.125 -16.156 -8.93 1 96.88 85 ASP B C 1
ATOM 3198 O O . ASP B 1 85 ? 11.062 -16.641 -7.797 1 96.88 85 ASP B O 1
ATOM 3202 N N . TYR B 1 86 ? 11.758 -15.023 -9.164 1 96.56 86 TYR B N 1
ATOM 3203 C CA . TYR B 1 86 ? 12.547 -14.359 -8.133 1 96.56 86 TYR B CA 1
ATOM 3204 C C . TYR B 1 86 ? 11.641 -13.836 -7.02 1 96.56 86 TYR B C 1
ATOM 3206 O O . TYR B 1 86 ? 12.125 -13.461 -5.945 1 96.56 86 TYR B O 1
ATOM 3214 N N . VAL B 1 87 ? 10.352 -13.82 -7.242 1 98.06 87 VAL B N 1
ATOM 3215 C CA . VAL B 1 87 ? 9.398 -13.445 -6.203 1 98.06 87 VAL B CA 1
ATOM 3216 C C . VAL B 1 87 ? 8.867 -14.703 -5.516 1 98.06 87 VAL B C 1
ATOM 3218 O O . VAL B 1 87 ? 8.883 -14.805 -4.285 1 98.06 87 VAL B O 1
ATOM 3221 N N . PHE B 1 88 ? 8.477 -15.656 -6.285 1 98.44 88 PHE B N 1
ATOM 3222 C CA . PHE B 1 88 ? 7.711 -16.781 -5.773 1 98.44 88 PHE B CA 1
ATOM 3223 C C . PHE B 1 88 ? 8.625 -17.781 -5.066 1 98.44 88 PHE B C 1
ATOM 3225 O O . PHE B 1 88 ? 8.219 -18.422 -4.094 1 98.44 88 PHE B O 1
ATOM 3232 N N . SER B 1 89 ? 9.836 -17.922 -5.477 1 96.94 89 SER B N 1
ATOM 3233 C CA . SER B 1 89 ? 10.742 -18.938 -4.953 1 96.94 89 SER B CA 1
ATOM 3234 C C . SER B 1 89 ? 11.078 -18.672 -3.488 1 96.94 89 SER B C 1
ATOM 3236 O O . SER B 1 89 ? 11.453 -19.594 -2.756 1 96.94 89 SER B O 1
ATOM 3238 N N . GLN B 1 90 ? 10.883 -17.422 -3.027 1 96.69 90 GLN B N 1
ATOM 3239 C CA . GLN B 1 90 ? 11.211 -17.094 -1.644 1 96.69 90 GLN B CA 1
ATOM 3240 C C . GLN B 1 90 ? 10.32 -17.875 -0.674 1 96.69 90 GLN B C 1
ATOM 3242 O O . GLN B 1 90 ? 10.664 -18.047 0.496 1 96.69 90 GLN B O 1
ATOM 3247 N N . PHE B 1 91 ? 9.273 -18.391 -1.14 1 98.19 91 PHE B N 1
ATOM 3248 C CA . PHE B 1 91 ? 8.289 -19.016 -0.267 1 98.19 91 PHE B CA 1
ATOM 3249 C C . PHE B 1 91 ? 8.562 -20.516 -0.14 1 98.19 91 PHE B C 1
ATOM 3251 O O . PHE B 1 91 ? 7.793 -21.234 0.491 1 98.19 91 PHE B O 1
ATOM 3258 N N . PHE B 1 92 ? 9.711 -20.984 -0.677 1 97.81 92 PHE B N 1
ATOM 3259 C CA . PHE B 1 92 ? 10.039 -22.391 -0.671 1 97.81 92 PHE B CA 1
ATOM 3260 C C . PHE B 1 92 ? 11.422 -22.625 -0.066 1 97.81 92 PHE B C 1
ATOM 3262 O O . PHE B 1 92 ? 12.328 -21.812 -0.254 1 97.81 92 PHE B O 1
ATOM 3269 N N . ASP B 1 93 ? 11.531 -23.781 0.596 1 96.62 93 ASP B N 1
ATOM 3270 C CA . ASP B 1 93 ? 12.812 -24.266 1.089 1 96.62 93 ASP B CA 1
ATOM 3271 C C . ASP B 1 93 ? 13.203 -25.578 0.418 1 96.62 93 ASP B C 1
ATOM 3273 O O . ASP B 1 93 ? 12.664 -26.625 0.746 1 96.62 93 ASP B O 1
ATOM 3277 N N . PRO B 1 94 ? 14.055 -25.422 -0.445 1 94.81 94 PRO B N 1
ATOM 3278 C CA . PRO B 1 94 ? 14.555 -26.672 -1.018 1 94.81 94 PRO B CA 1
ATOM 3279 C C . PRO B 1 94 ? 15.391 -27.484 -0.027 1 94.81 94 PRO B C 1
ATOM 3281 O O . PRO B 1 94 ? 16.016 -26.906 0.871 1 94.81 94 PRO B O 1
ATOM 3284 N N . ALA B 1 95 ? 15.344 -28.75 -0.252 1 91.62 95 ALA B N 1
ATOM 3285 C CA . ALA B 1 95 ? 16.25 -29.594 0.53 1 91.62 95 ALA B CA 1
ATOM 3286 C C . ALA B 1 95 ? 17.703 -29.25 0.231 1 91.62 95 ALA B C 1
ATOM 3288 O O . ALA B 1 95 ? 18.078 -29.047 -0.929 1 91.62 95 ALA B O 1
ATOM 3289 N N . PRO B 1 96 ? 18.5 -29.203 1.239 1 90.12 96 PRO B N 1
ATOM 3290 C CA . PRO B 1 96 ? 19.906 -28.828 1.044 1 90.12 96 PRO B CA 1
ATOM 3291 C C . PRO B 1 96 ? 20.625 -29.719 0.046 1 90.12 96 PRO B C 1
ATOM 3293 O O . PRO B 1 96 ? 21.531 -29.266 -0.659 1 90.12 96 PRO B O 1
ATOM 3296 N N . SER B 1 97 ? 20.234 -30.891 -0.031 1 87.62 97 SER B N 1
ATOM 3297 C CA . SER B 1 97 ? 20.922 -31.844 -0.89 1 87.62 97 SER B CA 1
ATOM 3298 C C . SER B 1 97 ? 20.391 -31.797 -2.316 1 87.62 97 SER B C 1
ATOM 3300 O O . SER B 1 97 ? 20.938 -32.406 -3.221 1 87.62 97 SER B O 1
ATOM 3302 N N . ASP B 1 98 ? 19.344 -31.031 -2.51 1 90.5 98 ASP B N 1
ATOM 3303 C CA . ASP B 1 98 ? 18.719 -31 -3.828 1 90.5 98 ASP B CA 1
ATOM 3304 C C . ASP B 1 98 ? 19.266 -29.844 -4.664 1 90.5 98 ASP B C 1
ATOM 3306 O O . ASP B 1 98 ? 18.719 -28.75 -4.648 1 90.5 98 ASP B O 1
ATOM 3310 N N . SER B 1 99 ? 20.141 -30.094 -5.512 1 88.12 99 SER B N 1
ATOM 3311 C CA . SER B 1 99 ? 20.766 -29.062 -6.332 1 88.12 99 SER B CA 1
ATOM 3312 C C . SER B 1 99 ? 20.078 -28.938 -7.684 1 88.12 99 SER B C 1
ATOM 3314 O O . SER B 1 99 ? 20.422 -28.062 -8.484 1 88.12 99 SER B O 1
ATOM 3316 N N . CYS B 1 100 ? 19.094 -29.781 -7.906 1 91.38 100 CYS B N 1
ATOM 3317 C CA . CYS B 1 100 ? 18.484 -29.812 -9.234 1 91.38 100 CYS B CA 1
ATOM 3318 C C . CYS B 1 100 ? 17.078 -29.234 -9.203 1 91.38 100 CYS B C 1
ATOM 3320 O O . CYS B 1 100 ? 16.359 -29.281 -10.203 1 91.38 100 CYS B O 1
ATOM 3322 N N . ASN B 1 101 ? 16.703 -28.75 -8.062 1 93.06 101 ASN B N 1
ATOM 3323 C CA . ASN B 1 101 ? 15.328 -28.297 -7.906 1 93.06 101 ASN B CA 1
ATOM 3324 C C . ASN B 1 101 ? 14.969 -27.234 -8.945 1 93.06 101 ASN B C 1
ATOM 3326 O O . ASN B 1 101 ? 13.898 -27.297 -9.562 1 93.06 101 ASN B O 1
ATOM 3330 N N . LYS B 1 102 ? 15.844 -26.266 -9.234 1 93.12 102 LYS B N 1
ATOM 3331 C CA . LYS B 1 102 ? 15.57 -25.188 -10.172 1 93.12 102 LYS B CA 1
ATOM 3332 C C . LYS B 1 102 ? 15.406 -25.719 -11.594 1 93.12 102 LYS B C 1
ATOM 3334 O O . LYS B 1 102 ? 14.445 -25.375 -12.289 1 93.12 102 LYS B O 1
ATOM 3339 N N . ASN B 1 103 ? 16.312 -26.594 -11.969 1 93.12 103 ASN B N 1
ATOM 3340 C CA . ASN B 1 103 ? 16.25 -27.172 -13.312 1 93.12 103 ASN B CA 1
ATOM 3341 C C . ASN B 1 103 ? 15 -28.016 -13.508 1 93.12 103 ASN B C 1
ATOM 3343 O O . ASN B 1 103 ? 14.344 -27.938 -14.547 1 93.12 103 ASN B O 1
ATOM 3347 N N . ARG B 1 104 ? 14.711 -28.797 -12.523 1 94.06 104 ARG B N 1
ATOM 3348 C CA . ARG B 1 104 ? 13.516 -29.641 -12.602 1 94.06 104 ARG B CA 1
ATOM 3349 C C . ARG B 1 104 ? 12.258 -28.781 -12.719 1 94.06 104 ARG B C 1
ATOM 3351 O O . ARG B 1 104 ? 11.336 -29.125 -13.453 1 94.06 104 ARG B O 1
ATOM 3358 N N . THR B 1 105 ? 12.227 -27.719 -11.984 1 95.81 105 THR B N 1
ATOM 3359 C CA . THR B 1 105 ? 11.078 -26.812 -12.031 1 95.81 105 THR B CA 1
ATOM 3360 C C . THR B 1 105 ? 10.969 -26.156 -13.406 1 95.81 105 THR B C 1
ATOM 3362 O O . THR B 1 105 ? 9.875 -26.078 -13.969 1 95.81 105 THR B O 1
ATOM 3365 N N . GLU B 1 106 ? 12.062 -25.734 -13.961 1 95 106 GLU B N 1
ATOM 3366 C CA . GLU B 1 106 ? 12.078 -25.125 -15.281 1 95 106 GLU B CA 1
ATOM 3367 C C . GLU B 1 106 ? 11.594 -26.094 -16.359 1 95 106 GLU B C 1
ATOM 3369 O O . GLU B 1 106 ? 10.828 -25.719 -17.25 1 95 106 GLU B O 1
ATOM 3374 N N . GLU B 1 107 ? 12.07 -27.297 -16.266 1 94.88 107 GLU B N 1
ATOM 3375 C CA . GLU B 1 107 ? 11.625 -28.328 -17.188 1 94.88 107 GLU B CA 1
ATOM 3376 C C . GLU B 1 107 ? 10.133 -28.594 -17.062 1 94.88 107 GLU B C 1
ATOM 3378 O O . GLU B 1 107 ? 9.43 -28.734 -18.062 1 94.88 107 GLU B O 1
ATOM 3383 N N . CYS B 1 108 ? 9.727 -28.672 -15.836 1 96.38 108 CYS B N 1
ATOM 3384 C CA . CYS B 1 108 ? 8.312 -28.859 -15.562 1 96.38 108 CYS B CA 1
ATOM 3385 C C . CYS B 1 108 ? 7.477 -27.75 -16.188 1 96.38 108 CYS B C 1
ATOM 3387 O O . CYS B 1 108 ? 6.441 -28.016 -16.797 1 96.38 108 CYS B O 1
ATOM 3389 N N . LEU B 1 109 ? 7.891 -26.547 -16.047 1 97 109 LEU B N 1
ATOM 3390 C CA . LEU B 1 109 ? 7.184 -25.391 -16.609 1 97 109 LEU B CA 1
ATOM 3391 C C . LEU B 1 109 ? 7.145 -25.469 -18.125 1 97 109 LEU B C 1
ATOM 3393 O O . LEU B 1 109 ? 6.105 -25.203 -18.734 1 97 109 LEU B O 1
ATOM 3397 N N . TYR B 1 110 ? 8.203 -25.797 -18.719 1 95.44 110 TYR B N 1
ATOM 3398 C CA . TYR B 1 110 ? 8.281 -25.922 -20.172 1 95.44 110 TYR B CA 1
ATOM 3399 C C . TYR B 1 110 ? 7.336 -27 -20.672 1 95.44 110 TYR B C 1
ATOM 3401 O O . TYR B 1 110 ? 6.617 -26.781 -21.656 1 95.44 110 TYR B O 1
ATOM 3409 N N . GLU B 1 111 ? 7.277 -28.047 -19.984 1 96.19 111 GLU B N 1
ATOM 3410 C CA . GLU B 1 111 ? 6.516 -29.219 -20.438 1 96.19 111 GLU B CA 1
ATOM 3411 C C . GLU B 1 111 ? 5.023 -29.031 -20.172 1 96.19 111 GLU B C 1
ATOM 3413 O O . GLU B 1 111 ? 4.188 -29.438 -20.984 1 96.19 111 GLU B O 1
ATOM 3418 N N . ASN B 1 112 ? 4.695 -28.406 -19.062 1 96.06 112 ASN B N 1
ATOM 3419 C CA . ASN B 1 112 ? 3.316 -28.484 -18.594 1 96.06 112 ASN B CA 1
ATOM 3420 C C . ASN B 1 112 ? 2.596 -27.156 -18.75 1 96.06 112 ASN B C 1
ATOM 3422 O O . ASN B 1 112 ? 1.365 -27.094 -18.719 1 96.06 112 ASN B O 1
ATOM 3426 N N . VAL B 1 113 ? 3.328 -26.062 -18.906 1 96.88 113 VAL B N 1
ATOM 3427 C CA . VAL B 1 113 ? 2.686 -24.75 -18.844 1 96.88 113 VAL B CA 1
ATOM 3428 C C . VAL B 1 113 ? 2.863 -24.031 -20.188 1 96.88 113 VAL B C 1
ATOM 3430 O O . VAL B 1 113 ? 1.954 -23.344 -20.656 1 96.88 113 VAL B O 1
ATOM 3433 N N . ALA B 1 114 ? 3.971 -24.219 -20.844 1 92.88 114 ALA B N 1
ATOM 3434 C CA . ALA B 1 114 ? 4.391 -23.438 -22 1 92.88 114 ALA B CA 1
ATOM 3435 C C . ALA B 1 114 ? 3.367 -23.531 -23.125 1 92.88 114 ALA B C 1
ATOM 3437 O O . ALA B 1 114 ? 3.184 -22.578 -23.891 1 92.88 114 ALA B O 1
ATOM 3438 N N . ARG B 1 115 ? 2.621 -24.578 -23.234 1 94.25 115 ARG B N 1
ATOM 3439 C CA . ARG B 1 115 ? 1.722 -24.797 -24.359 1 94.25 115 ARG B CA 1
ATOM 3440 C C . ARG B 1 115 ? 0.305 -24.344 -24.031 1 94.25 115 ARG B C 1
ATOM 3442 O O . ARG B 1 115 ? -0.566 -24.328 -24.891 1 94.25 115 ARG B O 1
ATOM 3449 N N . ILE B 1 116 ? 0.087 -24.031 -22.797 1 95.94 116 ILE B N 1
ATOM 3450 C CA . ILE B 1 116 ? -1.24 -23.562 -22.406 1 95.94 116 ILE B CA 1
ATOM 3451 C C . ILE B 1 116 ? -1.474 -22.156 -22.969 1 95.94 116 ILE B C 1
ATOM 3453 O O . ILE B 1 116 ? -0.629 -21.281 -22.797 1 95.94 116 ILE B O 1
ATOM 3457 N N . PRO B 1 117 ? -2.602 -21.938 -23.609 1 93 117 PRO B N 1
ATOM 3458 C CA . PRO B 1 117 ? -2.893 -20.609 -24.141 1 93 117 PRO B CA 1
ATOM 3459 C C . PRO B 1 117 ? -2.891 -19.531 -23.078 1 93 117 PRO B C 1
ATOM 3461 O O . PRO B 1 117 ? -3.303 -19.766 -21.938 1 93 117 PRO B O 1
ATOM 3464 N N . LEU B 1 118 ? -2.553 -18.312 -23.469 1 88.75 118 LEU B N 1
ATOM 3465 C CA . LEU B 1 118 ? -2.377 -17.188 -22.547 1 88.75 118 LEU B CA 1
ATOM 3466 C C . LEU B 1 118 ? -3.701 -16.812 -21.891 1 88.75 118 LEU B C 1
ATOM 3468 O O . LEU B 1 118 ? -3.725 -16.312 -20.766 1 88.75 118 LEU B O 1
ATOM 3472 N N . HIS B 1 119 ? -4.805 -17.016 -22.578 1 88 119 HIS B N 1
ATOM 3473 C CA . HIS B 1 119 ? -6.09 -16.594 -22.047 1 88 119 HIS B CA 1
ATOM 3474 C C . HIS B 1 119 ? -6.574 -17.547 -20.938 1 88 119 HIS B C 1
ATOM 3476 O O . HIS B 1 119 ? -7.508 -17.219 -20.203 1 88 119 HIS B O 1
ATOM 3482 N N . GLU B 1 120 ? -5.926 -18.703 -20.812 1 94.38 120 GLU B N 1
ATOM 3483 C CA . GLU B 1 120 ? -6.262 -19.656 -19.75 1 94.38 120 GLU B CA 1
ATOM 3484 C C . GLU B 1 120 ? -5.43 -19.391 -18.5 1 94.38 120 GLU B C 1
ATOM 3486 O O . GLU B 1 120 ? -4.668 -20.25 -18.062 1 94.38 120 GLU B O 1
ATOM 3491 N N . GLN B 1 121 ? -5.695 -18.328 -17.875 1 94.69 121 GLN B N 1
ATOM 3492 C CA . GLN B 1 121 ? -4.895 -17.812 -16.766 1 94.69 121 GLN B CA 1
ATOM 3493 C C . GLN B 1 121 ? -4.957 -18.75 -15.562 1 94.69 121 GLN B C 1
ATOM 3495 O O . GLN B 1 121 ? -3.928 -19.062 -14.953 1 94.69 121 GLN B O 1
ATOM 3500 N N . LEU B 1 122 ? -6.129 -19.234 -15.242 1 97.88 122 LEU B N 1
ATOM 3501 C CA . LEU B 1 122 ? -6.312 -20.062 -14.062 1 97.88 122 LEU B CA 1
ATOM 3502 C C . LEU B 1 122 ? -5.551 -21.391 -14.195 1 97.88 122 LEU B C 1
ATOM 3504 O O . LEU B 1 122 ? -4.895 -21.828 -13.25 1 97.88 122 LEU B O 1
ATOM 3508 N N . LYS B 1 123 ? -5.641 -21.922 -15.344 1 97.88 123 LYS B N 1
ATOM 3509 C CA . LYS B 1 123 ? -4.934 -23.172 -15.594 1 97.88 123 LYS B CA 1
ATOM 3510 C C . LYS B 1 123 ? -3.422 -22.969 -15.57 1 97.88 123 LYS B C 1
ATOM 3512 O O . LYS B 1 123 ? -2.693 -23.781 -14.984 1 97.88 123 LYS B O 1
ATOM 3517 N N . ARG B 1 124 ? -2.947 -21.938 -16.234 1 97.88 124 ARG B N 1
ATOM 3518 C CA . ARG B 1 124 ? -1.522 -21.625 -16.25 1 97.88 124 ARG B CA 1
ATOM 3519 C C . ARG B 1 124 ? -0.993 -21.422 -14.836 1 97.88 124 ARG B C 1
ATOM 3521 O O . ARG B 1 124 ? 0.079 -21.922 -14.484 1 97.88 124 ARG B O 1
ATOM 3528 N N . ALA B 1 125 ? -1.761 -20.703 -14.039 1 98.56 125 ALA B N 1
ATOM 3529 C CA . ALA B 1 125 ? -1.354 -20.422 -12.664 1 98.56 125 ALA B CA 1
ATOM 3530 C C . ALA B 1 125 ? -1.261 -21.703 -11.852 1 98.56 125 ALA B C 1
ATOM 3532 O O . ALA B 1 125 ? -0.265 -21.938 -11.164 1 98.56 125 ALA B O 1
ATOM 3533 N N . HIS B 1 126 ? -2.264 -22.5 -11.953 1 98.69 126 HIS B N 1
ATOM 3534 C CA . HIS B 1 126 ? -2.334 -23.734 -11.188 1 98.69 126 HIS B CA 1
ATOM 3535 C C . HIS B 1 126 ? -1.196 -24.672 -11.555 1 98.69 126 HIS B C 1
ATOM 3537 O O . HIS B 1 126 ? -0.511 -25.203 -10.68 1 98.69 126 HIS B O 1
ATOM 3543 N N . ARG B 1 127 ? -0.977 -24.875 -12.82 1 98.5 127 ARG B N 1
ATOM 3544 C CA . ARG B 1 127 ? 0.069 -25.797 -13.273 1 98.5 127 ARG B CA 1
ATOM 3545 C C . ARG B 1 127 ? 1.451 -25.266 -12.891 1 98.5 127 ARG B C 1
ATOM 3547 O O . ARG B 1 127 ? 2.332 -26.047 -12.516 1 98.5 127 ARG B O 1
ATOM 3554 N N . SER B 1 128 ? 1.629 -23.969 -13.094 1 98.62 128 SER B N 1
ATOM 3555 C CA . SER B 1 128 ? 2.9 -23.391 -12.688 1 98.62 128 SER B CA 1
ATOM 3556 C C . SER B 1 128 ? 3.166 -23.609 -11.203 1 98.62 128 SER B C 1
ATOM 3558 O O . SER B 1 128 ? 4.277 -23.969 -10.812 1 98.62 128 SER B O 1
ATOM 3560 N N . PHE B 1 129 ? 2.182 -23.375 -10.391 1 98.75 129 PHE B N 1
ATOM 3561 C CA . PHE B 1 129 ? 2.301 -23.562 -8.953 1 98.75 129 PHE B CA 1
ATOM 3562 C C . PHE B 1 129 ? 2.705 -25 -8.633 1 98.75 129 PHE B C 1
ATOM 3564 O O . PHE B 1 129 ? 3.588 -25.234 -7.809 1 98.75 129 PHE B O 1
ATOM 3571 N N . LEU B 1 130 ? 2.068 -25.938 -9.258 1 98 130 LEU B N 1
ATOM 3572 C CA . LEU B 1 130 ? 2.355 -27.328 -8.992 1 98 130 LEU B CA 1
ATOM 3573 C C . LEU B 1 130 ? 3.809 -27.672 -9.312 1 98 130 LEU B C 1
ATOM 3575 O O . LEU B 1 130 ? 4.422 -28.5 -8.648 1 98 130 LEU B O 1
ATOM 3579 N N . CYS B 1 131 ? 4.332 -27.047 -10.367 1 97.75 131 CYS B N 1
ATOM 3580 C CA . CYS B 1 131 ? 5.734 -27.266 -10.703 1 97.75 131 CYS B CA 1
ATOM 3581 C C . CYS B 1 131 ? 6.641 -26.844 -9.547 1 97.75 131 CYS B C 1
ATOM 3583 O O . CYS B 1 131 ? 7.594 -27.562 -9.211 1 97.75 131 CYS B O 1
ATOM 3585 N N . TYR B 1 132 ? 6.363 -25.75 -8.922 1 98 132 TYR B N 1
ATOM 3586 C CA . TYR B 1 132 ? 7.152 -25.312 -7.773 1 98 132 TYR B CA 1
ATOM 3587 C C . TYR B 1 132 ? 6.871 -26.188 -6.559 1 98 132 TYR B C 1
ATOM 3589 O O . TYR B 1 132 ? 7.797 -26.625 -5.875 1 98 132 TYR B O 1
ATOM 3597 N N . TYR B 1 133 ? 5.617 -26.453 -6.355 1 97.56 133 TYR B N 1
ATOM 3598 C CA . TYR B 1 133 ? 5.133 -27.203 -5.207 1 97.56 133 TYR B CA 1
ATOM 3599 C C . TYR B 1 133 ? 5.762 -28.594 -5.16 1 97.56 133 TYR B C 1
ATOM 3601 O O . TYR B 1 133 ? 6.113 -29.078 -4.086 1 97.56 133 TYR B O 1
ATOM 3609 N N . ARG B 1 134 ? 6.027 -29.188 -6.258 1 95.31 134 ARG B N 1
ATOM 3610 C CA . ARG B 1 134 ? 6.477 -30.562 -6.344 1 95.31 134 ARG B CA 1
ATOM 3611 C C . ARG B 1 134 ? 7.992 -30.641 -6.465 1 95.31 134 ARG B C 1
ATOM 3613 O O . ARG B 1 134 ? 8.602 -31.656 -6.098 1 95.31 134 ARG B O 1
ATOM 3620 N N . ASN B 1 135 ? 8.555 -29.594 -6.992 1 94.62 135 ASN B N 1
ATOM 3621 C CA . ASN B 1 135 ? 9.945 -29.797 -7.41 1 94.62 135 ASN B CA 1
ATOM 3622 C C . ASN B 1 135 ? 10.883 -28.828 -6.691 1 94.62 135 ASN B C 1
ATOM 3624 O O . ASN B 1 135 ? 12.078 -29.109 -6.555 1 94.62 135 ASN B O 1
ATOM 3628 N N . PHE B 1 136 ? 10.43 -27.734 -6.305 1 95.38 136 PHE B N 1
ATOM 3629 C CA . PHE B 1 136 ? 11.352 -26.688 -5.887 1 95.38 136 PHE B CA 1
ATOM 3630 C C . PHE B 1 136 ? 11.727 -26.844 -4.418 1 95.38 136 PHE B C 1
ATOM 3632 O O . PHE B 1 136 ? 12.898 -26.719 -4.055 1 95.38 136 PHE B O 1
ATOM 3639 N N . GLY B 1 137 ? 10.672 -27.094 -3.582 1 95.25 137 GLY B N 1
ATOM 3640 C CA . GLY B 1 137 ? 10.922 -27.234 -2.154 1 95.25 137 GLY B CA 1
ATOM 3641 C C . GLY B 1 137 ? 9.648 -27.219 -1.327 1 95.25 137 GLY B C 1
ATOM 3642 O O . GLY B 1 137 ? 8.547 -27.203 -1.876 1 95.25 137 GLY B O 1
ATOM 3643 N N . ASN B 1 138 ? 9.875 -27.297 -0.017 1 96.5 138 ASN B N 1
ATOM 3644 C CA . ASN B 1 138 ? 8.75 -27.203 0.898 1 96.5 138 ASN B CA 1
ATOM 3645 C C . ASN B 1 138 ? 8.312 -25.75 1.086 1 96.5 138 ASN B C 1
ATOM 3647 O O . ASN B 1 138 ? 9.156 -24.844 1.178 1 96.5 138 ASN B O 1
ATOM 3651 N N . ILE B 1 139 ? 7.016 -25.547 1.077 1 97.5 139 ILE B N 1
ATOM 3652 C CA . ILE B 1 139 ? 6.516 -24.219 1.416 1 97.5 139 ILE B CA 1
ATOM 3653 C C . ILE B 1 139 ? 6.941 -23.844 2.836 1 97.5 139 ILE B C 1
ATOM 3655 O O . ILE B 1 139 ? 6.75 -24.625 3.77 1 97.5 139 ILE B O 1
ATOM 3659 N N . ASN B 1 140 ? 7.543 -22.688 2.98 1 97 140 ASN B N 1
ATOM 3660 C CA . ASN B 1 140 ? 7.984 -22.281 4.309 1 97 140 ASN B CA 1
ATOM 3661 C C . ASN B 1 140 ? 6.977 -21.359 4.977 1 97 140 ASN B C 1
ATOM 3663 O O . ASN B 1 140 ? 6.047 -20.875 4.328 1 97 140 ASN B O 1
ATOM 3667 N N . GLU B 1 141 ? 7.137 -21.125 6.277 1 94.12 141 GLU B N 1
ATOM 3668 C CA . GLU B 1 141 ? 6.176 -20.375 7.066 1 94.12 141 GLU B CA 1
ATOM 3669 C C . GLU B 1 141 ? 6.625 -18.922 7.242 1 94.12 141 GLU B C 1
ATOM 3671 O O . GLU B 1 141 ? 5.953 -18.125 7.91 1 94.12 141 GLU B O 1
ATOM 3676 N N . GLY B 1 142 ? 7.656 -18.578 6.629 1 94.19 142 GLY B N 1
ATOM 3677 C CA . GLY B 1 142 ? 8.227 -17.266 6.852 1 94.19 142 GLY B CA 1
ATOM 3678 C C . GLY B 1 142 ? 7.488 -16.156 6.121 1 94.19 142 GLY B C 1
ATOM 3679 O O . GLY B 1 142 ? 6.742 -16.422 5.18 1 94.19 142 GLY B O 1
ATOM 3680 N N . ASN B 1 143 ? 7.637 -14.953 6.68 1 94.62 143 ASN B N 1
ATOM 3681 C CA . ASN B 1 143 ? 7.172 -13.742 6.012 1 94.62 143 ASN B CA 1
ATOM 3682 C C . ASN B 1 143 ? 8.203 -13.219 5.02 1 94.62 143 ASN B C 1
ATOM 3684 O O . ASN B 1 143 ? 9.398 -13.188 5.32 1 94.62 143 ASN B O 1
ATOM 3688 N N . HIS B 1 144 ? 7.703 -12.883 3.867 1 95.75 144 HIS B N 1
ATOM 3689 C CA . HIS B 1 144 ? 8.609 -12.43 2.816 1 95.75 144 HIS B CA 1
ATOM 3690 C C . HIS B 1 144 ? 8.133 -11.109 2.213 1 95.75 144 HIS B C 1
ATOM 3692 O O . HIS B 1 144 ? 6.949 -10.781 2.279 1 95.75 144 HIS B O 1
ATOM 3698 N N . PHE B 1 145 ? 9.078 -10.406 1.646 1 95.56 145 PHE B N 1
ATOM 3699 C CA . PHE B 1 145 ? 8.82 -9.125 0.999 1 95.56 145 PHE B CA 1
ATOM 3700 C C . PHE B 1 145 ? 8.008 -9.312 -0.274 1 95.56 145 PHE B C 1
ATOM 3702 O O . PHE B 1 145 ? 8.312 -10.18 -1.09 1 95.56 145 PHE B O 1
ATOM 3709 N N . ILE B 1 146 ? 6.918 -8.547 -0.377 1 95.88 146 ILE B N 1
ATOM 3710 C CA . ILE B 1 146 ? 6.105 -8.5 -1.588 1 95.88 146 ILE B CA 1
ATOM 3711 C C . ILE B 1 146 ? 6.461 -7.258 -2.404 1 95.88 146 ILE B C 1
ATOM 3713 O O . ILE B 1 146 ? 6.332 -6.133 -1.919 1 95.88 146 ILE B O 1
ATOM 3717 N N . PRO B 1 147 ? 6.914 -7.449 -3.574 1 95.94 147 PRO B N 1
ATOM 3718 C CA . PRO B 1 147 ? 7.359 -6.289 -4.348 1 95.94 147 PRO B CA 1
ATOM 3719 C C . PRO B 1 147 ? 6.23 -5.309 -4.645 1 95.94 147 PRO B C 1
ATOM 3721 O O . PRO B 1 147 ? 5.074 -5.719 -4.789 1 95.94 147 PRO B O 1
ATOM 3724 N N . TYR B 1 148 ? 6.613 -4.098 -4.754 1 93.56 148 TYR B N 1
ATOM 3725 C CA . TYR B 1 148 ? 5.676 -3.035 -5.105 1 93.56 148 TYR B CA 1
ATOM 3726 C C . TYR B 1 148 ? 5.426 -3.006 -6.609 1 93.56 148 TYR B C 1
ATOM 3728 O O . TYR B 1 148 ? 6.34 -3.244 -7.402 1 93.56 148 TYR B O 1
ATOM 3736 N N . SER B 1 149 ? 4.148 -2.691 -6.93 1 90.75 149 SER B N 1
ATOM 3737 C CA . SER B 1 149 ? 3.896 -2.342 -8.32 1 90.75 149 SER B CA 1
ATOM 3738 C C . SER B 1 149 ? 4.574 -1.027 -8.695 1 90.75 149 SER B C 1
ATOM 3740 O O . SER B 1 149 ? 4.953 -0.249 -7.816 1 90.75 149 SER B O 1
ATOM 3742 N N . ASN B 1 150 ? 4.68 -0.754 -9.938 1 90.81 150 ASN B N 1
ATOM 3743 C CA . ASN B 1 150 ? 5.223 0.521 -10.391 1 90.81 150 ASN B CA 1
ATOM 3744 C C . ASN B 1 150 ? 4.395 1.697 -9.883 1 90.81 150 ASN B C 1
ATOM 3746 O O . ASN B 1 150 ? 4.945 2.725 -9.484 1 90.81 150 ASN B O 1
ATOM 3750 N N . ALA B 1 151 ? 3.111 1.506 -9.93 1 90.19 151 ALA B N 1
ATOM 3751 C CA . ALA B 1 151 ? 2.215 2.562 -9.469 1 90.19 151 ALA B CA 1
ATOM 3752 C C . ALA B 1 151 ? 2.447 2.877 -7.992 1 90.19 151 ALA B C 1
ATOM 3754 O O . ALA B 1 151 ? 2.488 4.047 -7.598 1 90.19 151 ALA B O 1
ATOM 3755 N N . THR B 1 152 ? 2.623 1.839 -7.25 1 92 152 THR B N 1
ATOM 3756 C CA . THR B 1 152 ? 2.844 2.018 -5.816 1 92 152 THR B CA 1
ATOM 3757 C C . THR B 1 152 ? 4.195 2.68 -5.559 1 92 152 THR B C 1
ATOM 3759 O O . THR B 1 152 ? 4.309 3.549 -4.691 1 92 152 THR B O 1
ATOM 3762 N N . GLN B 1 153 ? 5.215 2.314 -6.246 1 94.12 153 GLN B N 1
ATOM 3763 C CA . GLN B 1 153 ? 6.523 2.945 -6.102 1 94.12 153 GLN B CA 1
ATOM 3764 C C . GLN B 1 153 ? 6.457 4.43 -6.453 1 94.12 153 GLN B C 1
ATOM 3766 O O . GLN B 1 153 ? 7.027 5.266 -5.742 1 94.12 153 GLN B O 1
ATOM 3771 N N . LYS B 1 154 ? 5.797 4.664 -7.535 1 94.75 154 LYS B N 1
ATOM 3772 C CA . LYS B 1 154 ? 5.652 6.059 -7.949 1 94.75 154 LYS B CA 1
ATOM 3773 C C . LYS B 1 154 ? 4.965 6.887 -6.871 1 94.75 154 LYS B C 1
ATOM 3775 O O . LYS B 1 154 ? 5.363 8.023 -6.605 1 94.75 154 LYS B O 1
ATOM 3780 N N . GLN B 1 155 ? 3.947 6.301 -6.289 1 93.06 155 GLN B N 1
ATOM 3781 C CA . GLN B 1 155 ? 3.258 6.988 -5.203 1 93.06 155 GLN B CA 1
ATOM 3782 C C . GLN B 1 155 ? 4.199 7.242 -4.027 1 93.06 155 GLN B C 1
ATOM 3784 O O . GLN B 1 155 ? 4.16 8.312 -3.418 1 93.06 155 GLN B O 1
ATOM 3789 N N . HIS B 1 156 ? 5.02 6.328 -3.689 1 94.31 156 HIS B N 1
ATOM 3790 C CA . HIS B 1 156 ? 5.996 6.5 -2.623 1 94.31 156 HIS B CA 1
ATOM 3791 C C . HIS B 1 156 ? 6.996 7.602 -2.965 1 94.31 156 HIS B C 1
ATOM 3793 O O . HIS B 1 156 ? 7.441 8.336 -2.084 1 94.31 156 HIS B O 1
ATOM 3799 N N . TYR B 1 157 ? 7.367 7.719 -4.227 1 96.62 157 TYR B N 1
ATOM 3800 C CA . TYR B 1 157 ? 8.234 8.812 -4.645 1 96.62 157 TYR B CA 1
ATOM 3801 C C . TYR B 1 157 ? 7.535 10.156 -4.465 1 96.62 157 TYR B C 1
ATOM 3803 O O . TYR B 1 157 ? 8.102 11.094 -3.898 1 96.62 157 TYR B O 1
ATOM 3811 N N . LYS B 1 158 ? 6.344 10.227 -4.922 1 95.88 158 LYS B N 1
ATOM 3812 C CA . LYS B 1 158 ? 5.602 11.477 -4.797 1 95.88 158 LYS B CA 1
ATOM 3813 C C . LYS B 1 158 ? 5.512 11.922 -3.338 1 95.88 158 LYS B C 1
ATOM 3815 O O . LYS B 1 158 ? 5.719 13.094 -3.023 1 95.88 158 LYS B O 1
ATOM 3820 N N . GLU B 1 159 ? 5.223 11.016 -2.535 1 95 159 GLU B N 1
ATOM 3821 C CA . GLU B 1 159 ? 5.137 11.312 -1.109 1 95 159 GLU B CA 1
ATOM 3822 C C . GLU B 1 159 ? 6.496 11.727 -0.549 1 95 159 GLU B C 1
ATOM 3824 O O . GLU B 1 159 ? 6.582 12.625 0.289 1 95 159 GLU B O 1
ATOM 3829 N N . SER B 1 160 ? 7.496 11.07 -1.019 1 97.06 160 SER B N 1
ATOM 3830 C CA . SER B 1 160 ? 8.844 11.438 -0.586 1 97.06 160 SER B CA 1
ATOM 3831 C C . SER B 1 160 ? 9.195 12.852 -1.029 1 97.06 160 SER B C 1
ATOM 3833 O O . SER B 1 160 ? 9.875 13.578 -0.303 1 97.06 160 SER B O 1
ATOM 3835 N N . PHE B 1 161 ? 8.727 13.227 -2.25 1 97.19 161 PHE B N 1
ATOM 3836 C CA . PHE B 1 161 ? 8.93 14.594 -2.719 1 97.19 161 PHE B CA 1
ATOM 3837 C C . PHE B 1 161 ? 8.266 15.586 -1.774 1 97.19 161 PHE B C 1
ATOM 3839 O O . PHE B 1 161 ? 8.859 16.609 -1.423 1 97.19 161 PHE B O 1
ATOM 3846 N N . GLU B 1 162 ? 7.121 15.234 -1.412 1 94.94 162 GLU B N 1
ATOM 3847 C CA . GLU B 1 162 ? 6.355 16.109 -0.538 1 94.94 162 GLU B CA 1
ATOM 3848 C C . GLU B 1 162 ? 6.984 16.203 0.849 1 94.94 162 GLU B C 1
ATOM 3850 O O . GLU B 1 162 ? 7.141 17.297 1.396 1 94.94 162 GLU B O 1
ATOM 3855 N N . ILE B 1 163 ? 7.371 15.102 1.363 1 96.25 163 ILE B N 1
ATOM 3856 C CA . ILE B 1 163 ? 7.973 15.047 2.691 1 96.25 163 ILE B CA 1
ATOM 3857 C C . ILE B 1 163 ? 9.227 15.914 2.729 1 96.25 163 ILE B C 1
ATOM 3859 O O . ILE B 1 163 ? 9.477 16.609 3.711 1 96.25 163 ILE B O 1
ATOM 3863 N N . GLN B 1 164 ? 9.945 15.891 1.655 1 96.5 164 GLN B N 1
ATOM 3864 C CA . GLN B 1 164 ? 11.203 16.625 1.618 1 96.5 164 GLN B CA 1
ATOM 3865 C C . GLN B 1 164 ? 11.016 18.016 1.034 1 96.5 164 GLN B C 1
ATOM 3867 O O . GLN B 1 164 ? 11.984 18.734 0.777 1 96.5 164 GLN B O 1
ATOM 3872 N N . ASP B 1 165 ? 9.797 18.359 0.825 1 94.25 165 ASP B N 1
ATOM 3873 C CA . ASP B 1 165 ? 9.453 19.703 0.349 1 94.25 165 ASP B CA 1
ATOM 3874 C C . ASP B 1 165 ? 10.266 20.078 -0.889 1 94.25 165 ASP B C 1
ATOM 3876 O O . ASP B 1 165 ? 10.938 21.109 -0.911 1 94.25 165 ASP B O 1
ATOM 3880 N N . VAL B 1 166 ? 10.234 19.172 -1.842 1 95.38 166 VAL B N 1
ATOM 3881 C CA . VAL B 1 166 ? 10.969 19.391 -3.08 1 95.38 166 VAL B CA 1
ATOM 3882 C C . VAL B 1 166 ? 10.375 20.594 -3.822 1 95.38 166 VAL B C 1
ATOM 3884 O O . VAL B 1 166 ? 9.156 20.688 -3.99 1 95.38 166 VAL B O 1
ATOM 3887 N N . THR B 1 167 ? 11.25 21.422 -4.301 1 92.12 167 THR B N 1
ATOM 3888 C CA . THR B 1 167 ? 10.797 22.641 -4.941 1 92.12 167 THR B CA 1
ATOM 3889 C C . THR B 1 167 ? 10.328 22.375 -6.367 1 92.12 167 THR B C 1
ATOM 3891 O O . THR B 1 167 ? 10.711 21.359 -6.969 1 92.12 167 THR B O 1
ATOM 3894 N N . ARG B 1 168 ? 9.562 23.312 -6.875 1 91.62 168 ARG B N 1
ATOM 3895 C CA . ARG B 1 168 ? 9.07 23.203 -8.242 1 91.62 168 ARG B CA 1
ATOM 3896 C C . ARG B 1 168 ? 10.219 23.172 -9.242 1 91.62 168 ARG B C 1
ATOM 3898 O O . ARG B 1 168 ? 10.164 22.469 -10.25 1 91.62 168 ARG B O 1
ATOM 3905 N N . THR B 1 169 ? 11.219 23.969 -8.969 1 93.5 169 THR B N 1
ATOM 3906 C CA . THR B 1 169 ? 12.383 24.031 -9.844 1 93.5 169 THR B CA 1
ATOM 3907 C C . THR B 1 169 ? 13.062 22.672 -9.945 1 93.5 169 THR B C 1
ATOM 3909 O O . THR B 1 169 ? 13.406 22.219 -11.047 1 93.5 169 THR B O 1
ATOM 3912 N N . VAL B 1 170 ? 13.188 22.031 -8.852 1 96.25 170 VAL B N 1
ATOM 3913 C CA . VAL B 1 170 ? 13.836 20.734 -8.836 1 96.25 170 VAL B CA 1
ATOM 3914 C C . VAL B 1 170 ? 12.938 19.703 -9.516 1 96.25 170 VAL B C 1
ATOM 3916 O O . VAL B 1 170 ? 13.422 18.828 -10.25 1 96.25 170 VAL B O 1
ATOM 3919 N N . LEU B 1 171 ? 11.656 19.766 -9.281 1 95.75 171 LEU B N 1
ATOM 3920 C CA . LEU B 1 171 ? 10.711 18.875 -9.938 1 95.75 171 LEU B CA 1
ATOM 3921 C C . LEU B 1 171 ? 10.812 19 -11.453 1 95.75 171 LEU B C 1
ATOM 3923 O O . LEU B 1 171 ? 10.75 18 -12.172 1 95.75 171 LEU B O 1
ATOM 3927 N N . GLN B 1 172 ? 11.016 20.219 -11.914 1 95.88 172 GLN B N 1
ATOM 3928 C CA . GLN B 1 172 ? 11.18 20.438 -13.352 1 95.88 172 GLN B CA 1
ATOM 3929 C C . GLN B 1 172 ? 12.461 19.797 -13.867 1 95.88 172 GLN B C 1
ATOM 3931 O O . GLN B 1 172 ? 12.461 19.172 -14.93 1 95.88 172 GLN B O 1
ATOM 3936 N N . GLN B 1 173 ? 13.484 19.938 -13.133 1 97 173 GLN B N 1
ATOM 3937 C CA . GLN B 1 173 ? 14.742 19.297 -13.5 1 97 173 GLN B CA 1
ATOM 3938 C C . GLN B 1 173 ? 14.578 17.781 -13.586 1 97 173 GLN B C 1
ATOM 3940 O O . GLN B 1 173 ? 15.07 17.156 -14.531 1 97 173 GLN B O 1
ATOM 3945 N N . TRP B 1 174 ? 13.914 17.219 -12.602 1 97.5 174 TRP B N 1
ATOM 3946 C CA . TRP B 1 174 ? 13.703 15.773 -12.562 1 97.5 174 TRP B CA 1
ATOM 3947 C C . TRP B 1 174 ? 12.797 15.328 -13.703 1 97.5 174 TRP B C 1
ATOM 3949 O O . TRP B 1 174 ? 13.031 14.281 -14.312 1 97.5 174 TRP B O 1
ATOM 3959 N N . ALA B 1 175 ? 11.812 16.109 -14.023 1 96.81 175 ALA B N 1
ATOM 3960 C CA . ALA B 1 175 ? 10.93 15.812 -15.148 1 96.81 175 ALA B CA 1
ATOM 3961 C C . ALA B 1 175 ? 11.695 15.805 -16.469 1 96.81 175 ALA B C 1
ATOM 3963 O O . ALA B 1 175 ? 11.344 15.078 -17.391 1 96.81 175 ALA B O 1
ATOM 3964 N N . ASP B 1 176 ? 12.758 16.578 -16.516 1 96.25 176 ASP B N 1
ATOM 3965 C CA . ASP B 1 176 ? 13.57 16.688 -17.719 1 96.25 176 ASP B CA 1
ATOM 3966 C C . ASP B 1 176 ? 14.656 15.617 -17.75 1 96.25 176 ASP B C 1
ATOM 3968 O O . ASP B 1 176 ? 15.375 15.477 -18.75 1 96.25 176 ASP B O 1
ATOM 3972 N N . GLY B 1 177 ? 14.844 14.945 -16.656 1 95.19 177 GLY B N 1
ATOM 3973 C CA . GLY B 1 177 ? 15.758 13.82 -16.672 1 95.19 177 GLY B CA 1
ATOM 3974 C C . GLY B 1 177 ? 17.016 14.07 -15.859 1 95.19 177 GLY B C 1
ATOM 3975 O O . GLY B 1 177 ? 17.844 13.164 -15.695 1 95.19 177 GLY B O 1
ATOM 3976 N N . ASP B 1 178 ? 17.156 15.273 -15.336 1 95.75 178 ASP B N 1
ATOM 3977 C CA . ASP B 1 178 ? 18.297 15.602 -14.477 1 95.75 178 ASP B CA 1
ATOM 3978 C C . ASP B 1 178 ? 17.969 15.312 -13.008 1 95.75 178 ASP B C 1
ATOM 3980 O O . ASP B 1 178 ? 17.469 16.188 -12.297 1 95.75 178 ASP B O 1
ATOM 3984 N N . ILE B 1 179 ? 18.391 14.141 -12.516 1 95 179 ILE B N 1
ATOM 3985 C CA . ILE B 1 179 ? 17.844 13.703 -11.234 1 95 179 ILE B CA 1
ATOM 3986 C C . ILE B 1 179 ? 18.984 13.523 -10.234 1 95 179 ILE B C 1
ATOM 3988 O O . ILE B 1 179 ? 19.062 14.234 -9.227 1 95 179 ILE B O 1
ATOM 3992 N N . VAL B 1 180 ? 20.031 12.758 -10.5 1 92.5 180 VAL B N 1
ATOM 3993 C CA . VAL B 1 180 ? 20.969 12.195 -9.523 1 92.5 180 VAL B CA 1
ATOM 3994 C C . VAL B 1 180 ? 21.906 13.289 -9.023 1 92.5 180 VAL B C 1
ATOM 3996 O O . VAL B 1 180 ? 22.406 13.219 -7.895 1 92.5 180 VAL B O 1
ATOM 3999 N N . ASP B 1 181 ? 22.094 14.328 -9.75 1 90.12 181 ASP B N 1
ATOM 4000 C CA . ASP B 1 181 ? 23.094 15.328 -9.367 1 90.12 181 ASP B CA 1
ATOM 4001 C C . ASP B 1 181 ? 22.422 16.547 -8.734 1 90.12 181 ASP B C 1
ATOM 4003 O O . ASP B 1 181 ? 23.109 17.531 -8.406 1 90.12 181 ASP B O 1
ATOM 4007 N N . THR B 1 182 ? 21.156 16.453 -8.547 1 92.56 182 THR B N 1
ATOM 4008 C CA . THR B 1 182 ? 20.469 17.562 -7.906 1 92.56 182 THR B CA 1
ATOM 4009 C C . THR B 1 182 ? 20.625 17.5 -6.391 1 92.56 182 THR B C 1
ATOM 4011 O O . THR B 1 182 ? 20.75 16.422 -5.816 1 92.56 182 THR B O 1
ATOM 4014 N N . PRO B 1 183 ? 20.641 18.641 -5.77 1 88 183 PRO B N 1
ATOM 4015 C CA . PRO B 1 183 ? 20.922 18.688 -4.336 1 88 183 PRO B CA 1
ATOM 4016 C C . PRO B 1 183 ? 19.891 17.953 -3.502 1 88 183 PRO B C 1
ATOM 4018 O O . PRO B 1 183 ? 20.219 17.359 -2.467 1 88 183 PRO B O 1
ATOM 4021 N N . GLN B 1 184 ? 18.688 17.844 -3.873 1 94.06 184 GLN B N 1
ATOM 4022 C CA . GLN B 1 184 ? 17.656 17.266 -3.027 1 94.06 184 GLN B CA 1
ATOM 4023 C C . GLN B 1 184 ? 17.516 15.766 -3.275 1 94.06 184 GLN B C 1
ATOM 4025 O O . GLN B 1 184 ? 16.797 15.078 -2.553 1 94.06 184 GLN B O 1
ATOM 4030 N N . PHE B 1 185 ? 18.281 15.25 -4.227 1 96.88 185 PHE B N 1
ATOM 4031 C CA . PHE B 1 185 ? 18.141 13.844 -4.59 1 96.88 185 PHE B CA 1
ATOM 4032 C C . PHE B 1 185 ? 18.469 12.945 -3.41 1 96.88 185 PHE B C 1
ATOM 4034 O O . PHE B 1 185 ? 17.75 11.992 -3.115 1 96.88 185 PHE B O 1
ATOM 4041 N N . SER B 1 186 ? 19.562 13.258 -2.719 1 96.69 186 SER B N 1
ATOM 4042 C CA . SER B 1 186 ? 20.031 12.398 -1.637 1 96.69 186 SER B CA 1
ATOM 4043 C C . SER B 1 186 ? 18.969 12.258 -0.544 1 96.69 186 SER B C 1
ATOM 4045 O O . SER B 1 186 ? 18.688 11.148 -0.081 1 96.69 186 SER B O 1
ATOM 4047 N N . GLU B 1 187 ? 18.328 13.375 -0.17 1 96.62 187 GLU B N 1
ATOM 4048 C CA . GLU B 1 187 ? 17.312 13.359 0.882 1 96.62 187 GLU B CA 1
ATOM 4049 C C . GLU B 1 187 ? 16.062 12.609 0.431 1 96.62 187 GLU B C 1
ATOM 4051 O O . GLU B 1 187 ? 15.5 11.82 1.192 1 96.62 187 GLU B O 1
ATOM 4056 N N . VAL B 1 188 ? 15.68 12.805 -0.777 1 97.75 188 VAL B N 1
ATOM 4057 C CA . VAL B 1 188 ? 14.469 12.195 -1.314 1 97.75 188 VAL B CA 1
ATOM 4058 C C . VAL B 1 188 ? 14.68 10.688 -1.463 1 97.75 188 VAL B C 1
ATOM 4060 O O . VAL B 1 188 ? 13.82 9.898 -1.071 1 97.75 188 VAL B O 1
ATOM 4063 N N . PHE B 1 189 ? 15.797 10.375 -2.01 1 97.81 189 PHE B N 1
ATOM 4064 C CA . PHE B 1 189 ? 16.062 8.961 -2.232 1 97.81 189 PHE B CA 1
ATOM 4065 C C . PHE B 1 189 ? 16.188 8.219 -0.907 1 97.81 189 PHE B C 1
ATOM 4067 O O . PHE B 1 189 ? 15.695 7.098 -0.766 1 97.81 189 PHE B O 1
ATOM 4074 N N . PHE B 1 190 ? 16.844 8.852 0.007 1 97.12 190 PHE B N 1
ATOM 4075 C CA . PHE B 1 190 ? 16.938 8.281 1.344 1 97.12 190 PHE B CA 1
ATOM 4076 C C . PHE B 1 190 ? 15.547 8.031 1.922 1 97.12 190 PHE B C 1
ATOM 4078 O O . PHE B 1 190 ? 15.273 6.949 2.451 1 97.12 190 PHE B O 1
ATOM 4085 N N . THR B 1 191 ? 14.648 9.008 1.831 1 96.75 191 THR B N 1
ATOM 4086 C CA . THR B 1 191 ? 13.289 8.883 2.332 1 96.75 191 THR B CA 1
ATOM 4087 C C . THR B 1 191 ? 12.562 7.734 1.636 1 96.75 191 THR B C 1
ATOM 4089 O O . THR B 1 191 ? 11.922 6.91 2.291 1 96.75 191 THR B O 1
ATOM 4092 N N . PHE B 1 192 ? 12.727 7.637 0.342 1 96.88 192 PHE B N 1
ATOM 4093 C CA . PHE B 1 192 ? 12.047 6.613 -0.446 1 96.88 192 PHE B CA 1
ATOM 4094 C C . PHE B 1 192 ? 12.477 5.219 -0.009 1 96.88 192 PHE B C 1
ATOM 4096 O O . PHE B 1 192 ? 11.633 4.367 0.28 1 96.88 192 PHE B O 1
ATOM 4103 N N . VAL B 1 193 ? 13.781 5.023 0.046 1 96.44 193 VAL B N 1
ATOM 4104 C CA . VAL B 1 193 ? 14.266 3.668 0.29 1 96.44 193 VAL B CA 1
ATOM 4105 C C . VAL B 1 193 ? 14 3.275 1.741 1 96.44 193 VAL B C 1
ATOM 4107 O O . VAL B 1 193 ? 13.812 2.096 2.047 1 96.44 193 VAL B O 1
ATOM 4110 N N . THR B 1 194 ? 13.984 4.246 2.615 1 94.75 194 THR B N 1
ATOM 4111 C CA . THR B 1 194 ? 13.648 3.963 4.008 1 94.75 194 THR B CA 1
ATOM 4112 C C . THR B 1 194 ? 12.164 3.639 4.152 1 94.75 194 THR B C 1
ATOM 4114 O O . THR B 1 194 ? 11.797 2.662 4.809 1 94.75 194 THR B O 1
ATOM 4117 N N . ARG B 1 195 ? 11.336 4.367 3.48 1 92.88 195 ARG B N 1
ATOM 4118 C CA . ARG B 1 195 ? 9.883 4.199 3.543 1 92.88 195 ARG B CA 1
ATOM 4119 C C . ARG B 1 195 ? 9.469 2.859 2.943 1 92.88 195 ARG B C 1
ATOM 4121 O O . ARG B 1 195 ? 8.508 2.24 3.406 1 92.88 195 ARG B O 1
ATOM 4128 N N . THR B 1 196 ? 10.18 2.424 1.966 1 93.69 196 THR B N 1
ATOM 4129 C CA . THR B 1 196 ? 9.797 1.216 1.24 1 93.69 196 THR B CA 1
ATOM 4130 C C . THR B 1 196 ? 10.484 -0.01 1.833 1 93.69 196 THR B C 1
ATOM 4132 O O . THR B 1 196 ? 10.234 -1.139 1.408 1 93.69 196 THR B O 1
ATOM 4135 N N . GLY B 1 197 ? 11.383 0.18 2.717 1 93.56 197 GLY B N 1
ATOM 4136 C CA . GLY B 1 197 ? 12.023 -0.925 3.418 1 93.56 197 GLY B CA 1
ATOM 4137 C C . GLY B 1 197 ? 13.25 -1.455 2.707 1 93.56 197 GLY B C 1
ATOM 4138 O O . GLY B 1 197 ? 13.781 -2.51 3.07 1 93.56 197 GLY B O 1
ATOM 4139 N N . PHE B 1 198 ? 13.742 -0.734 1.688 1 95.88 198 PHE B N 1
ATOM 4140 C CA . PHE B 1 198 ? 14.922 -1.178 0.954 1 95.88 198 PHE B CA 1
ATOM 4141 C C . PHE B 1 198 ? 16.188 -0.833 1.717 1 95.88 198 PHE B C 1
ATOM 4143 O O . PHE B 1 198 ? 17.266 -1.354 1.407 1 95.88 198 PHE B O 1
ATOM 4150 N N . TYR B 1 199 ? 16.031 0.078 2.713 1 94.94 199 TYR B N 1
ATOM 4151 C CA . TYR B 1 199 ? 17.188 0.542 3.484 1 94.94 199 TYR B CA 1
ATOM 4152 C C . TYR B 1 199 ? 16.844 0.626 4.969 1 94.94 199 TYR B C 1
ATOM 4154 O O . TYR B 1 199 ? 15.727 0.999 5.336 1 94.94 199 TYR B O 1
ATOM 4162 N N . ASN B 1 200 ? 17.75 0.224 5.695 1 89.5 200 ASN B N 1
ATOM 4163 C CA . ASN B 1 200 ? 17.734 0.364 7.148 1 89.5 200 ASN B CA 1
ATOM 4164 C C . ASN B 1 200 ? 19.031 0.996 7.668 1 89.5 200 ASN B C 1
ATOM 4166 O O . ASN B 1 200 ? 20.125 0.516 7.367 1 89.5 200 ASN B O 1
ATOM 4170 N N . PRO B 1 201 ? 18.922 1.955 8.43 1 84.5 201 PRO B N 1
ATOM 4171 C CA . PRO B 1 201 ? 20.125 2.65 8.898 1 84.5 201 PRO B CA 1
ATOM 4172 C C . PRO B 1 201 ? 21.109 1.723 9.625 1 84.5 201 PRO B C 1
ATOM 4174 O O . PRO B 1 201 ? 22.312 1.924 9.555 1 84.5 201 PRO B O 1
ATOM 4177 N N . ASP B 1 202 ? 20.594 0.711 10.281 1 84.19 202 ASP B N 1
ATOM 4178 C CA . ASP B 1 202 ? 21.438 -0.177 11.07 1 84.19 202 ASP B CA 1
ATOM 4179 C C . ASP B 1 202 ? 22.141 -1.204 10.18 1 84.19 202 ASP B C 1
ATOM 4181 O O . ASP B 1 202 ? 23.281 -1.581 10.438 1 84.19 202 ASP B O 1
ATOM 4185 N N . TRP B 1 203 ? 21.484 -1.563 9.086 1 88.69 203 TRP B N 1
ATOM 4186 C CA . TRP B 1 203 ? 22 -2.721 8.352 1 88.69 203 TRP B CA 1
ATOM 4187 C C . TRP B 1 203 ? 22.344 -2.346 6.918 1 88.69 203 TRP B C 1
ATOM 4189 O O . TRP B 1 203 ? 23.031 -3.104 6.223 1 88.69 203 TRP B O 1
ATOM 4199 N N . GLY B 1 204 ? 21.984 -1.175 6.52 1 92.06 204 GLY B N 1
ATOM 4200 C CA . GLY B 1 204 ? 22.234 -0.762 5.145 1 92.06 204 GLY B CA 1
ATOM 4201 C C . GLY B 1 204 ? 21.156 -1.228 4.188 1 92.06 204 GLY B C 1
ATOM 4202 O O . GLY B 1 204 ? 19.984 -1.386 4.574 1 92.06 204 GLY B O 1
ATOM 4203 N N . PHE B 1 205 ? 21.531 -1.329 2.941 1 95.81 205 PHE B N 1
ATOM 4204 C CA . PHE B 1 205 ? 20.578 -1.755 1.919 1 95.81 205 PHE B CA 1
ATOM 4205 C C . PHE B 1 205 ? 20.234 -3.23 2.08 1 95.81 205 PHE B C 1
ATOM 4207 O O . PHE B 1 205 ? 21.125 -4.059 2.293 1 95.81 205 PHE B O 1
ATOM 4214 N N . ASP B 1 206 ? 19.016 -3.502 2.031 1 95.44 206 ASP B N 1
ATOM 4215 C CA . ASP B 1 206 ? 18.578 -4.887 1.895 1 95.44 206 ASP B CA 1
ATOM 4216 C C . ASP B 1 206 ? 18.594 -5.328 0.433 1 95.44 206 ASP B C 1
ATOM 4218 O O . ASP B 1 206 ? 17.594 -5.215 -0.27 1 95.44 206 ASP B O 1
ATOM 4222 N N . LEU B 1 207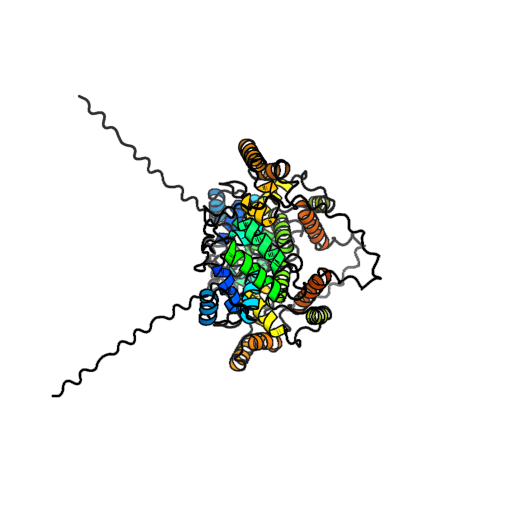 ? 19.688 -5.852 0.019 1 96.81 207 LEU B N 1
ATOM 4223 C CA . LEU B 1 207 ? 19.891 -6.172 -1.389 1 96.81 207 LEU B CA 1
ATOM 4224 C C . LEU B 1 207 ? 18.984 -7.309 -1.831 1 96.81 207 LEU B C 1
ATOM 4226 O O . LEU B 1 207 ? 18.594 -7.379 -3 1 96.81 207 LEU B O 1
ATOM 4230 N N . ASP B 1 208 ? 18.578 -8.18 -0.949 1 95.69 208 ASP B N 1
ATOM 4231 C CA . ASP B 1 208 ? 17.641 -9.242 -1.292 1 95.69 208 ASP B CA 1
ATOM 4232 C C . ASP B 1 208 ? 16.281 -8.664 -1.668 1 95.69 208 ASP B C 1
ATOM 4234 O O . ASP B 1 208 ? 15.664 -9.094 -2.646 1 95.69 208 ASP B O 1
ATOM 4238 N N . ARG B 1 209 ? 15.859 -7.676 -0.915 1 95.69 209 ARG B N 1
ATOM 4239 C CA . ARG B 1 209 ? 14.594 -7.023 -1.248 1 95.69 209 ARG B CA 1
ATOM 4240 C C . ARG B 1 209 ? 14.695 -6.289 -2.578 1 95.69 209 ARG B C 1
ATOM 4242 O O . ARG B 1 209 ? 13.758 -6.312 -3.379 1 95.69 209 ARG B O 1
ATOM 4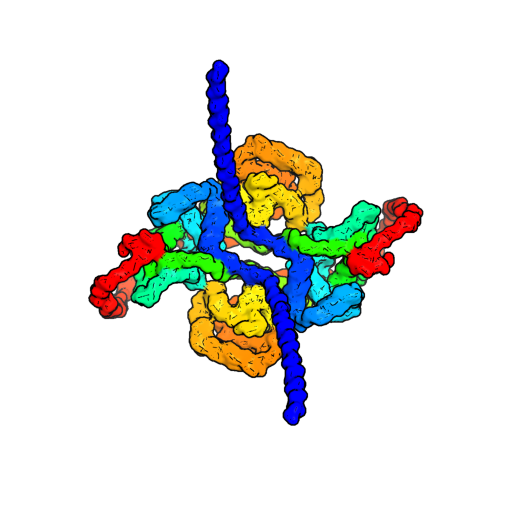249 N N . VAL B 1 210 ? 15.836 -5.664 -2.764 1 97.06 210 VAL B N 1
ATOM 4250 C CA . VAL B 1 210 ? 16.031 -4.957 -4.027 1 97.06 210 VAL B CA 1
ATOM 4251 C C . VAL B 1 210 ? 15.992 -5.953 -5.184 1 97.06 210 VAL B C 1
ATOM 4253 O O . VAL B 1 210 ? 15.414 -5.668 -6.238 1 97.06 210 VAL B O 1
ATOM 4256 N N . TYR B 1 211 ? 16.609 -7.121 -5.016 1 97.38 211 TYR B N 1
ATOM 4257 C CA . TYR B 1 211 ? 16.578 -8.172 -6.027 1 97.38 211 TYR B CA 1
ATOM 4258 C C . TYR B 1 211 ? 15.148 -8.625 -6.293 1 97.38 211 TYR B C 1
ATOM 4260 O O . TYR B 1 211 ? 14.727 -8.727 -7.449 1 97.38 211 TYR B O 1
ATOM 4268 N N . VAL B 1 212 ? 14.367 -8.828 -5.262 1 97.25 212 VAL B N 1
ATOM 4269 C CA . VAL B 1 212 ? 12.992 -9.281 -5.41 1 97.25 212 VAL B CA 1
ATOM 4270 C C . VAL B 1 212 ? 12.172 -8.211 -6.125 1 97.25 212 VAL B C 1
ATOM 4272 O O . VAL B 1 212 ? 11.273 -8.531 -6.914 1 97.25 212 VAL B O 1
ATOM 4275 N N . GLN B 1 213 ? 12.469 -6.941 -5.875 1 96.31 213 GLN B N 1
ATOM 4276 C CA . GLN B 1 213 ? 11.758 -5.824 -6.492 1 96.31 213 GLN B CA 1
ATOM 4277 C C . GLN B 1 213 ? 12.062 -5.734 -7.984 1 96.31 213 GLN B C 1
ATOM 4279 O O . GLN B 1 213 ? 11.195 -5.371 -8.781 1 96.31 213 GLN B O 1
ATOM 4284 N N . THR B 1 214 ? 13.305 -6.164 -8.391 1 95.56 214 THR B N 1
ATOM 4285 C CA . THR B 1 214 ? 13.742 -5.824 -9.734 1 95.56 214 THR B CA 1
ATOM 4286 C C . THR B 1 214 ? 13.938 -7.082 -10.578 1 95.56 214 THR B C 1
ATOM 4288 O O . THR B 1 214 ? 13.906 -7.027 -11.805 1 95.56 214 THR B O 1
ATOM 4291 N N . GLY B 1 215 ? 14.281 -8.148 -9.914 1 95.25 215 GLY B N 1
ATOM 4292 C CA . GLY B 1 215 ? 14.578 -9.391 -10.609 1 95.25 215 GLY B CA 1
ATOM 4293 C C . GLY B 1 215 ? 15.961 -9.406 -11.234 1 95.25 215 GLY B C 1
ATOM 4294 O O . GLY B 1 215 ? 16.297 -10.328 -11.977 1 95.25 215 GLY B O 1
ATOM 4295 N N . ASN B 1 216 ? 16.75 -8.406 -10.984 1 96 216 ASN B N 1
ATOM 4296 C CA . ASN B 1 216 ? 18.078 -8.328 -11.562 1 96 216 ASN B CA 1
ATOM 4297 C C . ASN B 1 216 ? 19.109 -9.023 -10.68 1 96 216 ASN B C 1
ATOM 4299 O O . ASN B 1 216 ? 19.5 -8.5 -9.633 1 96 216 ASN B O 1
ATOM 4303 N N . SER B 1 217 ? 19.656 -10.07 -11.156 1 94.94 217 SER B N 1
ATOM 4304 C CA . SER B 1 217 ? 20.531 -10.914 -10.359 1 94.94 217 SER B CA 1
ATOM 4305 C C . SER B 1 217 ? 21.859 -10.211 -10.086 1 94.94 217 SER B C 1
ATOM 4307 O O . SER B 1 217 ? 22.594 -10.602 -9.172 1 94.94 217 SER B O 1
ATOM 4309 N N . ALA B 1 218 ? 22.172 -9.188 -10.812 1 95.25 218 ALA B N 1
ATOM 4310 C CA . ALA B 1 218 ? 23.406 -8.438 -10.594 1 95.25 218 ALA B CA 1
ATOM 4311 C C . ALA B 1 218 ? 23.406 -7.773 -9.219 1 95.25 218 ALA B C 1
ATOM 4313 O O . ALA B 1 218 ? 24.469 -7.434 -8.695 1 95.25 218 ALA B O 1
ATOM 4314 N N . ILE B 1 219 ? 22.266 -7.648 -8.633 1 95.88 219 ILE B N 1
ATOM 4315 C CA . ILE B 1 219 ? 22.094 -6.941 -7.367 1 95.88 219 ILE B CA 1
ATOM 4316 C C . ILE B 1 219 ? 22.641 -7.785 -6.223 1 95.88 219 ILE B C 1
ATOM 4318 O O . ILE B 1 219 ? 23.156 -7.25 -5.242 1 95.88 219 ILE B O 1
ATOM 4322 N N . ILE B 1 220 ? 22.578 -9.07 -6.367 1 95.69 220 ILE B N 1
ATOM 4323 C CA . ILE B 1 220 ? 22.906 -9.914 -5.227 1 95.69 220 ILE B CA 1
ATOM 4324 C C . ILE B 1 220 ? 24.266 -10.57 -5.449 1 95.69 220 ILE B C 1
ATOM 4326 O O . ILE B 1 220 ? 24.562 -11.617 -4.863 1 95.69 220 ILE B O 1
ATOM 4330 N N . THR B 1 221 ? 25.047 -10.062 -6.281 1 96.44 221 THR B N 1
ATOM 4331 C CA . THR B 1 221 ? 26.391 -10.562 -6.504 1 96.44 221 THR B CA 1
ATOM 4332 C C . THR B 1 221 ? 27.328 -10.102 -5.395 1 96.44 221 THR B C 1
ATOM 4334 O O . THR B 1 221 ? 27.031 -9.141 -4.68 1 96.44 221 THR B O 1
ATOM 4337 N N . GLU B 1 222 ? 28.453 -10.797 -5.312 1 96.81 222 GLU B N 1
ATOM 4338 C CA . GLU B 1 222 ? 29.5 -10.406 -4.363 1 96.81 222 GLU B CA 1
ATOM 4339 C C . GLU B 1 222 ? 30.078 -9.031 -4.711 1 96.81 222 GLU B C 1
ATOM 4341 O O . GLU B 1 222 ? 30.438 -8.266 -3.82 1 96.81 222 GLU B O 1
ATOM 4346 N N . GLU B 1 223 ? 30.125 -8.766 -5.922 1 96.25 223 GLU B N 1
ATOM 4347 C CA . GLU B 1 223 ? 30.625 -7.473 -6.371 1 96.25 223 GLU B CA 1
ATOM 4348 C C . GLU B 1 223 ? 29.766 -6.332 -5.84 1 96.25 223 GLU B C 1
ATOM 4350 O O . GLU B 1 223 ? 30.281 -5.355 -5.297 1 96.25 223 GLU B O 1
ATOM 4355 N N . THR B 1 224 ? 28.484 -6.461 -5.973 1 96.94 224 THR B N 1
ATOM 4356 C CA . THR B 1 224 ? 27.578 -5.434 -5.488 1 96.94 224 THR B CA 1
ATOM 4357 C C . THR B 1 224 ? 27.641 -5.32 -3.969 1 96.94 224 THR B C 1
ATOM 4359 O O . THR B 1 224 ? 27.641 -4.219 -3.42 1 96.94 224 THR B O 1
ATOM 4362 N N . ARG B 1 225 ? 27.688 -6.422 -3.314 1 96.62 225 ARG B N 1
ATOM 4363 C CA . ARG B 1 225 ? 27.781 -6.434 -1.858 1 96.62 225 ARG B CA 1
ATOM 4364 C C . ARG B 1 225 ? 29.047 -5.73 -1.382 1 96.62 225 ARG B C 1
ATOM 4366 O O . ARG B 1 225 ? 29.016 -4.965 -0.416 1 96.62 225 ARG B O 1
ATOM 4373 N N . SER B 1 226 ? 30.141 -6.016 -2.039 1 96.88 226 SER B N 1
ATOM 4374 C CA . SER B 1 226 ? 31.406 -5.383 -1.698 1 96.88 226 SER B CA 1
ATOM 4375 C C . SER B 1 226 ? 31.375 -3.885 -1.977 1 96.88 226 SER B C 1
ATOM 4377 O O . SER B 1 226 ? 31.922 -3.092 -1.211 1 96.88 226 SER B O 1
ATOM 4379 N N . CYS B 1 227 ? 30.766 -3.541 -3.074 1 97.56 227 CYS B N 1
ATOM 4380 C CA . CYS B 1 227 ? 30.609 -2.131 -3.412 1 97.56 227 CYS B CA 1
ATOM 4381 C C . CYS B 1 227 ? 29.828 -1.395 -2.338 1 97.56 227 CYS B C 1
ATOM 4383 O O . CYS B 1 227 ? 30.234 -0.337 -1.865 1 97.56 227 CYS B O 1
ATOM 4385 N N . GLU B 1 228 ? 28.719 -1.928 -1.929 1 96.75 228 GLU B N 1
ATOM 4386 C CA . GLU B 1 228 ? 27.875 -1.341 -0.892 1 96.75 228 GLU B CA 1
ATOM 4387 C C . GLU B 1 228 ? 28.641 -1.212 0.427 1 96.75 228 GLU B C 1
ATOM 4389 O O . GLU B 1 228 ? 28.562 -0.176 1.091 1 96.75 228 GLU B O 1
ATOM 4394 N N . ALA B 1 229 ? 29.344 -2.258 0.755 1 94.62 229 ALA B N 1
ATOM 4395 C CA . ALA B 1 229 ? 30.125 -2.238 1.986 1 94.62 229 ALA B CA 1
ATOM 4396 C C . ALA B 1 229 ? 31.203 -1.151 1.939 1 94.62 229 ALA B C 1
ATOM 4398 O O . ALA B 1 229 ? 31.453 -0.48 2.941 1 94.62 229 ALA B O 1
ATOM 4399 N N . SER B 1 230 ? 31.781 -1.013 0.834 1 96.69 230 SER B N 1
ATOM 4400 C CA . SER B 1 230 ? 32.812 -0.002 0.662 1 96.69 230 SER B CA 1
ATOM 4401 C C . SER B 1 230 ? 32.25 1.404 0.824 1 96.69 230 SER B C 1
ATOM 4403 O O . SER B 1 230 ? 32.844 2.244 1.502 1 96.69 230 SER B O 1
ATOM 4405 N N . VAL B 1 231 ? 31.125 1.649 0.215 1 96.38 231 VAL B N 1
ATOM 4406 C CA . VAL B 1 231 ? 30.5 2.963 0.313 1 96.38 231 VAL B CA 1
ATOM 4407 C C . VAL B 1 231 ? 30.094 3.236 1.759 1 96.38 231 VAL B C 1
ATOM 4409 O O . VAL B 1 231 ? 30.234 4.355 2.252 1 96.38 231 VAL B O 1
ATOM 4412 N N . ARG B 1 232 ? 29.594 2.271 2.412 1 93.12 232 ARG B N 1
ATOM 4413 C CA . ARG B 1 232 ? 29.156 2.418 3.795 1 93.12 232 ARG B CA 1
ATOM 4414 C C . ARG B 1 232 ? 30.312 2.82 4.699 1 93.12 232 ARG B C 1
ATOM 4416 O O . ARG B 1 232 ? 30.125 3.574 5.656 1 93.12 232 ARG B O 1
ATOM 4423 N N . LYS B 1 233 ? 31.516 2.381 4.379 1 92.44 233 LYS B N 1
ATOM 4424 C CA . LYS B 1 233 ? 32.719 2.723 5.145 1 92.44 233 LYS B CA 1
ATOM 4425 C C . LYS B 1 233 ? 33.156 4.145 4.844 1 92.44 233 LYS B C 1
ATOM 4427 O O . LYS B 1 233 ? 33.75 4.805 5.695 1 92.44 233 LYS B O 1
ATOM 4432 N N . GLN B 1 234 ? 32.844 4.582 3.709 1 93.38 234 GLN B N 1
ATOM 4433 C CA . GLN B 1 234 ? 33.375 5.855 3.229 1 93.38 234 GLN B CA 1
ATOM 4434 C C . GLN B 1 234 ? 32.469 7.016 3.641 1 93.38 234 GLN B C 1
ATOM 4436 O O . GLN B 1 234 ? 32.938 8.141 3.807 1 93.38 234 GLN B O 1
ATOM 4441 N N . TYR B 1 235 ? 31.172 6.773 3.686 1 90.62 235 TYR B N 1
ATOM 4442 C CA . TYR B 1 235 ? 30.219 7.855 3.922 1 90.62 235 TYR B CA 1
ATOM 4443 C C . TYR B 1 235 ? 29.484 7.664 5.246 1 90.62 235 TYR B C 1
ATOM 4445 O O . TYR B 1 235 ? 28.812 6.656 5.449 1 90.62 235 TYR B O 1
ATOM 4453 N N . CYS B 1 236 ? 29.547 8.703 6.004 1 87.5 236 CYS B N 1
ATOM 4454 C CA . CYS B 1 236 ? 28.953 8.617 7.328 1 87.5 236 CYS B CA 1
ATOM 4455 C C . CYS B 1 236 ? 27.516 9.141 7.316 1 87.5 236 CYS B C 1
ATOM 4457 O O . CYS B 1 236 ? 26.641 8.594 7.984 1 87.5 236 CYS B O 1
ATOM 4459 N N . GLU B 1 237 ? 27.328 10.195 6.578 1 91.5 237 GLU B N 1
ATOM 4460 C CA . GLU B 1 237 ? 25.984 10.766 6.516 1 91.5 237 GLU B CA 1
ATOM 4461 C C . GLU B 1 237 ? 25.047 9.906 5.676 1 91.5 237 GLU B C 1
ATOM 4463 O O . GLU B 1 237 ? 25.328 9.648 4.496 1 91.5 237 GLU B O 1
ATOM 4468 N N . GLU B 1 238 ? 23.906 9.57 6.195 1 93 238 GLU B N 1
ATOM 4469 C CA . GLU B 1 238 ? 23.078 8.516 5.625 1 93 238 GLU B CA 1
ATOM 4470 C C . GLU B 1 238 ? 22.531 8.922 4.262 1 93 238 GLU B C 1
ATOM 4472 O O . GLU B 1 238 ? 22.641 8.164 3.293 1 93 238 GLU B O 1
ATOM 4477 N N . PRO B 1 239 ? 21.938 10.156 4.113 1 95.25 239 PRO B N 1
ATOM 4478 C CA . PRO B 1 239 ? 21.406 10.484 2.791 1 95.25 239 PRO B CA 1
ATOM 4479 C C . PRO B 1 239 ? 22.469 10.469 1.701 1 95.25 239 PRO B C 1
ATOM 4481 O O . PRO B 1 239 ? 22.219 9.992 0.591 1 95.25 239 PRO B O 1
ATOM 4484 N N . LYS B 1 240 ? 23.625 10.906 2.02 1 94.62 240 LYS B N 1
ATOM 4485 C CA . LYS B 1 240 ? 24.734 10.883 1.058 1 94.62 240 LYS B CA 1
ATOM 4486 C C . LYS B 1 240 ? 25.203 9.453 0.8 1 94.62 240 LYS B C 1
ATOM 4488 O O . LYS B 1 240 ? 25.469 9.078 -0.342 1 94.62 240 LYS B O 1
ATOM 4493 N N . ARG B 1 241 ? 25.281 8.68 1.859 1 95.81 241 ARG B N 1
ATOM 4494 C CA . ARG B 1 241 ? 25.672 7.277 1.739 1 95.81 241 ARG B CA 1
ATOM 4495 C C . ARG B 1 241 ? 24.719 6.52 0.825 1 95.81 241 ARG B C 1
ATOM 4497 O O . ARG B 1 241 ? 25.156 5.781 -0.062 1 95.81 241 ARG B O 1
ATOM 4504 N N . VAL B 1 242 ? 23.453 6.699 1.036 1 96.81 242 VAL B N 1
ATOM 4505 C CA . VAL B 1 242 ? 22.422 6.016 0.264 1 96.81 242 VAL B CA 1
ATOM 4506 C C . VAL B 1 242 ? 22.5 6.453 -1.198 1 96.81 242 VAL B C 1
ATOM 4508 O O . VAL B 1 242 ? 22.453 5.617 -2.104 1 96.81 242 VAL B O 1
ATOM 4511 N N . ALA B 1 243 ? 22.641 7.75 -1.402 1 96.19 243 ALA B N 1
ATOM 4512 C CA . ALA B 1 243 ? 22.734 8.273 -2.762 1 96.19 243 ALA B CA 1
ATOM 4513 C C . ALA B 1 243 ? 23.969 7.742 -3.475 1 96.19 243 ALA B C 1
ATOM 4515 O O . ALA B 1 243 ? 23.906 7.375 -4.648 1 96.19 243 ALA B O 1
ATOM 4516 N N . GLN B 1 244 ? 25.047 7.695 -2.789 1 95.94 244 GLN B N 1
ATOM 4517 C CA . GLN B 1 244 ? 26.297 7.211 -3.385 1 95.94 244 GLN B CA 1
ATOM 4518 C C . GLN B 1 244 ? 26.219 5.715 -3.662 1 95.94 244 GLN B C 1
ATOM 4520 O O . GLN B 1 244 ? 26.75 5.238 -4.664 1 95.94 244 GLN B O 1
ATOM 4525 N N . THR B 1 245 ? 25.594 4.977 -2.766 1 96.94 245 THR B N 1
ATOM 4526 C CA . THR B 1 245 ? 25.391 3.557 -3.027 1 96.94 245 THR B CA 1
ATOM 4527 C C . THR B 1 245 ? 24.594 3.354 -4.312 1 96.94 245 THR B C 1
ATOM 4529 O O . THR B 1 245 ? 24.938 2.496 -5.129 1 96.94 245 THR B O 1
ATOM 4532 N N . PHE B 1 246 ? 23.547 4.117 -4.438 1 97.12 246 PHE B N 1
ATOM 4533 C CA . PHE B 1 246 ? 22.766 4.035 -5.66 1 97.12 246 PHE B CA 1
ATOM 4534 C C . PHE B 1 246 ? 23.625 4.363 -6.879 1 97.12 246 PHE B C 1
ATOM 4536 O O . PHE B 1 246 ? 23.625 3.613 -7.855 1 97.12 246 PHE B O 1
ATOM 4543 N N . LYS B 1 247 ? 24.359 5.402 -6.848 1 95.38 247 LYS B N 1
ATOM 4544 C CA . LYS B 1 247 ? 25.141 5.898 -7.98 1 95.38 247 LYS B CA 1
ATOM 4545 C C . LYS B 1 247 ? 26.234 4.922 -8.359 1 95.38 247 LYS B C 1
ATOM 4547 O O . LYS B 1 247 ? 26.469 4.664 -9.547 1 95.38 247 LYS B O 1
ATOM 4552 N N . GLN B 1 248 ? 26.828 4.344 -7.41 1 95.31 248 GLN B N 1
ATOM 4553 C CA . GLN B 1 248 ? 28.031 3.57 -7.66 1 95.31 248 GLN B CA 1
ATOM 4554 C C . GLN B 1 248 ? 27.719 2.086 -7.816 1 95.31 248 GLN B C 1
ATOM 4556 O O . GLN B 1 248 ? 28.375 1.384 -8.586 1 95.31 248 GLN B O 1
ATOM 4561 N N . CYS B 1 249 ? 26.703 1.65 -7.059 1 96.88 249 CYS B N 1
ATOM 4562 C CA . CYS B 1 249 ? 26.562 0.204 -6.93 1 96.88 249 CYS B CA 1
ATOM 4563 C C . CYS B 1 249 ? 25.266 -0.281 -7.59 1 96.88 249 CYS B C 1
ATOM 4565 O O . CYS B 1 249 ? 25.172 -1.439 -8 1 96.88 249 CYS B O 1
ATOM 4567 N N . LEU B 1 250 ? 24.219 0.604 -7.727 1 95.56 250 LEU B N 1
ATOM 4568 C CA . LEU B 1 250 ? 22.906 0.059 -8.031 1 95.56 250 LEU B CA 1
ATOM 4569 C C . LEU B 1 250 ? 22.328 0.721 -9.281 1 95.56 250 LEU B C 1
ATOM 4571 O O . LEU B 1 250 ? 21.375 0.198 -9.883 1 95.56 250 LEU B O 1
ATOM 4575 N N . LYS B 1 251 ? 22.766 1.802 -9.672 1 90.38 251 LYS B N 1
ATOM 4576 C CA . LYS B 1 251 ? 22.125 2.689 -10.641 1 90.38 251 LYS B CA 1
ATOM 4577 C C . LYS B 1 251 ? 21.812 1.954 -11.945 1 90.38 251 LYS B C 1
ATOM 4579 O O . LYS B 1 251 ? 20.734 2.131 -12.523 1 90.38 251 LYS B O 1
ATOM 4584 N N . ASP B 1 252 ? 22.609 1.139 -12.391 1 86.75 252 ASP B N 1
ATOM 4585 C CA . ASP B 1 252 ? 22.469 0.477 -13.68 1 86.75 252 ASP B CA 1
ATOM 4586 C C . ASP B 1 252 ? 21.531 -0.727 -13.578 1 86.75 252 ASP B C 1
ATOM 4588 O O . ASP B 1 252 ? 21.047 -1.229 -14.602 1 86.75 252 ASP B O 1
ATOM 4592 N N . ASN B 1 253 ? 21.219 -1.068 -12.383 1 86.62 253 ASN B N 1
ATOM 4593 C CA . ASN B 1 253 ? 20.5 -2.32 -12.203 1 86.62 253 ASN B CA 1
ATOM 4594 C C . ASN B 1 253 ? 19.125 -2.088 -11.562 1 86.62 253 ASN B C 1
ATOM 4596 O O . ASN B 1 253 ? 18.312 -3.006 -11.492 1 86.62 253 ASN B O 1
ATOM 4600 N N . VAL B 1 254 ? 18.891 -0.927 -11.094 1 86.06 254 VAL B N 1
ATOM 4601 C CA . VAL B 1 254 ? 17.609 -0.588 -10.461 1 86.06 254 VAL B CA 1
ATOM 4602 C C . VAL B 1 254 ? 16.906 0.5 -11.266 1 86.06 254 VAL B C 1
ATOM 4604 O O . VAL B 1 254 ? 17.406 1.624 -11.375 1 86.06 254 VAL B O 1
ATOM 4607 N N . PRO B 1 255 ? 15.781 0.203 -11.852 1 84.69 255 PRO B N 1
ATOM 4608 C CA . PRO B 1 255 ? 15.094 1.184 -12.695 1 84.69 255 PRO B CA 1
ATOM 4609 C C . PRO B 1 255 ? 14.328 2.225 -11.883 1 84.69 255 PRO B C 1
ATOM 4611 O O . PRO B 1 255 ? 13.117 2.387 -12.062 1 84.69 255 PRO B O 1
ATOM 4614 N N . SER B 1 256 ? 15 3.016 -11.211 1 88.62 256 SER B N 1
ATOM 4615 C CA . SER B 1 256 ? 14.391 4.008 -10.336 1 88.62 256 SER B CA 1
ATOM 4616 C C . SER B 1 256 ? 14.211 5.344 -11.047 1 88.62 256 SER B C 1
ATOM 4618 O O . SER B 1 256 ? 13.227 6.047 -10.828 1 88.62 256 SER B O 1
ATOM 4620 N N . LEU B 1 257 ? 15.07 5.691 -11.906 1 93.81 257 LEU B N 1
ATOM 4621 C CA . LEU B 1 257 ? 15.125 7.035 -12.469 1 93.81 257 LEU B CA 1
ATOM 4622 C C . LEU B 1 257 ? 13.898 7.324 -13.32 1 93.81 257 LEU B C 1
ATOM 4624 O O . LEU B 1 257 ? 13.273 8.375 -13.188 1 93.81 257 LEU B O 1
ATOM 4628 N N . PRO B 1 258 ? 13.492 6.371 -14.148 1 94.88 258 PRO B N 1
ATOM 4629 C CA . PRO B 1 258 ? 12.258 6.633 -14.898 1 94.88 258 PRO B CA 1
ATOM 4630 C C . PRO B 1 258 ? 11.055 6.871 -13.992 1 94.88 258 PRO B C 1
ATOM 4632 O O . PRO B 1 258 ? 10.195 7.699 -14.312 1 94.88 258 PRO B O 1
ATOM 4635 N N . LEU B 1 259 ? 10.953 6.191 -12.914 1 95.38 259 LEU B N 1
ATOM 4636 C CA . LEU B 1 259 ? 9.836 6.355 -11.984 1 95.38 259 LEU B CA 1
ATOM 4637 C C . LEU B 1 259 ? 9.883 7.73 -11.32 1 95.38 259 LEU B C 1
ATOM 4639 O O . LEU B 1 259 ? 8.844 8.367 -11.141 1 95.38 259 LEU B O 1
ATOM 4643 N N . ILE B 1 260 ? 11.062 8.133 -10.977 1 97.12 260 ILE B N 1
ATOM 4644 C CA . ILE B 1 260 ? 11.234 9.453 -10.383 1 97.12 260 ILE B CA 1
ATOM 4645 C C . ILE B 1 260 ? 10.805 10.523 -11.383 1 97.12 260 ILE B C 1
ATOM 4647 O O . ILE B 1 260 ? 10.094 11.469 -11.031 1 97.12 260 ILE B O 1
ATOM 4651 N N . GLN B 1 261 ? 11.273 10.352 -12.594 1 97.31 261 GLN B N 1
ATOM 4652 C CA . GLN B 1 261 ? 10.93 11.289 -13.656 1 97.31 261 GLN B CA 1
ATOM 4653 C C . GLN B 1 261 ? 9.422 11.367 -13.859 1 97.31 261 GLN B C 1
ATOM 4655 O O . GLN B 1 261 ? 8.852 12.453 -13.945 1 97.31 261 GLN B O 1
ATOM 4660 N N . GLU B 1 262 ? 8.75 10.273 -13.906 1 96.56 262 GLU B N 1
ATOM 4661 C CA . GLU B 1 262 ? 7.305 10.219 -14.094 1 96.56 262 GLU B CA 1
ATOM 4662 C C . GLU B 1 262 ? 6.574 10.852 -12.906 1 96.56 262 GLU B C 1
ATOM 4664 O O . GLU B 1 262 ? 5.602 11.586 -13.086 1 96.56 262 GLU B O 1
ATOM 4669 N N . ALA B 1 263 ? 7.016 10.508 -11.711 1 96.62 263 ALA B N 1
ATOM 4670 C CA . ALA B 1 263 ? 6.414 11.086 -10.508 1 96.62 263 ALA B CA 1
ATOM 4671 C C . ALA B 1 263 ? 6.504 12.609 -10.539 1 96.62 263 ALA B C 1
ATOM 4673 O O . ALA B 1 263 ? 5.531 13.297 -10.227 1 96.62 263 ALA B O 1
ATOM 4674 N N . ALA B 1 264 ? 7.656 13.109 -10.914 1 97.06 264 ALA B N 1
ATOM 4675 C CA . ALA B 1 264 ? 7.859 14.555 -10.992 1 97.06 264 ALA B CA 1
ATOM 4676 C C . ALA B 1 264 ? 6.926 15.188 -12.023 1 97.06 264 ALA B C 1
ATOM 4678 O O . ALA B 1 264 ? 6.297 16.219 -11.75 1 97.06 264 ALA B O 1
ATOM 4679 N N . LYS B 1 265 ? 6.801 14.586 -13.188 1 96.31 265 LYS B N 1
ATOM 4680 C CA . LYS B 1 265 ? 5.918 15.086 -14.234 1 96.31 265 LYS B CA 1
ATOM 4681 C C . LYS B 1 265 ? 4.473 15.148 -13.75 1 96.31 265 LYS B C 1
ATOM 4683 O O . LYS B 1 265 ? 3.771 16.141 -13.992 1 96.31 265 LYS B O 1
ATOM 4688 N N . GLU B 1 266 ? 4.062 14.148 -13.094 1 93.75 266 GLU B N 1
ATOM 4689 C CA . GLU B 1 266 ? 2.682 14.078 -12.625 1 93.75 266 GLU B CA 1
ATOM 4690 C C . GLU B 1 266 ? 2.391 15.156 -11.586 1 93.75 266 GLU B C 1
ATOM 4692 O O . GLU B 1 266 ? 1.319 15.766 -11.602 1 93.75 266 GLU B O 1
ATOM 4697 N N . ILE B 1 267 ? 3.285 15.352 -10.672 1 92.88 267 ILE B N 1
ATOM 4698 C CA . ILE B 1 267 ? 3.09 16.375 -9.648 1 92.88 267 ILE B CA 1
ATOM 4699 C C . ILE B 1 267 ? 3.02 17.75 -10.305 1 92.88 267 ILE B C 1
ATOM 4701 O O . ILE B 1 267 ? 2.176 18.578 -9.945 1 92.88 267 ILE B O 1
ATOM 4705 N N . LEU B 1 268 ? 3.885 18 -11.266 1 91.94 268 LEU B N 1
ATOM 4706 C CA . LEU B 1 268 ? 3.926 19.297 -11.945 1 91.94 268 LEU B CA 1
ATOM 4707 C C . LEU B 1 268 ? 2.619 19.562 -12.688 1 91.94 268 LEU B C 1
ATOM 4709 O O . LEU B 1 268 ? 2.158 20.703 -12.758 1 91.94 268 LEU B O 1
ATOM 4713 N N . GLU B 1 269 ? 2.062 18.562 -13.203 1 87 269 GLU B N 1
ATOM 4714 C CA . GLU B 1 269 ? 0.802 18.703 -13.93 1 87 269 GLU B CA 1
ATOM 4715 C C . GLU B 1 269 ? -0.355 19 -12.977 1 87 269 GLU B C 1
ATOM 4717 O O . GLU B 1 269 ? -1.35 19.609 -13.375 1 87 269 GLU B O 1
ATOM 4722 N N . SER B 1 270 ? -0.286 18.531 -11.781 1 77.94 270 SER B N 1
ATOM 4723 C 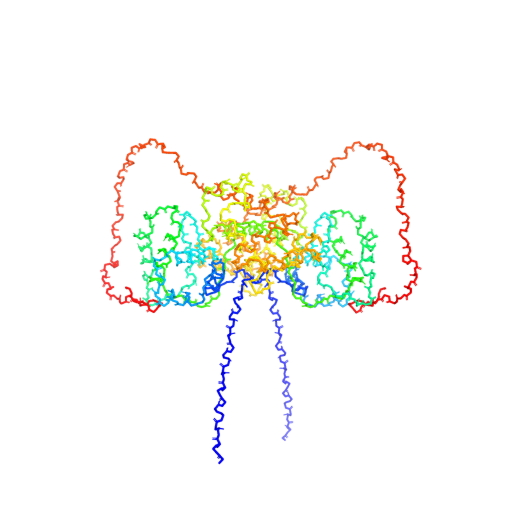CA . SER B 1 270 ? -1.376 18.688 -10.82 1 77.94 270 SER B CA 1
ATOM 4724 C C . SER B 1 270 ? -1.309 20.031 -10.117 1 77.94 270 SER B C 1
ATOM 4726 O O . SER B 1 270 ? -2.279 20.469 -9.484 1 77.94 270 SER B O 1
ATOM 4728 N N . ILE B 1 271 ? -0.218 20.703 -10.102 1 66.69 271 ILE B N 1
ATOM 4729 C CA . ILE B 1 271 ? -0.046 21.984 -9.43 1 66.69 271 ILE B CA 1
ATOM 4730 C C . ILE B 1 271 ? -0.641 23.109 -10.289 1 66.69 271 ILE B C 1
ATOM 4732 O O . ILE B 1 271 ? -0.265 23.266 -11.453 1 66.69 271 ILE B O 1
ATOM 4736 N N . PRO B 1 272 ? -1.791 23.672 -9.891 1 58.94 272 PRO B N 1
ATOM 4737 C CA . PRO B 1 272 ? -2.338 24.797 -10.664 1 58.94 272 PRO B CA 1
ATOM 4738 C C . PRO B 1 272 ? -1.289 25.844 -10.992 1 58.94 272 PRO B C 1
ATOM 4740 O O . PRO B 1 272 ? -0.467 26.188 -10.141 1 58.94 272 PRO B O 1
ATOM 4743 N N . VAL B 1 273 ? -0.892 25.922 -12.383 1 52.06 273 VAL B N 1
ATOM 4744 C CA . VAL B 1 273 ? -0.041 27.031 -12.812 1 52.06 273 VAL B CA 1
ATOM 4745 C C . VAL B 1 273 ? -0.616 28.359 -12.305 1 52.06 273 VAL B C 1
ATOM 4747 O O . VAL B 1 273 ? -1.818 28.594 -12.422 1 52.06 273 VAL B O 1
ATOM 4750 N N . PRO B 1 274 ? -0 28.953 -11.484 1 48.38 274 PRO B N 1
ATOM 4751 C CA . PRO B 1 274 ? -0.58 30.266 -11.148 1 48.38 274 PRO B CA 1
ATOM 4752 C C . PRO B 1 274 ? -1.079 31.016 -12.375 1 48.38 274 PRO B C 1
ATOM 4754 O O . PRO B 1 274 ? -0.482 30.922 -13.453 1 48.38 274 PRO B O 1
ATOM 4757 N N . PRO B 1 275 ? -2.334 31.25 -12.625 1 39.78 275 PRO B N 1
ATOM 4758 C CA . PRO B 1 275 ? -2.73 32.094 -13.758 1 39.78 275 PRO B CA 1
ATOM 4759 C C . PRO B 1 275 ? -1.696 33.156 -14.086 1 39.78 275 PRO B C 1
ATOM 4761 O O . PRO B 1 275 ? -0.971 33.625 -13.195 1 39.78 275 PRO B O 1
ATOM 4764 N N . CYS B 1 276 ? -1.096 33.156 -15.312 1 38.28 276 CYS B N 1
ATOM 4765 C CA . CYS B 1 276 ? -0.437 34.406 -15.758 1 38.28 276 CYS B CA 1
ATOM 4766 C C . CYS B 1 276 ? -1.136 35.625 -15.195 1 38.28 276 CYS B C 1
ATOM 4768 O O . CYS B 1 276 ? -2.357 35.625 -15.031 1 38.28 276 CYS B O 1
ATOM 4770 N N . PRO B 1 277 ? -0.463 36.625 -14.711 1 34.09 277 PRO B N 1
ATOM 4771 C CA . PRO B 1 277 ? -1.143 37.844 -14.258 1 34.09 277 PRO B CA 1
ATOM 4772 C C . PRO B 1 277 ? -2.162 38.375 -15.266 1 34.09 277 PRO B C 1
ATOM 4774 O O . PRO B 1 277 ? -1.784 38.969 -16.281 1 34.09 277 PRO B O 1
ATOM 4777 N N . SER B 1 278 ? -2.922 37.719 -15.992 1 31.56 278 SER B N 1
ATOM 4778 C CA . SER B 1 278 ? -3.824 38.562 -16.781 1 31.56 278 SER B CA 1
ATOM 4779 C C . SER B 1 278 ? -4.289 39.781 -15.977 1 31.56 278 SER B C 1
ATOM 4781 O O . SER B 1 278 ? -4.258 39.781 -14.742 1 31.56 278 SER B O 1
ATOM 4783 N N . SER B 1 279 ? -4.73 41 -16.781 1 31.55 279 SER B N 1
ATOM 4784 C CA . SER B 1 279 ? -5.281 42.281 -16.312 1 31.55 279 SER B CA 1
ATOM 4785 C C . SER B 1 279 ? -6.293 42.062 -15.195 1 31.55 279 SER B C 1
ATOM 4787 O O . SER B 1 279 ? -7.02 41.062 -15.195 1 31.55 279 SER B O 1
ATOM 4789 N N . ALA B 1 280 ? -6.305 42.969 -14.227 1 30.53 280 ALA B N 1
ATOM 4790 C CA . ALA B 1 280 ? -7.098 43.188 -13.016 1 30.53 280 ALA B CA 1
ATOM 4791 C C . ALA B 1 280 ? -8.594 43.094 -13.32 1 30.53 280 ALA B C 1
ATOM 4793 O O . ALA B 1 280 ? -9.148 44 -13.969 1 30.53 280 ALA B O 1
ATOM 4794 N N . PRO B 1 281 ? -9.133 42.125 -13.984 1 29.73 281 PRO B N 1
ATOM 4795 C CA . PRO B 1 281 ? -10.516 42.562 -14.203 1 29.73 281 PRO B CA 1
ATOM 4796 C C . PRO B 1 281 ? -11.094 43.281 -12.992 1 29.73 281 PRO B C 1
ATOM 4798 O O . PRO B 1 281 ? -10.609 43.125 -11.867 1 29.73 281 PRO B O 1
ATOM 4801 N N . SER B 1 282 ? -12.086 44.375 -13.273 1 26.88 282 SER B N 1
ATOM 4802 C CA . SER B 1 282 ? -12.75 45.219 -12.289 1 26.88 282 SER B CA 1
ATOM 4803 C C . SER B 1 282 ? -13.172 44.406 -11.062 1 26.88 282 SER B C 1
ATOM 4805 O O . SER B 1 282 ? -13.344 43.188 -11.133 1 26.88 282 SER B O 1
ATOM 4807 N N . SER B 1 283 ? -13.367 45.188 -9.977 1 24.72 283 SER B N 1
ATOM 4808 C CA . SER B 1 283 ? -13.758 44.906 -8.594 1 24.72 283 SER B CA 1
ATOM 4809 C C . SER B 1 283 ? -14.992 44.031 -8.523 1 24.72 283 SER B C 1
ATOM 4811 O O . SER B 1 283 ? -16.031 44.344 -9.094 1 24.72 283 SER B O 1
ATOM 4813 N N . PRO B 1 284 ? -14.867 42.812 -8.773 1 28.64 284 PRO B N 1
ATOM 4814 C CA . PRO B 1 284 ? -16.219 42.25 -8.758 1 28.64 284 PRO B CA 1
ATOM 4815 C C . PRO B 1 284 ? -17.141 42.938 -7.77 1 28.64 284 PRO B C 1
ATOM 4817 O O . PRO B 1 284 ? -16.688 43.5 -6.766 1 28.64 284 PRO B O 1
ATOM 4820 N N . PRO B 1 285 ? -18.219 43.531 -8.258 1 24.73 285 PRO B N 1
ATOM 4821 C CA . PRO B 1 285 ? -19.016 44.344 -7.32 1 24.73 285 PRO B CA 1
ATOM 4822 C C . PRO B 1 285 ? -19.094 43.688 -5.934 1 24.73 285 PRO B C 1
ATOM 4824 O O . PRO B 1 285 ? -18.922 42.5 -5.793 1 24.73 285 PRO B O 1
ATOM 4827 N N . CYS B 1 286 ? -18.891 44.531 -4.902 1 24.22 286 CYS B N 1
ATOM 4828 C CA . CYS B 1 286 ? -19.078 44.375 -3.463 1 24.22 286 CYS B CA 1
ATOM 4829 C C . CYS B 1 286 ? -20.359 43.625 -3.154 1 24.22 286 CYS B C 1
ATOM 4831 O O . CYS B 1 286 ? -21.453 44.188 -3.232 1 24.22 286 CYS B O 1
ATOM 4833 N N . TYR B 1 287 ? -20.516 42.625 -3.891 1 25.08 287 TYR B N 1
ATOM 4834 C CA . TYR B 1 287 ? -21.812 42.125 -3.48 1 25.08 287 TYR B CA 1
ATOM 4835 C C . TYR B 1 287 ? -22 42.219 -1.971 1 25.08 287 TYR B C 1
ATOM 4837 O O . TYR B 1 287 ? -21.062 41.969 -1.208 1 25.08 287 TYR B O 1
ATOM 4845 N N . SER B 1 288 ? -22.844 43.156 -1.616 1 21.09 288 SER B N 1
ATOM 4846 C CA . SER B 1 288 ? -23.25 43.344 -0.227 1 21.09 288 SER B CA 1
ATOM 4847 C C . SER B 1 288 ? -23.328 42.031 0.517 1 21.09 288 SER B C 1
ATOM 4849 O O . SER B 1 288 ? -23.969 41.094 0.046 1 21.09 288 SER B O 1
ATOM 4851 N N . CYS B 1 289 ? -22.234 41.656 1.023 1 25.06 289 CYS B N 1
ATOM 4852 C CA . CYS B 1 289 ? -22.141 40.594 1.991 1 25.06 289 CYS B CA 1
ATOM 4853 C C . CYS B 1 289 ? -23.391 40.5 2.852 1 25.06 289 CYS B C 1
ATOM 4855 O O . CYS B 1 289 ? -23.594 41.312 3.752 1 25.06 289 CYS B O 1
ATOM 4857 N N . GLY B 1 290 ? -24.5 40.594 2.115 1 23.44 290 GLY B N 1
ATOM 4858 C CA . GLY B 1 290 ? -25.5 40.375 3.164 1 23.44 290 GLY B CA 1
ATOM 4859 C C . GLY B 1 290 ? -25.078 39.344 4.168 1 23.44 290 GLY B C 1
ATOM 4860 O O . GLY B 1 290 ? -24.922 38.156 3.812 1 23.44 290 GLY B O 1
ATOM 4861 N N . ALA B 1 291 ? -24.172 39.844 4.887 1 24.83 291 ALA B N 1
ATOM 4862 C CA . ALA B 1 291 ? -23.594 39.188 6.055 1 24.83 291 ALA B CA 1
ATOM 4863 C C . ALA B 1 291 ? -24.625 38.312 6.766 1 24.83 291 ALA B C 1
ATOM 4865 O O . ALA B 1 291 ? -25.703 38.781 7.109 1 24.83 291 ALA B O 1
ATOM 4866 N N . PRO B 1 292 ? -24.922 37.156 6.129 1 27.64 292 PRO B N 1
ATOM 4867 C CA . PRO B 1 292 ? -25.922 36.719 7.105 1 27.64 292 PRO B CA 1
ATOM 4868 C C . PRO B 1 292 ? -25.625 37.219 8.516 1 27.64 292 PRO B C 1
ATOM 4870 O O . PRO B 1 292 ? -24.484 37.562 8.836 1 27.64 292 PRO B O 1
ATOM 4873 N N . SER B 1 293 ? -26.625 37.844 9.148 1 25.41 293 SER B N 1
ATOM 4874 C CA . SER B 1 293 ? -26.516 38.25 10.547 1 25.41 293 SER B CA 1
ATOM 4875 C C . SER B 1 293 ? -25.531 37.375 11.297 1 25.41 293 SER B C 1
ATOM 4877 O O . SER B 1 293 ? -25.375 36.188 10.977 1 25.41 293 SER B O 1
ATOM 4879 N N . PRO B 1 294 ? -24.453 38.062 11.734 1 29.53 294 PRO B N 1
ATOM 4880 C CA . PRO B 1 294 ? -23.594 37.406 12.727 1 29.53 294 PRO B CA 1
ATOM 4881 C C . PRO B 1 294 ? -24.281 36.25 13.414 1 29.53 294 PRO B C 1
ATOM 4883 O O . PRO B 1 294 ? -25.422 36.375 13.859 1 29.53 294 PRO B O 1
ATOM 4886 N N . CYS B 1 295 ? -24.312 35.219 12.648 1 31.33 295 CYS B N 1
ATOM 4887 C CA . CYS B 1 295 ? -24.969 34.25 13.523 1 31.33 295 CYS B CA 1
ATOM 4888 C C . CYS B 1 295 ? -24.812 34.656 14.984 1 31.33 295 CYS B C 1
ATOM 4890 O O . CYS B 1 295 ? -23.734 35.062 15.414 1 31.33 295 CYS B O 1
ATOM 4892 N N . LYS B 1 296 ? -25.875 34.969 15.633 1 33.06 296 LYS B N 1
ATOM 4893 C CA . LYS B 1 296 ? -26.078 35.375 17.031 1 33.06 296 LYS B CA 1
ATOM 4894 C C . LYS B 1 296 ? -24.922 34.906 17.891 1 33.06 296 LYS B C 1
ATOM 4896 O O . LYS B 1 296 ? -23.938 34.375 17.391 1 33.06 296 LYS B O 1
ATOM 4901 N N . SER B 1 297 ? -25.391 34.219 18.969 1 30.7 297 SER B N 1
ATOM 4902 C CA . SER B 1 297 ? -25.203 34 20.406 1 30.7 297 SER B CA 1
ATOM 4903 C C . SER B 1 297 ? -23.984 33.125 20.688 1 30.7 297 SER B C 1
ATOM 4905 O O . SER B 1 297 ? -23.906 32.5 21.734 1 30.7 297 SER B O 1
ATOM 4907 N N . CYS B 1 298 ? -23.266 32.469 19.594 1 36.31 298 CYS B N 1
ATOM 4908 C CA . CYS B 1 298 ? -22.469 31.953 20.703 1 36.31 298 CYS B CA 1
ATOM 4909 C C . CYS B 1 298 ? -21.922 33.094 21.562 1 36.31 298 CYS B C 1
ATOM 4911 O O . CYS B 1 298 ? -20.734 33.438 21.484 1 36.31 298 CYS B O 1
ATOM 4913 N N . ASN B 1 299 ? -22.25 34.375 21.359 1 34.31 299 ASN B N 1
ATOM 4914 C CA . ASN B 1 299 ? -22.156 35.531 22.266 1 34.31 299 ASN B CA 1
ATOM 4915 C C . ASN B 1 299 ? -22.078 35.094 23.719 1 34.31 299 ASN B C 1
ATOM 4917 O O . ASN B 1 299 ? -22.172 35.906 24.625 1 34.31 299 ASN B O 1
ATOM 4921 N N . GLN B 1 300 ? -22.906 34.031 23.953 1 36.53 300 GLN B N 1
ATOM 4922 C CA . GLN B 1 300 ? -22.609 33.781 25.359 1 36.53 300 GLN B CA 1
ATOM 4923 C C . GLN B 1 300 ? -21.109 33.688 25.594 1 36.53 300 GLN B C 1
ATOM 4925 O O . GLN B 1 300 ? -20.438 32.844 24.984 1 36.53 300 GLN B O 1
ATOM 4930 N N . ARG B 1 301 ? -20.359 34.781 25.609 1 40.19 301 ARG B N 1
ATOM 4931 C CA . ARG B 1 301 ? -19.156 34.75 26.453 1 40.19 301 ARG B CA 1
ATOM 4932 C C . ARG B 1 301 ? -19.094 33.469 27.266 1 40.19 301 ARG B C 1
ATOM 4934 O O . ARG B 1 301 ? -19.5 33.438 28.438 1 40.19 301 ARG B O 1
ATOM 4941 N N . PHE B 1 302 ? -19.734 32.438 26.797 1 36.88 302 PHE B N 1
ATOM 4942 C CA . PHE B 1 302 ? -19.422 31.344 27.688 1 36.88 302 PHE B CA 1
ATOM 4943 C C . PHE B 1 302 ? -17.953 31.328 28.047 1 36.88 302 PHE B C 1
ATOM 4945 O O . PHE B 1 302 ? -17.094 31.062 27.203 1 36.88 302 PHE B O 1
ATOM 4952 N N . ASN B 1 303 ? -17.484 32.25 28.609 1 39.22 303 ASN B N 1
ATOM 4953 C CA . ASN B 1 303 ? -16.406 32.094 29.594 1 39.22 303 ASN B CA 1
ATOM 4954 C C . ASN B 1 303 ? -16.156 30.625 29.906 1 39.22 303 ASN B C 1
ATOM 4956 O O . ASN B 1 303 ? -15.664 30.281 30.984 1 39.22 303 ASN B O 1
ATOM 4960 N N . ALA B 1 304 ? -17.016 29.781 29.391 1 46.34 304 ALA B N 1
ATOM 4961 C CA . ALA B 1 304 ? -16.766 28.406 29.844 1 46.34 304 ALA B CA 1
ATOM 4962 C C . ALA B 1 304 ? -15.352 27.969 29.5 1 46.34 304 ALA B C 1
ATOM 4964 O O . ALA B 1 304 ? -14.828 28.297 28.438 1 46.34 304 ALA B O 1
ATOM 4965 N N . ASP B 1 305 ? -14.625 27.625 30.312 1 62.91 305 ASP B N 1
ATOM 4966 C CA . ASP B 1 305 ? -13.242 27.219 30.547 1 62.91 305 ASP B CA 1
ATOM 4967 C C . ASP B 1 305 ? -12.75 26.297 29.422 1 62.91 305 ASP B C 1
ATOM 4969 O O . ASP B 1 305 ? -13.273 25.203 29.234 1 62.91 305 ASP B O 1
ATOM 4973 N N . ARG B 1 306 ? -12.469 26.938 28.172 1 76.94 306 ARG B N 1
ATOM 4974 C CA . ARG B 1 306 ? -11.758 26.125 27.203 1 76.94 306 ARG B CA 1
ATOM 4975 C C . ARG B 1 306 ? -10.883 25.094 27.906 1 76.94 306 ARG B C 1
ATOM 4977 O O . ARG B 1 306 ? -10.039 25.438 28.734 1 76.94 306 ARG B O 1
ATOM 4984 N N . PRO B 1 307 ? -11.211 23.938 27.516 1 85.31 307 PRO B N 1
ATOM 4985 C CA . PRO B 1 307 ? -10.344 22.953 28.141 1 85.31 307 PRO B CA 1
ATOM 4986 C C . PRO B 1 307 ? -8.891 23.047 27.672 1 85.31 307 PRO B C 1
ATOM 4988 O O . PRO B 1 307 ? -8.625 23.594 26.594 1 85.31 307 PRO B O 1
ATOM 4991 N N . CYS B 1 308 ? -8.047 22.672 28.562 1 88.56 308 CYS B N 1
ATOM 4992 C CA . CYS B 1 308 ? -6.66 22.484 28.172 1 88.56 308 CYS B CA 1
ATOM 4993 C C . CYS B 1 308 ? -6.492 21.188 27.359 1 88.56 308 CYS B C 1
ATOM 4995 O O . CYS B 1 308 ? -7.078 20.156 27.703 1 88.56 308 CYS B O 1
ATOM 4997 N N . TYR B 1 309 ? -5.871 21.344 26.266 1 90.25 309 TYR B N 1
ATOM 4998 C CA . TYR B 1 309 ? -5.594 20.156 25.453 1 90.25 309 TYR B CA 1
ATOM 4999 C C . TYR B 1 309 ? -4.098 19.906 25.375 1 90.25 309 TYR B C 1
ATOM 5001 O O . TYR B 1 309 ? -3.299 20.828 25.281 1 90.25 309 TYR B O 1
ATOM 5009 N N . ASN B 1 310 ? -3.746 18.578 25.422 1 92.62 310 ASN B N 1
ATOM 5010 C CA . ASN B 1 310 ? -2.377 18.125 25.203 1 92.62 310 ASN B CA 1
ATOM 5011 C C . ASN B 1 310 ? -1.406 18.781 26.188 1 92.62 310 ASN B C 1
ATOM 5013 O O . ASN B 1 310 ? -0.313 19.188 25.812 1 92.62 310 ASN B O 1
ATOM 5017 N N . GLY B 1 311 ? -1.917 18.969 27.406 1 82.88 311 GLY B N 1
ATOM 5018 C CA . GLY B 1 311 ? -1.111 19.469 28.5 1 82.88 311 GLY B CA 1
ATOM 5019 C C . GLY B 1 311 ? -0.886 20.969 28.438 1 82.88 311 GLY B C 1
ATOM 5020 O O . GLY B 1 311 ? -0.063 21.516 29.172 1 82.88 311 GLY B O 1
ATOM 5021 N N . GLN B 1 312 ? -1.606 21.641 27.516 1 82 312 GLN B N 1
ATOM 5022 C CA . GLN B 1 312 ? -1.414 23.078 27.328 1 82 312 GLN B CA 1
ATOM 5023 C C . GLN B 1 312 ? -2.744 23.828 27.391 1 82 312 GLN B C 1
ATOM 5025 O O . GLN B 1 312 ? -3.764 23.328 26.922 1 82 312 GLN B O 1
ATOM 5030 N N . CYS B 1 313 ? -2.752 24.812 28.094 1 83.38 313 CYS B N 1
ATOM 5031 C CA . CYS B 1 313 ? -3.926 25.688 28.188 1 83.38 313 CYS B CA 1
ATOM 5032 C C . CYS B 1 313 ? -3.717 26.969 27.406 1 83.38 313 CYS B C 1
ATOM 5034 O O . CYS B 1 313 ? -2.676 27.609 27.531 1 83.38 313 CYS B O 1
ATOM 5036 N N . PHE B 1 314 ? -4.539 27.188 26.391 1 73.44 314 PHE B N 1
ATOM 5037 C CA . PHE B 1 314 ? -4.375 28.344 25.5 1 73.44 314 PHE B CA 1
ATOM 5038 C C . PHE B 1 314 ? -5.551 29.297 25.641 1 73.44 314 PHE B C 1
ATOM 5040 O O . PHE B 1 314 ? -6.676 28.875 25.922 1 73.44 314 PHE B O 1
#

pLDDT: mean 83.02, std 23.85, range [21.09, 98.81]